Protein AF-0000000079921631 (afdb_homodimer)

Solvent-accessible surface area (backbone atoms only — not comparable to full-atom values): 33819 Å² total; per-residue (Å²): 80,79,55,41,60,39,71,54,54,51,78,62,40,30,32,33,31,42,14,64,19,14,30,54,32,79,62,41,43,55,20,48,54,42,34,54,48,55,45,38,75,66,39,34,40,76,46,74,56,82,27,38,39,29,90,46,58,48,10,50,59,53,70,57,23,30,50,54,51,49,52,47,50,67,33,86,72,30,51,30,36,35,22,56,47,31,52,62,59,30,62,71,28,62,89,64,52,63,48,67,62,54,43,73,42,76,54,33,36,38,39,18,30,55,28,38,23,49,51,42,41,27,41,28,44,67,30,26,30,31,22,32,44,24,66,20,39,62,52,54,64,44,65,70,57,90,41,48,53,52,63,66,56,58,44,46,38,58,77,61,40,70,49,71,30,34,70,69,44,49,25,26,63,94,65,78,84,59,36,65,82,45,32,78,67,36,72,79,75,69,70,42,70,52,56,67,40,76,67,44,91,72,82,68,67,46,76,35,54,20,29,27,42,57,38,25,44,86,45,37,42,34,35,35,29,20,91,51,32,49,52,58,40,66,15,29,92,85,51,69,44,34,26,29,37,35,36,18,51,62,63,61,36,15,58,57,49,23,41,34,46,37,19,32,49,62,36,48,57,56,68,51,40,42,30,36,38,31,21,33,59,75,32,43,55,44,97,73,37,39,51,68,52,21,49,41,71,46,50,49,83,72,76,46,55,31,38,28,47,35,39,55,49,81,30,39,54,56,41,49,43,48,28,53,24,49,30,38,41,37,42,47,98,86,50,54,37,40,35,36,32,42,99,81,77,54,42,60,39,71,54,54,52,77,62,41,28,31,33,31,41,15,64,19,14,30,55,32,80,64,43,42,56,20,49,52,42,35,54,48,54,45,39,75,68,40,32,39,77,46,73,56,82,28,37,40,27,89,46,57,49,10,49,58,53,69,57,23,30,49,51,50,49,51,46,50,67,32,85,71,31,50,31,39,35,22,56,47,32,52,63,57,30,63,70,26,61,89,66,52,62,48,67,62,53,44,71,41,77,56,32,36,40,40,20,31,56,27,38,23,47,54,41,43,25,41,28,45,67,28,27,31,31,22,33,45,23,66,19,41,63,50,54,64,44,64,72,55,88,40,47,53,52,62,64,58,58,45,44,39,58,76,60,40,70,50,70,28,34,71,70,46,46,26,28,63,95,62,77,84,59,35,64,81,45,33,77,68,34,73,78,74,70,70,41,72,52,55,67,40,77,67,45,90,72,83,68,67,45,75,36,53,18,28,28,42,56,37,27,45,86,45,36,42,35,35,35,31,21,92,52,33,49,52,59,40,66,14,29,93,85,50,69,44,34,26,30,38,36,36,17,51,62,65,63,36,14,60,57,50,22,41,36,45,35,21,32,50,62,36,45,59,59,68,52,41,44,31,37,37,31,20,35,60,77,32,42,55,44,98,72,36,38,51,70,51,22,49,42,70,44,50,49,83,73,75,47,55,30,39,30,46,36,40,42,57,82,30,38,53,57,42,50,44,48,28,52,24,50,29,38,41,36,44,48,98,86,48,53,36,39,36,36,33,44,98

Sequence (686 aa):
MHPVFPAPLQPGDLIGVTGPSSGVGERERGRLEFAIQWLRDRGFRVEVGECMDGTGHISAPASARAAELMRMLLDPAIRAVIPPWGGETAIDLLPLLDFDALAGAEPTWFVGYSDVSTLLTPLTLRSGWATIHGPNLMDTPYELPETLASWLDIVMAPRGTVIRQSPANLHRANDHDDWSVQPDVTTHNWTGTGTWRRLDAGLEPVDAVGRLIGGCIETLANVVGTPFGSPTLLRGGSGQEPTLVYLEAAEDNAFDICRNLHGMRLAGFFDGASAILIGRTAAPDMDSLSQDEAVVDALGSLGVPIVADIECGHVPPQMSLVNGAMARVVHSDAESYLEQRIGMHPVFPAPLQPGDLIGVTGPSSGVGERERGRLEFAIQWLRDRGFRVEVGECMDGTGHISAPASARAAELMRMLLDPAIRAVIPPWGGETAIDLLPLLDFDALAGAEPTWFVGYSDVSTLLTPLTLRSGWATIHGPNLMDTPYELPETLASWLDIVMAPRGTVIRQSPANLHRANDHDDWSVQPDVTTHNWTGTGTWRRLDAGLEPVDAVGRLIGGCIETLANVVGTPFGSPTLLRGGSGQEPTLVYLEAAEDNAFDICRNLHGMRLAGFFDGASAILIGRTAAPDMDSLSQDEAVVDALGSLGVPIVADIECGHVPPQMSLVNGAMARVVHSDAESYLEQRIG

Radius of gyration: 26.0 Å; Cα contacts (8 Å, |Δi|>4): 1834; chains: 2; bounding box: 58×76×62 Å

pLDDT: mean 97.3, std 3.13, range [74.0, 98.94]

Nearest PDB structures (foldseek):
  5k99-assembly2_B  TM=8.352E-01  e=2.140E-25  Bacillus anthracis str. Sterne
  4e5s-assembly1_B  TM=8.469E-01  e=3.846E-25  Bacillus anthracis str. Ames
  4h1h-assembly1_A  TM=8.241E-01  e=6.055E-24  Listeria monocytogenes EGD-e
  4inj-assembly1_B  TM=8.149E-01  e=7.220E-24  Listeria monocytogenes EGD-e
  3g23-assembly1_B  TM=7.466E-01  e=4.824E-13  Novosphingobium aromaticivorans DSM 12444

Structure (mmCIF, N/CA/C/O backbone):
data_AF-0000000079921631-model_v1
#
loop_
_entity.id
_entity.type
_entity.pdbx_description
1 polymer LD-carboxypeptidase
#
loop_
_atom_site.group_PDB
_atom_site.id
_atom_site.type_symbol
_atom_site.label_atom_id
_atom_site.label_alt_id
_atom_site.label_comp_id
_atom_site.label_asym_id
_atom_site.label_entity_id
_atom_site.label_seq_id
_atom_site.pdbx_PDB_ins_code
_atom_site.Cartn_x
_atom_site.Cartn_y
_atom_site.Cartn_z
_atom_site.occupancy
_atom_site.B_iso_or_equiv
_atom_site.auth_seq_id
_atom_site.auth_comp_id
_atom_site.auth_asym_id
_atom_site.auth_atom_id
_atom_site.pdbx_PDB_model_num
ATOM 1 N N . MET A 1 1 ? -1.484 23.984 -12.781 1 74.12 1 MET A N 1
ATOM 2 C CA . MET A 1 1 ? -2.281 24.594 -11.727 1 74.12 1 MET A CA 1
ATOM 3 C C . MET A 1 1 ? -1.396 25.391 -10.758 1 74.12 1 MET A C 1
ATOM 5 O O . MET A 1 1 ? -0.261 24.984 -10.492 1 74.12 1 MET A O 1
ATOM 9 N N . HIS A 1 2 ? -1.842 26.625 -10.453 1 84.25 2 HIS A N 1
ATOM 10 C CA . HIS A 1 2 ? -1.133 27.438 -9.461 1 84.25 2 HIS A CA 1
ATOM 11 C C . HIS A 1 2 ? -1.796 27.328 -8.094 1 84.25 2 HIS A C 1
ATOM 13 O O . HIS A 1 2 ? -2.961 27.703 -7.93 1 84.25 2 HIS A O 1
ATOM 19 N N . PRO A 1 3 ? -1.075 26.766 -7.137 1 93 3 PRO A N 1
ATOM 20 C CA . PRO A 1 3 ? -1.674 26.609 -5.809 1 93 3 PRO A CA 1
ATOM 21 C C . PRO A 1 3 ? -2.164 27.938 -5.23 1 93 3 PRO A C 1
ATOM 23 O O . PRO A 1 3 ? -1.526 28.969 -5.422 1 93 3 PRO A O 1
ATOM 26 N N . VAL A 1 4 ? -3.266 27.906 -4.602 1 96.62 4 VAL A N 1
ATOM 27 C CA . VAL A 1 4 ? -3.846 29.062 -3.92 1 96.62 4 VAL A CA 1
ATOM 28 C C . VAL A 1 4 ? -3.648 28.922 -2.412 1 96.62 4 VAL A C 1
ATOM 30 O O . VAL A 1 4 ? -3.924 27.875 -1.837 1 96.62 4 VAL A O 1
ATOM 33 N N . PHE A 1 5 ? -3.15 30.016 -1.834 1 97.94 5 PHE A N 1
ATOM 34 C CA . PHE A 1 5 ? -2.885 30.016 -0.4 1 97.94 5 PHE A CA 1
ATOM 35 C C . PHE A 1 5 ? -4.023 30.688 0.357 1 97.94 5 PHE A C 1
ATOM 37 O O . PHE A 1 5 ? -4.527 31.734 -0.065 1 97.94 5 PHE A O 1
ATOM 44 N N . PRO A 1 6 ? -4.453 30.062 1.445 1 98.25 6 PRO A N 1
ATOM 45 C CA . PRO A 1 6 ? -5.418 30.766 2.295 1 98.25 6 PRO A CA 1
ATOM 46 C C . PRO A 1 6 ? -4.867 32.062 2.848 1 98.25 6 PRO A C 1
ATOM 48 O O . PRO A 1 6 ? -3.65 32.281 2.896 1 98.25 6 PRO A O 1
ATOM 51 N N . ALA A 1 7 ? -5.77 32.938 3.225 1 97.56 7 ALA A N 1
ATOM 52 C CA . ALA A 1 7 ? -5.375 34.219 3.846 1 97.56 7 ALA A CA 1
ATOM 53 C C . ALA A 1 7 ? -4.672 33.969 5.18 1 97.56 7 ALA A C 1
ATOM 55 O O . ALA A 1 7 ? -5.008 33.031 5.902 1 97.56 7 ALA A O 1
ATOM 56 N N . PRO A 1 8 ? -3.654 34.812 5.492 1 98.25 8 PRO A N 1
ATOM 57 C CA . PRO A 1 8 ? -3.016 34.656 6.805 1 98.25 8 PRO A CA 1
ATOM 58 C C . PRO A 1 8 ? -4.016 34.75 7.957 1 98.25 8 PRO A C 1
ATOM 60 O O . PRO A 1 8 ? -4.953 35.531 7.922 1 98.25 8 PRO A O 1
ATOM 63 N N . LEU A 1 9 ? -3.801 33.875 8.93 1 98.06 9 LEU A N 1
ATOM 64 C CA . LEU A 1 9 ? -4.648 33.938 10.117 1 98.06 9 LEU A CA 1
ATOM 65 C C . LEU A 1 9 ? -4.344 35.188 10.945 1 98.06 9 LEU A C 1
ATOM 67 O O . LEU A 1 9 ? -3.211 35.688 10.938 1 98.06 9 LEU A O 1
ATOM 71 N N . GLN A 1 10 ? -5.352 35.656 11.609 1 97.31 10 GLN A N 1
ATOM 72 C CA . GLN A 1 10 ? -5.262 36.75 12.562 1 97.31 10 GLN A CA 1
ATOM 73 C C . GLN A 1 10 ? -5.949 36.406 13.883 1 97.31 10 GLN A C 1
ATOM 75 O O . GLN A 1 10 ? -6.848 35.562 13.906 1 97.31 10 GLN A O 1
ATOM 80 N N . PRO A 1 11 ? -5.359 37.062 14.961 1 96.31 11 PRO A N 1
ATOM 81 C CA . PRO A 1 11 ? -6.109 36.875 16.203 1 96.31 11 PRO A CA 1
ATOM 82 C C . PRO A 1 11 ? -7.602 37.125 16.047 1 96.31 11 PRO A C 1
ATOM 84 O O . PRO A 1 11 ? -7.992 38.062 15.344 1 96.31 11 PRO A O 1
ATOM 87 N N . GLY A 1 12 ? -8.391 36.312 16.594 1 98.25 12 GLY A N 1
ATOM 88 C CA . GLY A 1 12 ? -9.836 36.438 16.484 1 98.25 12 GLY A CA 1
ATOM 89 C C . GLY A 1 12 ? -10.43 35.469 15.469 1 98.25 12 GLY A C 1
ATOM 90 O O . GLY A 1 12 ? -11.633 35.219 15.484 1 98.25 12 GLY A O 1
ATOM 91 N N . ASP A 1 13 ? -9.656 34.969 14.531 1 98.69 13 ASP A N 1
ATOM 92 C CA . ASP A 1 13 ? -10.141 34.062 13.5 1 98.69 13 ASP A CA 1
ATOM 93 C C . ASP A 1 13 ? -10.656 32.781 14.109 1 98.69 13 ASP A C 1
ATOM 95 O O . ASP A 1 13 ? -10.266 32.406 15.227 1 98.69 13 ASP A O 1
ATOM 99 N N . LEU A 1 14 ? -11.523 32.094 13.398 1 98.81 14 LEU A N 1
ATOM 100 C CA . LEU A 1 14 ? -12.133 30.828 13.82 1 98.81 14 LEU A CA 1
ATOM 101 C C . LEU A 1 14 ? -11.398 29.641 13.227 1 98.81 14 LEU A C 1
ATOM 103 O O . LEU A 1 14 ? -11.18 29.578 12.016 1 98.81 14 LEU A O 1
ATOM 107 N N . ILE A 1 15 ? -10.984 28.734 14.133 1 98.94 15 ILE A N 1
ATOM 108 C CA . ILE A 1 15 ? -10.344 27.484 13.742 1 98.94 15 ILE A CA 1
ATOM 109 C C . ILE A 1 15 ? -11.289 26.312 13.992 1 98.94 15 ILE A C 1
ATOM 111 O O . ILE A 1 15 ? -11.836 26.172 15.086 1 98.94 15 ILE A O 1
ATOM 115 N N . GLY A 1 16 ? -11.539 25.531 12.961 1 98.94 16 GLY A N 1
ATOM 116 C CA . GLY A 1 16 ? -12.367 24.344 13.102 1 98.94 16 GLY A CA 1
ATOM 117 C C . GLY A 1 16 ? -11.57 23.109 13.492 1 98.94 16 GLY A C 1
ATOM 118 O O . GLY A 1 16 ? -10.461 22.891 12.984 1 98.94 16 GLY A O 1
ATOM 119 N N . VAL A 1 17 ? -12.102 22.344 14.469 1 98.94 17 VAL A N 1
ATOM 120 C CA . VAL A 1 17 ? -11.547 21.047 14.883 1 98.94 17 VAL A CA 1
ATOM 121 C C . VAL A 1 17 ? -12.539 19.938 14.562 1 98.94 17 VAL A C 1
ATOM 123 O O . VAL A 1 17 ? -13.68 19.953 15.008 1 98.94 17 VAL A O 1
ATOM 126 N N . THR A 1 18 ? -12.125 18.984 13.727 1 98.88 18 THR A N 1
ATOM 127 C CA . THR A 1 18 ? -12.938 17.812 13.406 1 98.88 18 THR A CA 1
ATOM 128 C C . THR A 1 18 ? -12.047 16.594 13.164 1 98.88 18 THR A C 1
ATOM 130 O O . THR A 1 18 ? -10.867 16.734 12.828 1 98.88 18 THR A O 1
ATOM 133 N N . GLY A 1 19 ? -12.547 15.375 13.469 1 98.81 19 GLY A N 1
ATOM 134 C CA . GLY A 1 19 ? -11.805 14.141 13.266 1 98.81 19 GLY A CA 1
ATOM 135 C C . GLY A 1 19 ? -12.133 13.445 11.961 1 98.81 19 GLY A C 1
ATOM 136 O O . GLY A 1 19 ? -12.977 12.547 11.922 1 98.81 19 GLY A O 1
ATOM 137 N N . PRO A 1 20 ? -11.477 13.875 10.859 1 98.81 20 PRO A N 1
ATOM 138 C CA . PRO A 1 20 ? -11.781 13.219 9.586 1 98.81 20 PRO A CA 1
ATOM 139 C C . PRO A 1 20 ? -11.305 11.773 9.539 1 98.81 20 PRO A C 1
ATOM 141 O O . PRO A 1 20 ? -11.672 11.023 8.625 1 98.81 20 PRO A O 1
ATOM 144 N N . SER A 1 21 ? -10.492 11.352 10.438 1 98.69 21 SER A N 1
ATOM 145 C CA . SER A 1 21 ? -10.078 9.961 10.633 1 98.69 21 SER A CA 1
ATOM 146 C C . SER A 1 21 ? -10.477 9.461 12.016 1 98.69 21 SER A C 1
ATOM 148 O O . SER A 1 21 ? -11.672 9.352 12.328 1 98.69 21 SER A O 1
ATOM 150 N N . SER A 1 22 ? -9.547 9.359 12.969 1 98.62 22 SER A N 1
ATOM 151 C CA . SER A 1 22 ? -9.891 8.875 14.297 1 98.62 22 SER A CA 1
ATOM 152 C C . SER A 1 22 ? -10.391 10.016 15.18 1 98.62 22 SER A C 1
ATOM 154 O O . SER A 1 22 ? -10.07 11.18 14.945 1 98.62 22 SER A O 1
ATOM 156 N N . GLY A 1 23 ? -11.219 9.664 16.156 1 98.56 23 GLY A N 1
ATOM 157 C CA . GLY A 1 23 ? -11.641 10.602 17.188 1 98.56 23 GLY A CA 1
ATOM 158 C C . GLY A 1 23 ? -10.789 10.531 18.438 1 98.56 23 GLY A C 1
ATOM 159 O O . GLY A 1 23 ? -9.648 10.078 18.406 1 98.56 23 GLY A O 1
ATOM 160 N N . VAL A 1 24 ? -11.297 11.156 19.438 1 98.62 24 VAL A N 1
ATOM 161 C CA . VAL A 1 24 ? -10.555 11.227 20.703 1 98.62 24 VAL A CA 1
ATOM 162 C C . VAL A 1 24 ? -11.32 10.484 21.797 1 98.62 24 VAL A C 1
ATOM 164 O O . VAL A 1 24 ? -12.484 10.789 22.062 1 98.62 24 VAL A O 1
ATOM 167 N N . GLY A 1 25 ? -10.672 9.508 22.328 1 97.19 25 GLY A N 1
ATOM 168 C CA . GLY A 1 25 ? -11.281 8.766 23.422 1 97.19 25 GLY A CA 1
ATOM 169 C C . GLY A 1 25 ? -11.227 9.5 24.75 1 97.19 25 GLY A C 1
ATOM 170 O O . GLY A 1 25 ? -10.625 10.57 24.844 1 97.19 25 GLY A O 1
ATOM 171 N N . GLU A 1 26 ? -11.82 8.891 25.766 1 96.56 26 GLU A N 1
ATOM 172 C CA . GLU A 1 26 ? -11.898 9.492 27.094 1 96.56 26 GLU A CA 1
ATOM 173 C C . GLU A 1 26 ? -10.516 9.703 27.688 1 96.56 26 GLU A C 1
ATOM 175 O O . GLU A 1 26 ? -10.266 10.719 28.344 1 96.56 26 GLU A O 1
ATOM 180 N N . ARG A 1 27 ? -9.656 8.805 27.453 1 95.94 27 ARG A N 1
ATOM 181 C CA . ARG A 1 27 ? -8.328 8.828 28.047 1 95.94 27 ARG A CA 1
ATOM 182 C C . ARG A 1 27 ? -7.562 10.078 27.641 1 95.94 27 ARG A C 1
ATOM 184 O O . ARG A 1 27 ? -6.777 10.617 28.422 1 95.94 27 ARG A O 1
ATOM 191 N N . GLU A 1 28 ? -7.797 10.578 26.391 1 97.94 28 GLU A N 1
ATOM 192 C CA . GLU A 1 28 ? -7.016 11.703 25.875 1 97.94 28 GLU A CA 1
ATOM 193 C C . GLU A 1 28 ? -7.844 12.984 25.859 1 97.94 28 GLU A C 1
ATOM 195 O O . GLU A 1 28 ? -7.422 13.992 25.281 1 97.94 28 GLU A O 1
ATOM 200 N N . ARG A 1 29 ? -8.984 12.938 26.453 1 98 29 ARG A N 1
ATOM 201 C CA . ARG A 1 29 ? -9.875 14.094 26.469 1 98 29 ARG A CA 1
ATOM 202 C C . ARG A 1 29 ? -9.195 15.305 27.109 1 98 29 ARG A C 1
ATOM 204 O O . ARG A 1 29 ? -9.383 16.438 26.672 1 98 29 ARG A O 1
ATOM 211 N N . GLY A 1 30 ? -8.461 15.062 28.172 1 98.62 30 GLY A N 1
ATOM 212 C CA . GLY A 1 30 ? -7.738 16.141 28.828 1 98.62 30 GLY A CA 1
ATOM 213 C C . GLY A 1 30 ? -6.766 16.844 27.891 1 98.62 30 GLY A C 1
ATOM 214 O O . GLY A 1 30 ? -6.652 18.078 27.922 1 98.62 30 GLY A O 1
ATOM 215 N N . ARG A 1 31 ? -6.047 16.078 27.156 1 98.81 31 ARG A N 1
ATOM 216 C CA . ARG A 1 31 ? -5.102 16.656 26.203 1 98.81 31 ARG A CA 1
ATOM 217 C C . ARG A 1 31 ? -5.824 17.469 25.141 1 98.81 31 ARG A C 1
ATOM 219 O O . ARG A 1 31 ? -5.352 18.547 24.75 1 98.81 31 ARG A O 1
ATOM 226 N N . LEU A 1 32 ? -6.953 16.969 24.641 1 98.88 32 LEU A N 1
ATOM 227 C CA . LEU A 1 32 ? -7.754 17.719 23.672 1 98.88 32 LEU A CA 1
ATOM 228 C C . LEU A 1 32 ? -8.172 19.062 24.219 1 98.88 32 LEU A C 1
ATOM 230 O O . LEU A 1 32 ? -8 20.094 23.562 1 98.88 32 LEU A O 1
ATOM 234 N N . GLU A 1 33 ? -8.703 19.062 25.391 1 98.69 33 GLU A N 1
ATOM 235 C CA . GLU A 1 33 ? -9.148 20.297 26.031 1 98.69 33 GLU A CA 1
ATOM 236 C C . GLU A 1 33 ? -7.992 21.266 26.219 1 98.69 33 GLU A C 1
ATOM 238 O O . GLU A 1 33 ? -8.141 22.469 25.984 1 98.69 33 GLU A O 1
ATOM 243 N N . PHE A 1 34 ? -6.902 20.734 26.641 1 98.88 34 PHE A N 1
ATOM 244 C CA . PHE A 1 34 ? -5.715 21.547 26.828 1 98.88 34 PHE A CA 1
ATOM 245 C C . PHE A 1 34 ? -5.301 22.203 25.516 1 98.88 34 PHE A C 1
ATOM 247 O O . PHE A 1 34 ? -5.023 23.406 25.484 1 98.88 34 PHE A O 1
ATOM 254 N N . ALA A 1 35 ? -5.25 21.422 24.438 1 98.88 35 ALA A N 1
ATOM 255 C CA . ALA A 1 35 ? -4.812 21.922 23.141 1 98.88 35 ALA A CA 1
ATOM 256 C C . ALA A 1 35 ? -5.781 22.984 22.609 1 98.88 35 ALA A C 1
ATOM 258 O O . ALA A 1 35 ? -5.363 23.969 21.984 1 98.88 35 ALA A O 1
ATOM 259 N N . ILE A 1 36 ? -7.09 22.797 22.781 1 98.88 36 ILE A N 1
ATOM 260 C CA . ILE A 1 36 ? -8.094 23.766 22.375 1 98.88 36 ILE A CA 1
ATOM 261 C C . ILE A 1 36 ? -7.891 25.062 23.141 1 98.88 36 ILE A C 1
ATOM 263 O O . ILE A 1 36 ? -7.883 26.156 22.547 1 98.88 36 ILE A O 1
ATOM 267 N N . GLN A 1 37 ? -7.723 24.938 24.422 1 98.81 37 GLN A N 1
ATOM 268 C CA . GLN A 1 37 ? -7.488 26.125 25.25 1 98.81 37 GLN A CA 1
ATOM 269 C C . GLN A 1 37 ? -6.195 26.828 24.844 1 98.81 37 GLN A C 1
ATOM 271 O O . GLN A 1 37 ? -6.113 28.062 24.859 1 98.81 37 GLN A O 1
ATOM 276 N N . TRP A 1 38 ? -5.199 26.031 24.547 1 98.69 38 TRP A N 1
ATOM 277 C CA . TRP A 1 38 ? -3.914 26.547 24.094 1 98.69 38 TRP A CA 1
ATOM 278 C C . TRP A 1 38 ? -4.094 27.469 22.891 1 98.69 38 TRP A C 1
ATOM 280 O O . TRP A 1 38 ? -3.5 28.562 22.844 1 98.69 38 TRP A O 1
ATOM 290 N N . LEU A 1 39 ? -4.957 27.141 21.922 1 98.69 39 LEU A N 1
ATOM 291 C CA . LEU A 1 39 ? -5.266 27.984 20.766 1 98.69 39 LEU A CA 1
ATOM 292 C C . LEU A 1 39 ? -6.043 29.219 21.188 1 98.69 39 LEU A C 1
ATOM 294 O O . LEU A 1 39 ? -5.777 30.328 20.688 1 98.69 39 LEU A O 1
ATOM 298 N N . ARG A 1 40 ? -6.969 29.016 22.109 1 98.75 40 ARG A N 1
ATOM 299 C CA . ARG A 1 40 ? -7.77 30.141 22.578 1 98.75 40 ARG A CA 1
ATOM 300 C C . ARG A 1 40 ? -6.895 31.172 23.281 1 98.75 40 ARG A C 1
ATOM 302 O O . ARG A 1 40 ? -7.086 32.375 23.125 1 98.75 40 ARG A O 1
ATOM 309 N N . ASP A 1 41 ? -5.984 30.688 24.031 1 98.44 41 ASP A N 1
ATOM 310 C CA . ASP A 1 41 ? -5.066 31.562 24.75 1 98.44 41 ASP A CA 1
ATOM 311 C C . ASP A 1 41 ? -4.203 32.375 23.797 1 98.44 41 ASP A C 1
ATOM 313 O O . ASP A 1 41 ? -3.627 33.406 24.172 1 98.44 41 ASP A O 1
ATOM 317 N N . ARG A 1 42 ? -4.113 31.969 22.625 1 97.19 42 ARG A N 1
ATOM 318 C CA . ARG A 1 42 ? -3.334 32.688 21.609 1 97.19 42 ARG A CA 1
ATOM 319 C C . ARG A 1 42 ? -4.223 33.594 20.766 1 97.19 42 ARG A C 1
ATOM 321 O O . ARG A 1 42 ? -3.768 34.156 19.766 1 97.19 42 ARG A O 1
ATOM 328 N N . GLY A 1 43 ? -5.477 33.625 21.125 1 98.12 43 GLY A N 1
ATOM 329 C CA . GLY A 1 43 ? -6.371 34.625 20.594 1 98.12 43 GLY A CA 1
ATOM 330 C C . GLY A 1 43 ? -7.305 34.094 19.516 1 98.12 43 GLY A C 1
ATOM 331 O O . GLY A 1 43 ? -7.996 34.875 18.844 1 98.12 43 GLY A O 1
ATOM 332 N N . PHE A 1 44 ? -7.32 32.781 19.344 1 98.81 44 PHE A N 1
ATOM 333 C CA . PHE A 1 44 ? -8.18 32.219 18.312 1 98.81 44 PHE A CA 1
ATOM 334 C C . PHE A 1 44 ? -9.492 31.734 18.906 1 98.81 44 PHE A C 1
ATOM 336 O O . PHE A 1 44 ? -9.547 31.406 20.094 1 98.81 44 PHE A O 1
ATOM 343 N N . ARG A 1 45 ? -10.555 31.828 18.109 1 98.75 45 ARG A N 1
ATOM 344 C CA . ARG A 1 45 ? -11.773 31.078 18.406 1 98.75 45 ARG A CA 1
ATOM 345 C C . ARG A 1 45 ? -11.703 29.656 17.844 1 98.75 45 ARG A C 1
ATOM 347 O O . ARG A 1 45 ? -11 29.406 16.875 1 98.75 45 ARG A O 1
ATOM 354 N N . VAL A 1 46 ? -12.359 28.75 18.594 1 98.88 46 VAL A N 1
ATOM 355 C CA . VAL A 1 46 ? -12.281 27.359 18.156 1 98.88 46 VAL A CA 1
ATOM 356 C C . VAL A 1 46 ? -13.688 26.75 18.109 1 98.88 46 VAL A C 1
ATOM 358 O O . VAL A 1 46 ? -14.461 26.891 19.047 1 98.88 46 VAL A O 1
ATOM 361 N N . GLU A 1 47 ? -14.055 26.172 17.016 1 98.88 47 GLU A N 1
ATOM 362 C CA . GLU A 1 47 ? -15.258 25.359 16.859 1 98.88 47 GLU A CA 1
ATOM 363 C C . GLU A 1 47 ? -14.914 23.875 16.797 1 98.88 47 GLU A C 1
ATOM 365 O O . GLU A 1 47 ? -14.156 23.438 15.93 1 98.88 47 GLU A O 1
ATOM 370 N N . VAL A 1 48 ? -15.43 23.109 17.719 1 98.88 48 VAL A N 1
ATOM 371 C CA . VAL A 1 48 ? -15.219 21.672 17.719 1 98.88 48 VAL A CA 1
ATOM 372 C C . VAL A 1 48 ? -16.422 20.969 17.094 1 98.88 48 VAL A C 1
ATOM 374 O O . VAL A 1 48 ? -17.562 21.188 17.5 1 98.88 48 VAL A O 1
ATOM 377 N N . GLY A 1 49 ? -16.156 20.219 16.047 1 98.81 49 GLY A N 1
ATOM 378 C CA . GLY A 1 49 ? -17.203 19.484 15.375 1 98.81 49 GLY A CA 1
ATOM 379 C C . GLY A 1 49 ? -17.719 18.281 16.172 1 98.81 49 GLY A C 1
ATOM 380 O O . GLY A 1 49 ? -17.297 18.078 17.328 1 98.81 49 GLY A O 1
ATOM 381 N N . GLU A 1 50 ? -18.625 17.531 15.539 1 98.56 50 GLU A N 1
ATOM 382 C CA . GLU A 1 50 ? -19.297 16.422 16.203 1 98.56 50 GLU A CA 1
ATOM 383 C C . GLU A 1 50 ? -18.562 15.102 15.945 1 98.56 50 GLU A C 1
ATOM 385 O O . GLU A 1 50 ? -18.719 14.141 16.703 1 98.56 50 GLU A O 1
ATOM 390 N N . CYS A 1 51 ? -17.828 14.992 14.883 1 98.75 51 CYS A N 1
ATOM 391 C CA . CYS A 1 51 ? -17.125 13.766 14.523 1 98.75 51 CYS A CA 1
ATOM 392 C C . CYS A 1 51 ? -15.859 13.602 15.352 1 98.75 51 CYS A C 1
ATOM 394 O O . CYS A 1 51 ? -14.75 13.781 14.844 1 98.75 51 CYS A O 1
ATOM 396 N N . MET A 1 52 ? -16.062 13.195 16.672 1 98.69 52 MET A N 1
ATOM 397 C CA . MET A 1 52 ? -14.953 13.18 17.609 1 98.69 52 MET A CA 1
ATOM 398 C C . MET A 1 52 ? -14.938 11.875 18.406 1 98.69 52 MET A C 1
ATOM 400 O O . MET A 1 52 ? -14.141 11.719 19.344 1 98.69 52 MET A O 1
ATOM 404 N N . ASP A 1 53 ? -15.797 10.875 18.016 1 98.44 53 ASP A N 1
ATOM 405 C CA . ASP A 1 53 ? -15.922 9.641 18.781 1 98.44 53 ASP A CA 1
ATOM 406 C C . ASP A 1 53 ? -14.617 8.844 18.75 1 98.44 53 ASP A C 1
ATOM 408 O O . ASP A 1 53 ? -14.07 8.57 17.688 1 98.44 53 ASP A O 1
ATOM 412 N N . GLY A 1 54 ? -14.078 8.461 19.938 1 97.88 54 GLY A N 1
ATOM 413 C CA . GLY A 1 54 ? -12.805 7.758 20.047 1 97.88 54 GLY A CA 1
ATOM 414 C C . GLY A 1 54 ? -12.953 6.309 20.469 1 97.88 54 GLY A C 1
ATOM 415 O O . GLY A 1 54 ? -11.992 5.68 20.891 1 97.88 54 GLY A O 1
ATOM 416 N N . THR A 1 55 ? -14.148 5.723 20.375 1 96.88 55 THR A N 1
ATOM 417 C CA . THR A 1 55 ? -14.398 4.359 20.828 1 96.88 55 THR A CA 1
ATOM 418 C C . THR A 1 55 ? -13.797 3.348 19.859 1 96.88 55 THR A C 1
ATOM 420 O O . THR A 1 55 ? -13.422 2.242 20.266 1 96.88 55 THR A O 1
ATOM 423 N N . GLY A 1 56 ? -13.719 3.645 18.641 1 96.94 56 GLY A N 1
ATOM 424 C CA . GLY A 1 56 ? -13.109 2.828 17.609 1 96.94 56 GLY A CA 1
ATOM 425 C C . GLY A 1 56 ? -12.078 3.576 16.781 1 96.94 56 GLY A C 1
ATOM 426 O O . GLY A 1 56 ? -11.492 4.555 17.25 1 96.94 56 GLY A O 1
ATOM 427 N N . HIS A 1 57 ? -11.828 3.045 15.594 1 97.5 57 HIS A N 1
ATOM 428 C CA . HIS A 1 57 ? -10.75 3.646 14.82 1 97.5 57 HIS A CA 1
ATOM 429 C C . HIS A 1 57 ? -11.258 4.82 13.984 1 97.5 57 HIS A C 1
ATOM 431 O O . HIS A 1 57 ? -10.469 5.578 13.422 1 97.5 57 HIS A O 1
ATOM 437 N N . ILE A 1 58 ? -12.578 4.93 13.867 1 98.44 58 ILE A N 1
ATOM 438 C CA . ILE A 1 58 ? -13.141 6.062 13.141 1 98.44 58 ILE A CA 1
ATOM 439 C C . ILE A 1 58 ? -13.93 6.949 14.102 1 98.44 58 ILE A C 1
ATOM 441 O O . ILE A 1 58 ? -14.586 6.449 15.016 1 98.44 58 ILE A O 1
ATOM 445 N N . SER A 1 59 ? -13.977 8.195 13.781 1 98.75 59 SER A N 1
ATOM 446 C CA . SER A 1 59 ? -14.594 9.156 14.688 1 98.75 59 SER A CA 1
ATOM 447 C C . SER A 1 59 ? -16.109 9.211 14.492 1 98.75 59 SER A C 1
ATOM 449 O O . SER A 1 59 ? -16.828 9.75 15.336 1 98.75 59 SER A O 1
ATOM 451 N N . ALA A 1 60 ? -16.594 8.836 13.383 1 98.75 60 ALA A N 1
ATOM 452 C CA . ALA A 1 60 ? -17.984 8.82 12.922 1 98.75 60 ALA A CA 1
ATOM 453 C C . ALA A 1 60 ? -18.094 8.094 11.586 1 98.75 60 ALA A C 1
ATOM 455 O O . ALA A 1 60 ? -17.094 7.77 10.953 1 98.75 60 ALA A O 1
ATOM 456 N N . PRO A 1 61 ? -19.312 7.762 11.148 1 98.31 61 PRO A N 1
ATOM 457 C CA . PRO A 1 61 ? -19.438 7.195 9.805 1 98.31 61 PRO A CA 1
ATOM 458 C C . PRO A 1 61 ? -18.828 8.086 8.727 1 98.31 61 PRO A C 1
ATOM 460 O O . PRO A 1 61 ? -18.828 9.312 8.859 1 98.31 61 PRO A O 1
ATOM 463 N N . ALA A 1 62 ? -18.391 7.469 7.691 1 98.62 62 ALA A N 1
ATOM 464 C CA . ALA A 1 62 ? -17.656 8.156 6.637 1 98.62 62 ALA A CA 1
ATOM 465 C C . ALA A 1 62 ? -18.453 9.352 6.105 1 98.62 62 ALA A C 1
ATOM 467 O O . ALA A 1 62 ? -17.906 10.43 5.891 1 98.62 62 ALA A O 1
ATOM 468 N N . SER A 1 63 ? -19.75 9.18 5.863 1 98.69 63 SER A N 1
ATOM 469 C CA . SER A 1 63 ? -20.578 10.242 5.309 1 98.69 63 SER A CA 1
ATOM 470 C C . SER A 1 63 ? -20.641 11.438 6.25 1 98.69 63 SER A C 1
ATOM 472 O O . SER A 1 63 ? -20.609 12.586 5.809 1 98.69 63 SER A O 1
ATOM 474 N N . ALA A 1 64 ? -20.719 11.195 7.52 1 98.88 64 ALA A N 1
ATOM 475 C CA . ALA A 1 64 ? -20.766 12.266 8.516 1 98.88 64 ALA A CA 1
ATOM 476 C C . ALA A 1 64 ? -19.422 12.992 8.602 1 98.88 64 ALA A C 1
ATOM 478 O O . ALA A 1 64 ? -19.375 14.219 8.688 1 98.88 64 ALA A O 1
ATOM 479 N N . ARG A 1 65 ? -18.375 12.25 8.602 1 98.94 65 ARG A N 1
ATOM 480 C CA . ARG A 1 65 ? -17.031 12.844 8.641 1 98.94 65 ARG A CA 1
ATOM 481 C C . ARG A 1 65 ? -16.797 13.719 7.414 1 98.94 65 ARG A C 1
ATOM 483 O O . ARG A 1 65 ? -16.297 14.844 7.535 1 98.94 65 ARG A O 1
ATOM 490 N N . ALA A 1 66 ? -17.156 13.172 6.246 1 98.88 66 ALA A N 1
ATOM 491 C CA . ALA A 1 66 ? -16.984 13.93 5.008 1 98.88 66 ALA A CA 1
ATOM 492 C C . ALA A 1 66 ? -17.812 15.211 5.031 1 98.88 66 ALA A C 1
ATOM 494 O O . ALA A 1 66 ? -17.328 16.281 4.66 1 98.88 66 ALA A O 1
ATOM 495 N N . ALA A 1 67 ? -19.047 15.086 5.465 1 98.88 67 ALA A N 1
ATOM 496 C CA . ALA A 1 67 ? -19.953 16.234 5.504 1 98.88 67 ALA A CA 1
ATOM 497 C C . ALA A 1 67 ? -19.438 17.312 6.441 1 98.88 67 ALA A C 1
ATOM 499 O O . ALA A 1 67 ? -19.453 18.5 6.102 1 98.88 67 ALA A O 1
ATOM 500 N N . GLU A 1 68 ? -19.016 16.938 7.59 1 98.94 68 GLU A N 1
ATOM 501 C CA . GLU A 1 68 ? -18.531 17.922 8.562 1 98.94 68 GLU A CA 1
ATOM 502 C C . GLU A 1 68 ? -17.234 18.578 8.07 1 98.94 68 GLU A C 1
ATOM 504 O O . GLU A 1 68 ? -17.062 19.797 8.211 1 98.94 68 GLU A O 1
ATOM 509 N N . LEU A 1 69 ? -16.328 17.797 7.523 1 98.94 69 LEU A N 1
ATOM 510 C CA . LEU A 1 69 ? -15.094 18.359 6.977 1 98.94 69 LEU A CA 1
ATOM 511 C C . LEU A 1 69 ? -15.406 19.359 5.867 1 98.94 69 LEU A C 1
ATOM 513 O O . LEU A 1 69 ? -14.867 20.469 5.855 1 98.94 69 LEU A O 1
ATOM 517 N N . MET A 1 70 ? -16.297 18.969 4.93 1 98.94 70 MET A N 1
ATOM 518 C CA . MET A 1 70 ? -16.703 19.844 3.834 1 98.94 70 MET A CA 1
ATOM 519 C C . MET A 1 70 ? -17.312 21.141 4.367 1 98.94 70 MET A C 1
ATOM 521 O O . MET A 1 70 ? -16.984 22.234 3.906 1 98.94 70 MET A O 1
ATOM 525 N N . ARG A 1 71 ? -18.188 20.969 5.336 1 98.88 71 ARG A N 1
ATOM 526 C CA . ARG A 1 71 ? -18.828 22.141 5.926 1 98.88 71 ARG A CA 1
ATOM 527 C C . ARG A 1 71 ? -17.797 23.109 6.48 1 98.88 71 ARG A C 1
ATOM 529 O O . ARG A 1 71 ? -17.891 24.328 6.246 1 98.88 71 ARG A O 1
ATOM 536 N N . MET A 1 72 ? -16.844 22.609 7.184 1 98.88 72 MET A N 1
ATOM 537 C CA . MET A 1 72 ? -15.844 23.469 7.801 1 98.88 72 MET A CA 1
ATOM 538 C C . MET A 1 72 ? -14.93 24.078 6.746 1 98.88 72 MET A C 1
ATOM 540 O O . MET A 1 72 ? -14.586 25.266 6.824 1 98.88 72 MET A O 1
ATOM 544 N N . LEU A 1 73 ? -14.523 23.328 5.762 1 98.88 73 LEU A N 1
ATOM 545 C CA . LEU A 1 73 ? -13.602 23.812 4.738 1 98.88 73 LEU A CA 1
ATOM 546 C C . LEU A 1 73 ? -14.273 24.859 3.857 1 98.88 73 LEU A C 1
ATOM 548 O O . LEU A 1 73 ? -13.602 25.75 3.336 1 98.88 73 LEU A O 1
ATOM 552 N N . LEU A 1 74 ? -15.586 24.797 3.715 1 98.75 74 LEU A N 1
ATOM 553 C CA . LEU A 1 74 ? -16.297 25.688 2.789 1 98.75 74 LEU A CA 1
ATOM 554 C C . LEU A 1 74 ? -16.875 26.891 3.521 1 98.75 74 LEU A C 1
ATOM 556 O O . LEU A 1 74 ? -17.375 27.828 2.891 1 98.75 74 LEU A O 1
ATOM 560 N N . ASP A 1 75 ? -16.891 26.859 4.855 1 98.56 75 ASP A N 1
ATOM 561 C CA . ASP A 1 75 ? -17.406 27.984 5.652 1 98.56 75 ASP A CA 1
ATOM 562 C C . ASP A 1 75 ? -16.406 29.141 5.668 1 98.56 75 ASP A C 1
ATOM 564 O O . ASP A 1 75 ? -15.328 29.031 6.25 1 98.56 75 ASP A O 1
ATOM 568 N N . PRO A 1 76 ? -16.75 30.281 5.09 1 97.19 76 PRO A N 1
ATOM 569 C CA . PRO A 1 76 ? -15.812 31.391 5.023 1 97.19 76 PRO A CA 1
ATOM 570 C C . PRO A 1 76 ? -15.461 31.953 6.402 1 97.19 76 PRO A C 1
ATOM 572 O O . PRO A 1 76 ? -14.484 32.688 6.543 1 97.19 76 PRO A O 1
ATOM 575 N N . ALA A 1 77 ? -16.266 31.578 7.387 1 98.06 77 ALA A N 1
ATOM 576 C CA . ALA A 1 77 ? -15.961 32.031 8.742 1 98.06 77 ALA A CA 1
ATOM 577 C C . ALA A 1 77 ? -14.812 31.25 9.352 1 98.06 77 ALA A C 1
ATOM 579 O O . ALA A 1 77 ? -14.148 31.719 10.281 1 98.06 77 ALA A O 1
ATOM 580 N N . ILE A 1 78 ? -14.578 30.062 8.891 1 98.81 78 ILE A N 1
ATOM 581 C CA . ILE A 1 78 ? -13.508 29.203 9.391 1 98.81 78 ILE A CA 1
ATOM 582 C C . ILE A 1 78 ? -12.25 29.406 8.547 1 98.81 78 ILE A C 1
ATOM 584 O O . ILE A 1 78 ? -12.273 29.203 7.328 1 98.81 78 ILE A O 1
ATOM 588 N N . ARG A 1 79 ? -11.219 29.75 9.219 1 98.69 79 ARG A N 1
ATOM 589 C CA . ARG A 1 79 ? -10.023 30.156 8.484 1 98.69 79 ARG A CA 1
ATOM 590 C C . ARG A 1 79 ? -8.961 29.062 8.508 1 98.69 79 ARG A C 1
ATOM 592 O O . ARG A 1 79 ? -8.008 29.109 7.734 1 98.69 79 ARG A O 1
ATOM 599 N N . ALA A 1 80 ? -9.062 28.125 9.383 1 98.88 80 ALA A N 1
ATOM 600 C CA . ALA A 1 80 ? -8.227 26.922 9.438 1 98.88 80 ALA A CA 1
ATOM 601 C C . ALA A 1 80 ? -9.008 25.734 9.977 1 98.88 80 ALA A C 1
ATOM 603 O O . ALA A 1 80 ? -9.938 25.891 10.766 1 98.88 80 ALA A O 1
ATOM 604 N N . VAL A 1 81 ? -8.711 24.578 9.531 1 98.94 81 VAL A N 1
ATOM 605 C CA . VAL A 1 81 ? -9.203 23.328 10.07 1 98.94 81 VAL A CA 1
ATOM 606 C C . VAL A 1 81 ? -8.031 22.453 10.523 1 98.94 81 VAL A C 1
ATOM 608 O O . VAL A 1 81 ? -7.059 22.281 9.789 1 98.94 81 VAL A O 1
ATOM 611 N N . ILE A 1 82 ? -8.047 21.922 11.758 1 98.94 82 ILE A N 1
ATOM 612 C CA . ILE A 1 82 ? -6.988 21.078 12.289 1 98.94 82 ILE A CA 1
ATOM 613 C C . ILE A 1 82 ? -7.594 19.906 13.062 1 98.94 82 ILE A C 1
ATOM 615 O O . ILE A 1 82 ? -8.312 20.109 14.047 1 98.94 82 ILE A O 1
ATOM 619 N N . PRO A 1 83 ? -7.379 18.672 12.586 1 98.94 83 PRO A N 1
ATOM 620 C CA . PRO A 1 83 ? -7.848 17.484 13.32 1 98.94 83 PRO A CA 1
ATOM 621 C C . PRO A 1 83 ? -7.082 17.25 14.617 1 98.94 83 PRO A C 1
ATOM 623 O O . PRO A 1 83 ? -5.945 17.719 14.766 1 98.94 83 PRO A O 1
ATOM 626 N N . PRO A 1 84 ? -7.758 16.516 15.602 1 98.81 84 PRO A N 1
ATOM 627 C CA . PRO A 1 84 ? -7.012 16.172 16.812 1 98.81 84 PRO A CA 1
ATOM 628 C C . PRO A 1 84 ? -5.746 15.375 16.531 1 98.81 84 PRO A C 1
ATOM 630 O O . PRO A 1 84 ? -4.695 15.641 17.125 1 98.81 84 PRO A O 1
ATOM 633 N N . TRP A 1 85 ? -5.816 14.438 15.734 1 98.19 85 TRP A N 1
ATOM 634 C CA . TRP A 1 85 ? -4.711 13.617 15.258 1 98.19 85 TRP A CA 1
ATOM 635 C C . TRP A 1 85 ? -5.129 12.797 14.039 1 98.19 85 TRP A C 1
ATOM 637 O O . TRP A 1 85 ? -6.152 13.086 13.414 1 98.19 85 TRP A O 1
ATOM 647 N N . GLY A 1 86 ? -4.27 11.914 13.547 1 98.06 86 GLY A N 1
ATOM 648 C CA . GLY A 1 86 ? -4.535 11.086 12.383 1 98.06 86 GLY A CA 1
ATOM 649 C C . GLY A 1 86 ? -5.453 9.914 12.68 1 98.06 86 GLY A C 1
ATOM 650 O O . GLY A 1 86 ? -6.426 10.055 13.422 1 98.06 86 GLY A O 1
ATOM 651 N N . GLY A 1 87 ? -5.16 8.844 12.141 1 98.31 87 GLY A N 1
ATOM 652 C CA . GLY A 1 87 ? -5.949 7.629 12.258 1 98.31 87 GLY A CA 1
ATOM 653 C C . GLY A 1 87 ? -5.566 6.57 11.242 1 98.31 87 GLY A C 1
ATOM 654 O O . GLY A 1 87 ? -4.379 6.32 11.008 1 98.31 87 GLY A O 1
ATOM 655 N N . GLU A 1 88 ? -6.656 5.961 10.75 1 98.19 88 GLU A N 1
ATOM 656 C CA . GLU A 1 88 ? -6.328 4.77 9.969 1 98.19 88 GLU A CA 1
ATOM 657 C C . GLU A 1 88 ? -6.973 4.82 8.586 1 98.19 88 GLU A C 1
ATOM 659 O O . GLU A 1 88 ? -6.367 4.391 7.602 1 98.19 88 GLU A O 1
ATOM 664 N N . THR A 1 89 ? -8.195 5.312 8.469 1 98.56 89 THR A N 1
ATOM 665 C CA . THR A 1 89 ? -8.922 5.086 7.219 1 98.56 89 THR A CA 1
ATOM 666 C C . THR A 1 89 ? -9.57 6.379 6.73 1 98.56 89 THR A C 1
ATOM 668 O O . THR A 1 89 ? -10.719 6.371 6.281 1 98.56 89 THR A O 1
ATOM 671 N N . ALA A 1 90 ? -8.836 7.465 6.855 1 98.88 90 ALA A N 1
ATOM 672 C CA . ALA A 1 90 ? -9.336 8.711 6.289 1 98.88 90 ALA A CA 1
ATOM 673 C C . ALA A 1 90 ? -9.609 8.562 4.793 1 98.88 90 ALA A C 1
ATOM 675 O O . ALA A 1 90 ? -10.344 9.367 4.207 1 98.88 90 ALA A O 1
ATOM 676 N N . ILE A 1 91 ? -9.07 7.555 4.176 1 98.88 91 ILE A N 1
ATOM 677 C CA . ILE A 1 91 ? -9.125 7.332 2.732 1 98.88 91 ILE A CA 1
ATOM 678 C C . ILE A 1 91 ? -10.578 7.105 2.303 1 98.88 91 ILE A C 1
ATOM 680 O O . ILE A 1 91 ? -10.945 7.398 1.164 1 98.88 91 ILE A O 1
ATOM 684 N N . ASP A 1 92 ? -11.43 6.621 3.172 1 98.62 92 ASP A N 1
ATOM 685 C CA . ASP A 1 92 ? -12.812 6.34 2.818 1 98.62 92 ASP A CA 1
ATOM 686 C C . ASP A 1 92 ? -13.602 7.629 2.617 1 98.62 92 ASP A C 1
ATOM 688 O O . ASP A 1 92 ? -14.734 7.602 2.131 1 98.62 92 ASP A O 1
ATOM 692 N N . LEU A 1 93 ? -12.984 8.836 2.898 1 98.81 93 LEU A N 1
ATOM 693 C CA . LEU A 1 93 ? -13.656 10.109 2.686 1 98.81 93 LEU A CA 1
ATOM 694 C C . LEU A 1 93 ? -13.453 10.594 1.254 1 98.81 93 LEU A C 1
ATOM 696 O O . LEU A 1 93 ? -14.227 11.422 0.761 1 98.81 93 LEU A O 1
ATOM 700 N N . LEU A 1 94 ? -12.398 10.188 0.588 1 98.81 94 LEU A N 1
ATOM 701 C CA . LEU A 1 94 ? -11.961 10.789 -0.667 1 98.81 94 LEU A CA 1
ATOM 702 C C . LEU A 1 94 ? -13.102 10.805 -1.687 1 98.81 94 LEU A C 1
ATOM 704 O O . LEU A 1 94 ? -13.383 11.836 -2.289 1 98.81 94 LEU A O 1
ATOM 708 N N . PRO A 1 95 ? -13.891 9.672 -1.833 1 98.31 95 PRO A N 1
ATOM 709 C CA . PRO A 1 95 ? -14.961 9.688 -2.84 1 98.31 95 PRO A CA 1
ATOM 710 C C . PRO A 1 95 ? -16.141 10.57 -2.43 1 98.31 95 PRO A C 1
ATOM 712 O O . PRO A 1 95 ? -17.016 10.852 -3.25 1 98.31 95 PRO A O 1
ATOM 715 N N . LEU A 1 96 ? -16.172 10.969 -1.194 1 98.69 96 LEU A N 1
ATOM 716 C CA . LEU A 1 96 ? -17.312 11.695 -0.661 1 98.69 96 LEU A CA 1
ATOM 717 C C . LEU A 1 96 ? -17.062 13.195 -0.655 1 98.69 96 LEU A C 1
ATOM 719 O O . LEU A 1 96 ? -17.969 13.984 -0.389 1 98.69 96 LEU A O 1
ATOM 723 N N . LEU A 1 97 ? -15.836 13.625 -0.905 1 98.75 97 LEU A N 1
ATOM 724 C CA . LEU A 1 97 ? -15.477 15.039 -0.893 1 98.75 97 LEU A CA 1
ATOM 725 C C . LEU A 1 97 ? -15.695 15.664 -2.266 1 98.75 97 LEU A C 1
ATOM 727 O O . LEU A 1 97 ? -15.398 15.047 -3.291 1 98.75 97 LEU A O 1
ATOM 731 N N . ASP A 1 98 ? -16.266 16.844 -2.352 1 98.62 98 ASP A N 1
ATOM 732 C CA . ASP A 1 98 ? -16.469 17.609 -3.58 1 98.62 98 ASP A CA 1
ATOM 733 C C . ASP A 1 98 ? -15.289 18.531 -3.865 1 98.62 98 ASP A C 1
ATOM 735 O O . ASP A 1 98 ? -15.344 19.719 -3.562 1 98.62 98 ASP A O 1
ATOM 739 N N . PHE A 1 99 ? -14.289 18.016 -4.543 1 97.88 99 PHE A N 1
ATOM 740 C CA . PHE A 1 99 ? -13.039 18.734 -4.777 1 97.88 99 PHE A CA 1
ATOM 741 C C . PHE A 1 99 ? -13.266 19.906 -5.719 1 97.88 99 PHE A C 1
ATOM 743 O O . PHE A 1 99 ? -12.523 20.891 -5.676 1 97.88 99 PHE A O 1
ATOM 750 N N . ASP A 1 100 ? -14.258 19.844 -6.594 1 97.69 100 ASP A N 1
ATOM 751 C CA . ASP A 1 100 ? -14.586 20.969 -7.465 1 97.69 100 ASP A CA 1
ATOM 752 C C . ASP A 1 100 ? -15.141 22.141 -6.668 1 97.69 100 ASP A C 1
ATOM 754 O O . ASP A 1 100 ? -14.781 23.297 -6.918 1 97.69 100 ASP A O 1
ATOM 758 N N . ALA A 1 101 ? -16.031 21.781 -5.719 1 98.44 101 ALA A N 1
ATOM 759 C CA . ALA A 1 101 ? -16.547 22.828 -4.844 1 98.44 101 ALA A CA 1
ATOM 760 C C . ALA A 1 101 ? -15.422 23.484 -4.059 1 98.44 101 ALA A C 1
ATOM 762 O O . ALA A 1 101 ? -15.406 24.719 -3.91 1 98.44 101 ALA A O 1
ATOM 763 N N . LEU A 1 102 ? -14.516 22.703 -3.605 1 98.31 102 LEU A N 1
ATOM 764 C CA . LEU A 1 102 ? -13.375 23.234 -2.863 1 98.31 102 LEU A CA 1
ATOM 765 C C . LEU A 1 102 ? -12.5 24.094 -3.758 1 98.31 102 LEU A C 1
ATOM 767 O O . LEU A 1 102 ? -12.078 25.188 -3.355 1 98.31 102 LEU A O 1
ATOM 771 N N . ALA A 1 103 ? -12.266 23.688 -4.953 1 96.75 103 ALA A N 1
ATOM 772 C CA . ALA A 1 103 ? -11.438 24.438 -5.898 1 96.75 103 ALA A CA 1
ATOM 773 C C . ALA A 1 103 ? -12.023 25.812 -6.172 1 96.75 103 ALA A C 1
ATOM 775 O O . ALA A 1 103 ? -11.289 26.781 -6.422 1 96.75 103 ALA A O 1
ATOM 776 N N . GLY A 1 104 ? -13.352 25.891 -6.086 1 97.19 104 GLY A N 1
ATOM 777 C CA . GLY A 1 104 ? -14.031 27.141 -6.398 1 97.19 104 GLY A CA 1
ATOM 778 C C . GLY A 1 104 ? -14.234 28.031 -5.188 1 97.19 104 GLY A C 1
ATOM 779 O O . GLY A 1 104 ? -14.664 29.172 -5.316 1 97.19 104 GLY A O 1
ATOM 780 N N . ALA A 1 105 ? -13.867 27.531 -4.066 1 97.62 105 ALA A N 1
ATOM 781 C CA . ALA A 1 105 ? -14.094 28.266 -2.826 1 97.62 105 ALA A CA 1
ATOM 782 C C . ALA A 1 105 ? -12.844 29.016 -2.4 1 97.62 105 ALA A C 1
ATOM 784 O O . ALA A 1 105 ? -11.758 28.781 -2.934 1 97.62 105 ALA A O 1
ATOM 785 N N . GLU A 1 106 ? -13.094 30.047 -1.489 1 96.75 106 GLU A N 1
ATOM 786 C CA . GLU A 1 106 ? -11.938 30.625 -0.807 1 96.75 106 GLU A CA 1
ATOM 787 C C . GLU A 1 106 ? -11.219 29.578 0.04 1 96.75 106 GLU A C 1
ATOM 789 O O . GLU A 1 106 ? -11.844 28.891 0.847 1 96.75 106 GLU A O 1
ATOM 794 N N . PRO A 1 107 ? -9.984 29.469 -0.185 1 97.81 107 PRO A N 1
ATOM 795 C CA . PRO A 1 107 ? -9.266 28.391 0.517 1 97.81 107 PRO A CA 1
ATOM 796 C C . PRO A 1 107 ? -9.219 28.609 2.027 1 97.81 107 PRO A C 1
ATOM 798 O O . PRO A 1 107 ? -9.203 29.75 2.49 1 97.81 107 PRO A O 1
ATOM 801 N N . THR A 1 108 ? -9.211 27.578 2.752 1 98.31 108 THR A N 1
ATOM 802 C CA . THR A 1 108 ? -9.047 27.469 4.195 1 98.31 108 THR A CA 1
ATOM 803 C C . THR A 1 108 ? -7.82 26.625 4.539 1 98.31 108 THR A C 1
ATOM 805 O O . THR A 1 108 ? -7.574 25.609 3.904 1 98.31 108 THR A O 1
ATOM 808 N N . TRP A 1 109 ? -7.012 27.125 5.5 1 98.75 109 TRP A N 1
ATOM 809 C CA . TRP A 1 109 ? -5.863 26.312 5.887 1 98.75 109 TRP A CA 1
ATOM 810 C C . TRP A 1 109 ? -6.316 24.969 6.434 1 98.75 109 TRP A C 1
ATOM 812 O O . TRP A 1 109 ? -7.246 24.891 7.242 1 98.75 109 TRP A O 1
ATOM 822 N N . PHE A 1 110 ? -5.773 23.938 5.941 1 98.94 110 PHE A N 1
ATOM 823 C CA . PHE A 1 110 ? -5.945 22.578 6.445 1 98.94 110 PHE A CA 1
ATOM 824 C C . PHE A 1 110 ? -4.613 22 6.898 1 98.94 110 PHE A C 1
ATOM 826 O O . PHE A 1 110 ? -3.666 21.922 6.117 1 98.94 110 PHE A O 1
ATOM 833 N N . VAL A 1 111 ? -4.5 21.594 8.227 1 98.75 111 VAL A N 1
ATOM 834 C CA . VAL A 1 111 ? -3.238 21.234 8.859 1 98.75 111 VAL A CA 1
ATOM 835 C C . VAL A 1 111 ? -3.35 19.828 9.461 1 98.75 111 VAL A C 1
ATOM 837 O O . VAL A 1 111 ? -4.375 19.484 10.047 1 98.75 111 VAL A O 1
ATOM 840 N N . GLY A 1 112 ? -2.344 19.078 9.328 1 98.62 112 GLY A N 1
ATOM 841 C CA . GLY A 1 112 ? -2.26 17.781 9.984 1 98.62 112 GLY A CA 1
ATOM 842 C C . GLY A 1 112 ? -1.161 16.891 9.422 1 98.62 112 GLY A C 1
ATOM 843 O O . GLY A 1 112 ? -0.387 17.328 8.562 1 98.62 112 GLY A O 1
ATOM 844 N N . TYR A 1 113 ? -1.014 15.711 9.906 1 98.31 113 TYR A N 1
ATOM 845 C CA . TYR A 1 113 ? -0.098 14.695 9.391 1 98.31 113 TYR A CA 1
ATOM 846 C C . TYR A 1 113 ? -0.622 13.297 9.672 1 98.31 113 TYR A C 1
ATOM 848 O O . TYR A 1 113 ? -1.768 13.125 10.094 1 98.31 113 TYR A O 1
ATOM 856 N N . SER A 1 114 ? 0.241 12.289 9.391 1 98.38 114 SER A N 1
ATOM 857 C CA . SER A 1 114 ? -0.158 10.898 9.539 1 98.38 114 SER A CA 1
ATOM 858 C C . SER A 1 114 ? -1.286 10.539 8.57 1 98.38 114 SER A C 1
ATOM 860 O O . SER A 1 114 ? -1.161 10.742 7.363 1 98.38 114 SER A O 1
ATOM 862 N N . ASP A 1 115 ? -2.363 10.008 9.102 1 98.69 115 ASP A N 1
ATOM 863 C CA . ASP A 1 115 ? -3.434 9.602 8.203 1 98.69 115 ASP A CA 1
ATOM 864 C C . ASP A 1 115 ? -4.129 10.812 7.59 1 98.69 115 ASP A C 1
ATOM 866 O O . ASP A 1 115 ? -4.816 10.695 6.574 1 98.69 115 ASP A O 1
ATOM 870 N N . VAL A 1 116 ? -3.941 11.984 8.125 1 98.69 116 VAL A N 1
ATOM 871 C CA . VAL A 1 116 ? -4.527 13.211 7.59 1 98.69 116 VAL A CA 1
ATOM 872 C C . VAL A 1 116 ? -3.859 13.57 6.266 1 98.69 116 VAL A C 1
ATOM 874 O O . VAL A 1 116 ? -4.453 14.25 5.43 1 98.69 116 VAL A O 1
ATOM 877 N N . SER A 1 117 ? -2.613 13.07 6.012 1 97.69 117 SER A N 1
ATOM 878 C CA . SER A 1 117 ? -1.947 13.305 4.738 1 97.69 117 SER A CA 1
ATOM 879 C C . SER A 1 117 ? -2.777 12.781 3.572 1 97.69 117 SER A C 1
ATOM 881 O O . SER A 1 117 ? -2.729 13.328 2.469 1 97.69 117 SER A O 1
ATOM 883 N N . THR A 1 118 ? -3.582 11.758 3.848 1 98.5 118 THR A N 1
ATOM 884 C CA . THR A 1 118 ? -4.488 11.164 2.869 1 98.5 118 THR A CA 1
ATOM 885 C C . THR A 1 118 ? -5.465 12.211 2.338 1 98.5 118 THR A C 1
ATOM 887 O O . THR A 1 118 ? -5.977 12.078 1.224 1 98.5 118 THR A O 1
ATOM 890 N N . LEU A 1 119 ? -5.711 13.227 3.109 1 98.88 119 LEU A N 1
ATOM 891 C CA . LEU A 1 119 ? -6.66 14.273 2.742 1 98.88 119 LEU A CA 1
ATOM 892 C C . LEU A 1 119 ? -5.93 15.539 2.291 1 98.88 119 LEU A C 1
ATOM 894 O O . LEU A 1 119 ? -6.363 16.203 1.348 1 98.88 119 LEU A O 1
ATOM 898 N N . LEU A 1 120 ? -4.785 15.867 2.912 1 98.69 120 LEU A N 1
ATOM 899 C CA . LEU A 1 120 ? -4.027 17.078 2.613 1 98.69 120 LEU A CA 1
ATOM 900 C C . LEU A 1 120 ? -3.527 17.062 1.171 1 98.69 120 LEU A C 1
ATOM 902 O O . LEU A 1 120 ? -3.717 18.031 0.435 1 98.69 120 LEU A O 1
ATOM 906 N N . THR A 1 121 ? -2.889 15.961 0.813 1 98.38 121 THR A N 1
ATOM 907 C CA . THR A 1 121 ? -2.217 15.859 -0.478 1 98.38 121 THR A CA 1
ATOM 908 C C . THR A 1 121 ? -3.229 15.922 -1.62 1 98.38 121 THR A C 1
ATOM 910 O O . THR A 1 121 ? -3.1 16.75 -2.525 1 98.38 121 THR A O 1
ATOM 913 N N . PRO A 1 122 ? -4.371 15.188 -1.543 1 98.38 122 PRO A N 1
ATOM 914 C CA . PRO A 1 122 ? -5.383 15.297 -2.598 1 98.38 122 PRO A CA 1
ATOM 915 C C . PRO A 1 122 ? -6.004 16.688 -2.68 1 98.38 122 PRO A C 1
ATOM 917 O O . PRO A 1 122 ? -6.324 17.156 -3.773 1 98.38 122 PRO A O 1
ATOM 920 N N . LEU A 1 123 ? -6.195 17.297 -1.51 1 98.5 123 LEU A N 1
ATOM 921 C CA . LEU A 1 123 ? -6.758 18.641 -1.533 1 98.5 123 LEU A CA 1
ATOM 922 C C . LEU A 1 123 ? -5.863 19.594 -2.33 1 98.5 123 LEU A C 1
ATOM 924 O O . LEU A 1 123 ? -6.359 20.391 -3.129 1 98.5 123 LEU A O 1
ATOM 928 N N . THR A 1 124 ? -4.582 19.516 -2.15 1 98.25 124 THR A N 1
ATOM 929 C CA . THR A 1 124 ? -3.629 20.344 -2.895 1 98.25 124 THR A CA 1
ATOM 930 C C . THR A 1 124 ? -3.611 19.938 -4.367 1 98.25 124 THR A C 1
ATOM 932 O O . THR A 1 124 ? -3.654 20.797 -5.25 1 98.25 124 THR A O 1
ATOM 935 N N . LEU A 1 125 ? -3.646 18.672 -4.641 1 97.12 125 LEU A N 1
ATOM 936 C CA . LEU A 1 125 ? -3.43 18.188 -6 1 97.12 125 LEU A CA 1
ATOM 937 C C . LEU A 1 125 ? -4.695 18.328 -6.84 1 97.12 125 LEU A C 1
ATOM 939 O O . LEU A 1 125 ? -4.617 18.5 -8.055 1 97.12 125 LEU A O 1
ATOM 943 N N . ARG A 1 126 ? -5.863 18.297 -6.207 1 96.25 126 ARG A N 1
ATOM 944 C CA . ARG A 1 126 ? -7.117 18.297 -6.957 1 96.25 126 ARG A CA 1
ATOM 945 C C . ARG A 1 126 ? -7.773 19.688 -6.926 1 96.25 126 ARG A C 1
ATOM 947 O O . ARG A 1 126 ? -8.375 20.109 -7.91 1 96.25 126 ARG A O 1
ATOM 954 N N . SER A 1 127 ? -7.641 20.344 -5.777 1 96.31 127 SER A N 1
ATOM 955 C CA . SER A 1 127 ? -8.359 21.609 -5.629 1 96.31 127 SER A CA 1
ATOM 956 C C . SER A 1 127 ? -7.41 22.797 -5.723 1 96.31 127 SER A C 1
ATOM 958 O O . SER A 1 127 ? -7.852 23.938 -5.824 1 96.31 127 SER A O 1
ATOM 960 N N . GLY A 1 128 ? -6.129 22.516 -5.598 1 96.31 128 GLY A N 1
ATOM 961 C CA . GLY A 1 128 ? -5.137 23.562 -5.758 1 96.31 128 GLY A CA 1
ATOM 962 C C . GLY A 1 128 ? -4.887 24.344 -4.484 1 96.31 128 GLY A C 1
ATOM 963 O O . GLY A 1 128 ? -4.23 25.391 -4.508 1 96.31 128 GLY A O 1
ATOM 964 N N . TRP A 1 129 ? -5.441 23.859 -3.344 1 97.94 129 TRP A N 1
ATOM 965 C CA . TRP A 1 129 ? -5.227 24.562 -2.078 1 97.94 129 TRP A CA 1
ATOM 966 C C . TRP A 1 129 ? -3.859 24.219 -1.494 1 97.94 129 TRP A C 1
ATOM 968 O O . TRP A 1 129 ? -3.445 23.047 -1.507 1 97.94 129 TRP A O 1
ATOM 978 N N . ALA A 1 130 ? -3.111 25.234 -1.056 1 98.31 130 ALA A N 1
ATOM 979 C CA . ALA A 1 130 ? -1.988 24.938 -0.169 1 98.31 130 ALA A CA 1
ATOM 980 C C . ALA A 1 130 ? -2.473 24.344 1.152 1 98.31 130 ALA A C 1
ATOM 982 O O . ALA A 1 130 ? -3.451 24.828 1.731 1 98.31 130 ALA A O 1
ATOM 983 N N . THR A 1 131 ? -1.895 23.281 1.591 1 98.75 131 THR A N 1
ATOM 984 C CA . THR A 1 131 ? -2.166 22.641 2.869 1 98.75 131 THR A CA 1
ATOM 985 C C . THR A 1 131 ? -0.878 22.453 3.666 1 98.75 131 THR A C 1
ATOM 987 O O . THR A 1 131 ? 0.219 22.641 3.135 1 98.75 131 THR A O 1
ATOM 990 N N . ILE A 1 132 ? -1.001 22.125 4.922 1 98.81 132 ILE A N 1
ATOM 991 C CA . ILE A 1 132 ? 0.198 22.047 5.75 1 98.81 132 ILE A CA 1
ATOM 992 C C . ILE A 1 132 ? 0.327 20.641 6.332 1 98.81 132 ILE A C 1
ATOM 994 O O . ILE A 1 132 ? -0.546 20.188 7.074 1 98.81 132 ILE A O 1
ATOM 998 N N . HIS A 1 133 ? 1.373 19.969 5.93 1 98.75 133 HIS A N 1
ATOM 999 C CA . HIS A 1 133 ? 1.804 18.766 6.648 1 98.75 133 HIS A CA 1
ATOM 1000 C C . HIS A 1 133 ? 2.609 19.141 7.891 1 98.75 133 HIS A C 1
ATOM 1002 O O . HIS A 1 133 ? 3.781 19.5 7.789 1 98.75 133 HIS A O 1
ATOM 1008 N N . GLY A 1 134 ? 2.047 19.047 9.047 1 97.94 134 GLY A N 1
ATOM 1009 C CA . GLY A 1 134 ? 2.615 19.406 10.328 1 97.94 134 GLY A CA 1
ATOM 1010 C C . GLY A 1 134 ? 1.846 18.844 11.508 1 97.94 134 GLY A C 1
ATOM 1011 O O . GLY A 1 134 ? 0.964 18 11.336 1 97.94 134 GLY A O 1
ATOM 1012 N N . PRO A 1 135 ? 2.219 19.266 12.719 1 97.88 135 PRO A N 1
ATOM 1013 C CA . PRO A 1 135 ? 1.598 18.688 13.914 1 97.88 135 PRO A CA 1
ATOM 1014 C C . PRO A 1 135 ? 0.076 18.812 13.914 1 97.88 135 PRO A C 1
ATOM 1016 O O . PRO A 1 135 ? -0.456 19.875 13.57 1 97.88 135 PRO A O 1
ATOM 1019 N N . ASN A 1 136 ? -0.586 17.703 14.258 1 98.5 136 ASN A N 1
ATOM 1020 C CA . ASN A 1 136 ? -2.012 17.781 14.562 1 98.5 136 ASN A CA 1
ATOM 1021 C C . ASN A 1 136 ? -2.275 18.641 15.797 1 98.5 136 ASN A C 1
ATOM 1023 O O . ASN A 1 136 ? -1.337 19.125 16.438 1 98.5 136 ASN A O 1
ATOM 1027 N N . LEU A 1 137 ? -3.549 18.781 16.109 1 98.88 137 LEU A N 1
ATOM 1028 C CA . LEU A 1 137 ? -3.938 19.641 17.219 1 98.88 137 LEU A CA 1
ATOM 1029 C C . LEU A 1 137 ? -3.283 19.188 18.516 1 98.88 137 LEU A C 1
ATOM 1031 O O . LEU A 1 137 ? -2.736 20 19.266 1 98.88 137 LEU A O 1
ATOM 1035 N N . MET A 1 138 ? -3.258 17.891 18.766 1 98.5 138 MET A N 1
ATOM 1036 C CA . MET A 1 138 ? -2.785 17.359 20.031 1 98.5 138 MET A CA 1
ATOM 1037 C C . MET A 1 138 ? -1.277 17.531 20.172 1 98.5 138 MET A C 1
ATOM 1039 O O . MET A 1 138 ? -0.747 17.531 21.281 1 98.5 138 MET A O 1
ATOM 1043 N N . ASP A 1 139 ? -0.589 17.719 19.078 1 97.88 139 ASP A N 1
ATOM 1044 C CA . ASP A 1 139 ? 0.857 17.922 19.094 1 97.88 139 ASP A CA 1
ATOM 1045 C C . ASP A 1 139 ? 1.211 19.406 19.062 1 97.88 139 ASP A C 1
ATOM 1047 O O . ASP A 1 139 ? 2.354 19.781 19.344 1 97.88 139 ASP A O 1
ATOM 1051 N N . THR A 1 140 ? 0.324 20.203 18.781 1 98.25 140 THR A N 1
ATOM 1052 C CA . THR A 1 140 ? 0.535 21.625 18.516 1 98.25 140 THR A CA 1
ATOM 1053 C C . THR A 1 140 ? 1.159 22.312 19.719 1 98.25 140 THR A C 1
ATOM 1055 O O . THR A 1 140 ? 2.055 23.156 19.562 1 98.25 140 THR A O 1
ATOM 1058 N N . PRO A 1 141 ? 0.83 21.969 20.984 1 98.44 141 PRO A N 1
ATOM 1059 C CA . PRO A 1 141 ? 1.318 22.734 22.141 1 98.44 141 PRO A CA 1
ATOM 1060 C C . PRO A 1 141 ? 2.789 22.453 22.438 1 98.44 141 PRO A C 1
ATOM 1062 O O . PRO A 1 141 ? 3.393 23.156 23.266 1 98.44 141 PRO A O 1
ATOM 1065 N N . TYR A 1 142 ? 3.363 21.453 21.859 1 98.19 142 TYR A N 1
ATOM 1066 C CA . TYR A 1 142 ? 4.758 21.141 22.141 1 98.19 142 TYR A CA 1
ATOM 1067 C C . TYR A 1 142 ? 5.672 22.281 21.672 1 98.19 142 TYR A C 1
ATOM 1069 O O . TYR A 1 142 ? 5.488 22.828 20.578 1 98.19 142 TYR A O 1
ATOM 1077 N N . GLU A 1 143 ? 6.617 22.625 22.5 1 97.75 143 GLU A N 1
ATOM 1078 C CA . GLU A 1 143 ? 7.652 23.594 22.141 1 97.75 143 GLU A CA 1
ATOM 1079 C C . GLU A 1 143 ? 8.547 23.062 21.016 1 97.75 143 GLU A C 1
ATOM 1081 O O . GLU A 1 143 ? 8.875 21.875 21 1 97.75 143 GLU A O 1
ATOM 1086 N N . LEU A 1 144 ? 8.891 23.922 20.156 1 97.5 144 LEU A N 1
ATOM 1087 C CA . LEU A 1 144 ? 9.742 23.547 19.031 1 97.5 144 LEU A CA 1
ATOM 1088 C C . LEU A 1 144 ? 11.141 24.125 19.203 1 97.5 144 LEU A C 1
ATOM 1090 O O . LEU A 1 144 ? 11.312 25.203 19.797 1 97.5 144 LEU A O 1
ATOM 1094 N N . PRO A 1 145 ? 12.156 23.406 18.719 1 97.56 145 PRO A N 1
ATOM 1095 C CA . PRO A 1 145 ? 13.477 24.031 18.594 1 97.56 145 PRO A CA 1
ATOM 1096 C C . PRO A 1 145 ? 13.438 25.344 17.812 1 97.56 145 PRO A C 1
ATOM 1098 O O . PRO A 1 145 ? 12.586 25.5 16.938 1 97.56 145 PRO A O 1
ATOM 1101 N N . GLU A 1 146 ? 14.406 26.219 18.062 1 96.94 146 GLU A N 1
ATOM 1102 C CA . GLU A 1 146 ? 14.422 27.562 17.516 1 96.94 146 GLU A CA 1
ATOM 1103 C C . GLU A 1 146 ? 14.555 27.547 16 1 96.94 146 GLU A C 1
ATOM 1105 O O . GLU A 1 146 ? 14.164 28.5 15.328 1 96.94 146 GLU A O 1
ATOM 1110 N N . THR A 1 147 ? 15.055 26.516 15.414 1 97.69 147 THR A N 1
ATOM 1111 C CA . THR A 1 147 ? 15.352 26.453 13.984 1 97.69 147 THR A CA 1
ATOM 1112 C C . THR A 1 147 ? 14.102 26.062 13.195 1 97.69 147 THR A C 1
ATOM 1114 O O . THR A 1 147 ? 14.133 26.016 11.961 1 97.69 147 THR A O 1
ATOM 1117 N N . LEU A 1 148 ? 12.984 25.734 13.891 1 98.25 148 LEU A N 1
ATOM 1118 C CA . LEU A 1 148 ? 11.758 25.281 13.242 1 98.25 148 LEU A CA 1
ATOM 1119 C C . LEU A 1 148 ? 10.625 26.297 13.453 1 98.25 148 LEU A C 1
ATOM 1121 O O . LEU A 1 148 ? 10.586 26.984 14.469 1 98.25 148 LEU A O 1
ATOM 1125 N N . ALA A 1 149 ? 9.805 26.391 12.484 1 98 149 ALA A N 1
ATOM 1126 C CA . ALA A 1 149 ? 8.602 27.219 12.555 1 98 149 ALA A CA 1
ATOM 1127 C C . ALA A 1 149 ? 7.367 26.359 12.859 1 98 149 ALA A C 1
ATOM 1129 O O . ALA A 1 149 ? 7.211 25.266 12.297 1 98 149 ALA A O 1
ATOM 1130 N N . SER A 1 150 ? 6.535 26.812 13.773 1 97.62 150 SER A N 1
ATOM 1131 C CA . SER A 1 150 ? 5.266 26.141 14.008 1 97.62 150 SER A CA 1
ATOM 1132 C C . SER A 1 150 ? 4.301 26.359 12.852 1 97.62 150 SER A C 1
ATOM 1134 O O . SER A 1 150 ? 4.473 27.281 12.055 1 97.62 150 SER A O 1
ATOM 1136 N N . TRP A 1 151 ? 3.27 25.453 12.758 1 98.25 151 TRP A N 1
ATOM 1137 C CA . TRP A 1 151 ? 2.271 25.688 11.719 1 98.25 151 TRP A CA 1
ATOM 1138 C C . TRP A 1 151 ? 1.553 27.016 11.93 1 98.25 151 TRP A C 1
ATOM 1140 O O . TRP A 1 151 ? 1.124 27.656 10.969 1 98.25 151 TRP A O 1
ATOM 1150 N N . LEU A 1 152 ? 1.423 27.5 13.172 1 98 152 LEU A N 1
ATOM 1151 C CA . LEU A 1 152 ? 0.826 28.812 13.445 1 98 152 LEU A CA 1
ATOM 1152 C C . LEU A 1 152 ? 1.685 29.922 12.875 1 98 152 LEU A C 1
ATOM 1154 O O . LEU A 1 152 ? 1.159 30.906 12.328 1 98 152 LEU A O 1
ATOM 1158 N N . ASP A 1 153 ? 3.059 29.797 13.055 1 97.75 153 ASP A N 1
ATOM 1159 C CA . ASP A 1 153 ? 3.957 30.766 12.438 1 97.75 153 ASP A CA 1
ATOM 1160 C C . ASP A 1 153 ? 3.701 30.891 10.938 1 97.75 153 ASP A C 1
ATOM 1162 O O . ASP A 1 153 ? 3.676 31.984 10.391 1 97.75 153 ASP A O 1
ATOM 1166 N N . ILE A 1 154 ? 3.467 29.781 10.359 1 98.31 154 ILE A N 1
ATOM 1167 C CA . ILE A 1 154 ? 3.326 29.703 8.906 1 98.31 154 ILE A CA 1
ATOM 1168 C C . ILE A 1 154 ? 1.995 30.328 8.484 1 98.31 154 ILE A C 1
ATOM 1170 O O . ILE A 1 154 ? 1.954 31.172 7.594 1 98.31 154 ILE A O 1
ATOM 1174 N N . VAL A 1 155 ? 0.895 30 9.172 1 98.38 155 VAL A N 1
ATOM 1175 C CA . VAL A 1 155 ? -0.427 30.406 8.703 1 98.38 155 VAL A CA 1
ATOM 1176 C C . VAL A 1 155 ? -0.672 31.875 9.062 1 98.38 155 VAL A C 1
ATOM 1178 O O . VAL A 1 155 ? -1.602 32.5 8.539 1 98.38 155 VAL A O 1
ATOM 1181 N N . MET A 1 156 ? 0.117 32.406 9.945 1 98.25 156 MET A N 1
ATOM 1182 C CA . MET A 1 156 ? -0.043 33.812 10.336 1 98.25 156 MET A CA 1
ATOM 1183 C C . MET A 1 156 ? 0.893 34.719 9.531 1 98.25 156 MET A C 1
ATOM 1185 O O . MET A 1 156 ? 0.767 35.938 9.562 1 98.25 156 MET A O 1
ATOM 1189 N N . ALA A 1 157 ? 1.817 34.125 8.812 1 98 157 ALA A N 1
ATOM 1190 C CA . ALA A 1 157 ? 2.801 34.875 8.047 1 98 157 ALA A CA 1
ATOM 1191 C C . ALA A 1 157 ? 2.143 35.594 6.879 1 98 157 ALA A C 1
ATOM 1193 O O . ALA A 1 157 ? 1.262 35.062 6.215 1 98 157 ALA A O 1
ATOM 1194 N N . PRO A 1 158 ? 2.613 36.906 6.602 1 97.25 158 PRO A N 1
ATOM 1195 C CA . PRO A 1 158 ? 2.107 37.594 5.418 1 97.25 158 PRO A CA 1
ATOM 1196 C C . PRO A 1 158 ? 2.428 36.875 4.117 1 97.25 158 PRO A C 1
ATOM 1198 O O . PRO A 1 158 ? 3.459 36.188 4.02 1 97.25 158 PRO A O 1
ATOM 1201 N N . ARG A 1 159 ? 1.559 37.094 3.176 1 95.12 159 ARG A N 1
ATOM 1202 C CA . ARG A 1 159 ? 1.793 36.5 1.856 1 95.12 159 ARG A CA 1
ATOM 1203 C C . ARG A 1 159 ? 3.156 36.906 1.312 1 95.12 159 ARG A C 1
ATOM 1205 O O . ARG A 1 159 ? 3.568 38.062 1.46 1 95.12 159 ARG A O 1
ATOM 1212 N N . GLY A 1 160 ? 3.85 35.969 0.749 1 96.12 160 GLY A N 1
ATOM 1213 C CA . GLY A 1 160 ? 5.152 36.219 0.159 1 96.12 160 GLY A CA 1
ATOM 1214 C C . GLY A 1 160 ? 6.305 35.969 1.111 1 96.12 160 GLY A C 1
ATOM 1215 O O . GLY A 1 160 ? 7.465 35.938 0.697 1 96.12 160 GLY A O 1
ATOM 1216 N N . THR A 1 161 ? 6.008 35.75 2.385 1 98.12 161 THR A N 1
ATOM 1217 C CA . THR A 1 161 ? 7.047 35.469 3.377 1 98.12 161 THR A CA 1
ATOM 1218 C C . THR A 1 161 ? 7.816 34.219 3.025 1 98.12 161 THR A C 1
ATOM 1220 O O . THR A 1 161 ? 7.223 33.219 2.596 1 98.12 161 THR A O 1
ATOM 1223 N N . VAL A 1 162 ? 9.094 34.281 3.178 1 98.56 162 VAL A N 1
ATOM 1224 C CA . VAL A 1 162 ? 9.938 33.094 3.062 1 98.56 162 VAL A CA 1
ATOM 1225 C C . VAL A 1 162 ? 10.305 32.594 4.453 1 98.56 162 VAL A C 1
ATOM 1227 O O . VAL A 1 162 ? 10.914 33.312 5.246 1 98.56 162 VAL A O 1
ATOM 1230 N N . ILE A 1 163 ? 9.922 31.406 4.758 1 98.5 163 ILE A N 1
ATOM 1231 C CA . ILE A 1 163 ? 10.227 30.781 6.043 1 98.5 163 ILE A CA 1
ATOM 1232 C C . ILE A 1 163 ? 11.375 29.781 5.879 1 98.5 163 ILE A C 1
ATOM 1234 O O . ILE A 1 163 ? 11.281 28.859 5.078 1 98.5 163 ILE A O 1
ATOM 1238 N N . ARG A 1 164 ? 12.469 30.016 6.605 1 98.56 164 ARG A N 1
ATOM 1239 C CA . ARG A 1 164 ? 13.617 29.109 6.586 1 98.56 164 ARG A CA 1
ATOM 1240 C C . ARG A 1 164 ? 13.633 28.203 7.812 1 98.56 164 ARG A C 1
ATOM 1242 O O . ARG A 1 164 ? 13.469 28.688 8.938 1 98.56 164 ARG A O 1
ATOM 1249 N N . GLN A 1 165 ? 13.672 26.938 7.629 1 98.62 165 GLN A N 1
ATOM 1250 C CA . GLN A 1 165 ? 13.805 25.953 8.688 1 98.62 165 GLN A CA 1
ATOM 1251 C C . GLN A 1 165 ? 15.078 25.125 8.516 1 98.62 165 GLN A C 1
ATOM 1253 O O . GLN A 1 165 ? 15.492 24.844 7.387 1 98.62 165 GLN A O 1
ATOM 1258 N N . SER A 1 166 ? 15.703 24.812 9.617 1 98.56 166 SER A N 1
ATOM 1259 C CA . SER A 1 166 ? 16.938 24.047 9.602 1 98.56 166 SER A CA 1
ATOM 1260 C C . SER A 1 166 ? 16.875 22.891 10.586 1 98.56 166 SER A C 1
ATOM 1262 O O . SER A 1 166 ? 16.016 22.859 11.469 1 98.56 166 SER A O 1
ATOM 1264 N N . PRO A 1 167 ? 17.75 21.891 10.422 1 98.19 167 PRO A N 1
ATOM 1265 C CA . PRO A 1 167 ? 17.719 20.75 11.328 1 98.19 167 PRO A CA 1
ATOM 1266 C C . PRO A 1 167 ? 17.797 21.156 12.797 1 98.19 167 PRO A C 1
ATOM 1268 O O . PRO A 1 167 ? 18.562 22.062 13.148 1 98.19 167 PRO A O 1
ATOM 1271 N N . ALA A 1 168 ? 17 20.484 13.602 1 97.06 168 ALA A N 1
ATOM 1272 C CA . ALA A 1 168 ? 17.016 20.734 15.047 1 97.06 168 ALA A CA 1
ATOM 1273 C C . ALA A 1 168 ? 18.203 20.047 15.711 1 97.06 168 ALA A C 1
ATOM 1275 O O . ALA A 1 168 ? 18.609 20.422 16.812 1 97.06 168 ALA A O 1
ATOM 1276 N N . ASN A 1 169 ? 18.734 19.016 15.164 1 97.06 169 ASN A N 1
ATOM 1277 C CA . ASN A 1 169 ? 19.859 18.203 15.617 1 97.06 169 ASN A CA 1
ATOM 1278 C C . ASN A 1 169 ? 19.5 17.375 16.844 1 97.06 169 ASN A C 1
ATOM 1280 O O . ASN A 1 169 ? 20.391 16.844 17.531 1 97.06 169 ASN A O 1
ATOM 1284 N N . LEU A 1 170 ? 18.25 17.422 17.281 1 97.19 170 LEU A N 1
ATOM 1285 C CA . LEU A 1 170 ? 17.688 16.578 18.328 1 97.19 170 LEU A CA 1
ATOM 1286 C C . LEU A 1 170 ? 16.359 15.969 17.891 1 97.19 170 LEU A C 1
ATOM 1288 O O . LEU A 1 170 ? 15.641 16.562 17.078 1 97.19 170 LEU A O 1
ATOM 1292 N N . HIS A 1 171 ? 16.125 14.766 18.406 1 97.38 171 HIS A N 1
ATOM 1293 C CA . HIS A 1 171 ? 14.844 14.125 18.109 1 97.38 171 HIS A CA 1
ATOM 1294 C C . HIS A 1 171 ? 14.422 13.203 19.25 1 97.38 171 HIS A C 1
ATOM 1296 O O . HIS A 1 171 ? 15.195 12.938 20.172 1 97.38 171 HIS A O 1
ATOM 1302 N N . ARG A 1 172 ? 13.219 12.867 19.234 1 95.88 172 ARG A N 1
ATOM 1303 C CA . ARG A 1 172 ? 12.617 11.922 20.172 1 95.88 172 ARG A CA 1
ATOM 1304 C C . ARG A 1 172 ? 12.148 10.664 19.469 1 95.88 172 ARG A C 1
ATOM 1306 O O . ARG A 1 172 ? 11.094 10.656 18.828 1 95.88 172 ARG A O 1
ATOM 1313 N N . ALA A 1 173 ? 12.945 9.625 19.625 1 86.31 173 ALA A N 1
ATOM 1314 C CA . ALA A 1 173 ? 12.578 8.383 18.953 1 86.31 173 ALA A CA 1
ATOM 1315 C C . ALA A 1 173 ? 12.023 7.363 19.938 1 86.31 173 ALA A C 1
ATOM 1317 O O . ALA A 1 173 ? 12.57 7.191 21.031 1 86.31 173 ALA A O 1
ATOM 1318 N N . ASN A 1 174 ? 10.93 6.758 19.688 1 83.06 174 ASN A N 1
ATOM 1319 C CA . ASN A 1 174 ? 10.328 5.633 20.391 1 83.06 174 ASN A CA 1
ATOM 1320 C C . ASN A 1 174 ? 9.883 6.023 21.797 1 83.06 174 ASN A C 1
ATOM 1322 O O . ASN A 1 174 ? 9.906 5.199 22.719 1 83.06 174 ASN A O 1
ATOM 1326 N N . ASP A 1 175 ? 9.703 7.227 22.031 1 89.19 175 ASP A N 1
ATOM 1327 C CA . ASP A 1 175 ? 9.172 7.75 23.297 1 89.19 175 ASP A CA 1
ATOM 1328 C C . ASP A 1 175 ? 7.918 8.594 23.047 1 89.19 175 ASP A C 1
ATOM 1330 O O . ASP A 1 175 ? 7.762 9.18 21.969 1 89.19 175 ASP A O 1
ATOM 1334 N N . HIS A 1 176 ? 7.023 8.445 23.922 1 91.88 176 HIS A N 1
ATOM 1335 C CA . HIS A 1 176 ? 5.793 9.219 23.828 1 91.88 176 HIS A CA 1
ATOM 1336 C C . HIS A 1 176 ? 5.293 9.641 25.203 1 91.88 176 HIS A C 1
ATOM 1338 O O . HIS A 1 176 ? 5.473 8.906 26.188 1 91.88 176 HIS A O 1
ATOM 1344 N N . ASP A 1 177 ? 4.82 10.75 25.266 1 96.5 177 ASP A N 1
ATOM 1345 C CA . ASP A 1 177 ? 4.18 11.188 26.5 1 96.5 177 ASP A CA 1
ATOM 1346 C C . ASP A 1 177 ? 2.803 10.547 26.656 1 96.5 177 ASP A C 1
ATOM 1348 O O . ASP A 1 177 ? 2.059 10.406 25.688 1 96.5 177 ASP A O 1
ATOM 1352 N N . ASP A 1 178 ? 2.496 10.117 27.938 1 97.38 178 ASP A N 1
ATOM 1353 C CA . ASP A 1 178 ? 1.148 9.656 28.266 1 97.38 178 ASP A CA 1
ATOM 1354 C C . ASP A 1 178 ? 0.224 10.836 28.562 1 97.38 178 ASP A C 1
ATOM 1356 O O . ASP A 1 178 ? 0.163 11.312 29.703 1 97.38 178 ASP A O 1
ATOM 1360 N N . TRP A 1 179 ? -0.579 11.242 27.609 1 98 179 TRP A N 1
ATOM 1361 C CA . TRP A 1 179 ? -1.427 12.43 27.703 1 98 179 TRP A CA 1
ATOM 1362 C C . TRP A 1 179 ? -2.568 12.203 28.688 1 98 179 TRP A C 1
ATOM 1364 O O . TRP A 1 179 ? -3.229 13.156 29.109 1 98 179 TRP A O 1
ATOM 1374 N N . SER A 1 180 ? -2.844 10.898 28.984 1 97.38 180 SER A N 1
ATOM 1375 C CA . SER A 1 180 ? -3.852 10.633 30.016 1 97.38 180 SER A CA 1
ATOM 1376 C C . SER A 1 180 ? -3.354 11.023 31.391 1 97.38 180 SER A C 1
ATOM 1378 O O . SER A 1 180 ? -4.145 11.398 32.25 1 97.38 180 SER A O 1
ATOM 1380 N N . VAL A 1 181 ? -2.07 10.938 31.594 1 97.44 181 VAL A N 1
ATOM 1381 C CA . VAL A 1 181 ? -1.445 11.234 32.875 1 97.44 181 VAL A CA 1
ATOM 1382 C C . VAL A 1 181 ? -1.006 12.695 32.938 1 97.44 181 VAL A C 1
ATOM 1384 O O . VAL A 1 181 ? -1.162 13.375 33.938 1 97.44 181 VAL A O 1
ATOM 1387 N N . GLN A 1 182 ? -0.464 13.172 31.812 1 97.88 182 GLN A N 1
ATOM 1388 C CA . GLN A 1 182 ? 0.033 14.539 31.719 1 97.88 182 GLN A CA 1
ATOM 1389 C C . GLN A 1 182 ? -0.538 15.258 30.5 1 97.88 182 GLN A C 1
ATOM 1391 O O . GLN A 1 182 ? 0.193 15.562 29.562 1 97.88 182 GLN A O 1
ATOM 1396 N N . PRO A 1 183 ? -1.751 15.664 30.578 1 98.25 183 PRO A N 1
ATOM 1397 C CA . PRO A 1 183 ? -2.42 16.266 29.422 1 98.25 183 PRO A CA 1
ATOM 1398 C C . PRO A 1 183 ? -1.851 17.625 29.047 1 98.25 183 PRO A C 1
ATOM 1400 O O . PRO A 1 183 ? -2.088 18.125 27.938 1 98.25 183 PRO A O 1
ATOM 1403 N N . ASP A 1 184 ? -1.055 18.312 29.906 1 98.56 184 ASP A N 1
ATOM 1404 C CA . ASP A 1 184 ? -0.616 19.688 29.672 1 98.56 184 ASP A CA 1
ATOM 1405 C C . ASP A 1 184 ? 0.875 19.734 29.344 1 98.56 184 ASP A C 1
ATOM 1407 O O . ASP A 1 184 ? 1.483 20.812 29.375 1 98.56 184 ASP A O 1
ATOM 1411 N N . VAL A 1 185 ? 1.439 18.547 29.047 1 98.44 185 VAL A N 1
ATOM 1412 C CA . VAL A 1 185 ? 2.863 18.516 28.734 1 98.44 185 VAL A CA 1
ATOM 1413 C C . VAL A 1 185 ? 3.127 19.297 27.453 1 98.44 185 VAL A C 1
ATOM 1415 O O . VAL A 1 185 ? 2.359 19.203 26.484 1 98.44 185 VAL A O 1
ATOM 1418 N N . THR A 1 186 ? 4.215 20.141 27.438 1 98.5 186 THR A N 1
ATOM 1419 C CA . THR A 1 186 ? 4.508 20.984 26.281 1 98.5 186 THR A CA 1
ATOM 1420 C C . THR A 1 186 ? 5.984 20.891 25.906 1 98.5 186 THR A C 1
ATOM 1422 O O . THR A 1 186 ? 6.453 21.609 25.031 1 98.5 186 THR A O 1
ATOM 1425 N N . THR A 1 187 ? 6.73 20.047 26.609 1 97.62 187 THR A N 1
ATOM 1426 C CA . THR A 1 187 ? 8.148 19.859 26.328 1 97.62 187 THR A CA 1
ATOM 1427 C C . THR A 1 187 ? 8.43 18.422 25.922 1 97.62 187 THR A C 1
ATOM 1429 O O . THR A 1 187 ? 7.848 17.484 26.469 1 97.62 187 THR A O 1
ATOM 1432 N N . HIS A 1 188 ? 9.312 18.266 24.969 1 96.56 188 HIS A N 1
ATOM 1433 C CA . HIS A 1 188 ? 9.734 16.922 24.562 1 96.56 188 HIS A CA 1
ATOM 1434 C C . HIS A 1 188 ? 10.906 16.438 25.406 1 96.56 188 HIS A C 1
ATOM 1436 O O . HIS A 1 188 ? 11.75 17.234 25.828 1 96.56 188 HIS A O 1
ATOM 1442 N N . ASN A 1 189 ? 10.891 15.133 25.672 1 95.81 189 ASN A N 1
ATOM 1443 C CA . ASN A 1 189 ? 12.094 14.469 26.156 1 95.81 189 ASN A CA 1
ATOM 1444 C C . ASN A 1 189 ? 12.984 14 25.016 1 95.81 189 ASN A C 1
ATOM 1446 O O . ASN A 1 189 ? 12.766 12.922 24.453 1 95.81 189 ASN A O 1
ATOM 1450 N N . TRP A 1 190 ? 13.992 14.766 24.672 1 96.75 190 TRP A N 1
ATOM 1451 C CA . TRP A 1 190 ? 14.852 14.438 23.547 1 96.75 190 TRP A CA 1
ATOM 1452 C C . TRP A 1 190 ? 15.695 13.203 23.844 1 96.75 190 TRP A C 1
ATOM 1454 O O . TRP A 1 190 ? 16.484 13.188 24.781 1 96.75 190 TRP A O 1
ATOM 1464 N N . THR A 1 191 ? 15.531 12.125 23.094 1 96.62 191 THR A N 1
ATOM 1465 C CA . THR A 1 191 ? 16.188 10.859 23.359 1 96.62 191 THR A CA 1
ATOM 1466 C C . THR A 1 191 ? 17.234 10.562 22.281 1 96.62 191 THR A C 1
ATOM 1468 O O . THR A 1 191 ? 17.875 9.516 22.312 1 96.62 191 THR A O 1
ATOM 1471 N N . GLY A 1 192 ? 17.344 11.406 21.328 1 96.06 192 GLY A N 1
ATOM 1472 C CA . GLY A 1 192 ? 18.312 11.203 20.266 1 96.06 192 GLY A CA 1
ATOM 1473 C C . GLY A 1 192 ? 18.875 12.492 19.703 1 96.06 192 GLY A C 1
ATOM 1474 O O . GLY A 1 192 ? 18.359 13.578 20 1 96.06 192 GLY A O 1
ATOM 1475 N N . THR A 1 193 ? 20 12.32 18.953 1 96.31 193 THR A N 1
ATOM 1476 C CA . THR A 1 193 ? 20.625 13.422 18.219 1 96.31 193 THR A CA 1
ATOM 1477 C C . THR A 1 193 ? 20.844 13.055 16.766 1 96.31 193 THR A C 1
ATOM 1479 O O . THR A 1 193 ? 20.766 11.875 16.391 1 96.31 193 THR A O 1
ATOM 1482 N N . GLY A 1 194 ? 21 14.078 15.945 1 94.94 194 GLY A N 1
ATOM 1483 C CA . GLY A 1 194 ? 21.266 13.844 14.531 1 94.94 194 GLY A CA 1
ATOM 1484 C C . GLY A 1 194 ? 20.812 14.992 13.641 1 94.94 194 GLY A C 1
ATOM 1485 O O . GLY A 1 194 ? 20.016 15.828 14.062 1 94.94 194 GLY A O 1
ATOM 1486 N N . THR A 1 195 ? 21.391 14.984 12.469 1 96.69 195 THR A N 1
ATOM 1487 C CA . THR A 1 195 ? 21.078 16 11.469 1 96.69 195 THR A CA 1
ATOM 1488 C C . THR A 1 195 ? 20.703 15.352 10.141 1 96.69 195 THR A C 1
ATOM 1490 O O . THR A 1 195 ? 20.5 14.133 10.07 1 96.69 195 THR A O 1
ATOM 1493 N N . TRP A 1 196 ? 20.422 16.188 9.133 1 98.38 196 TRP A N 1
ATOM 1494 C CA . TRP A 1 196 ? 20.094 15.688 7.812 1 98.38 196 TRP A CA 1
ATOM 1495 C C . TRP A 1 196 ? 21.266 14.922 7.207 1 98.38 196 TRP A C 1
ATOM 1497 O O . TRP A 1 196 ? 22.422 15.211 7.504 1 98.38 196 TRP A O 1
ATOM 1507 N N . ARG A 1 197 ? 21.062 13.891 6.406 1 97.88 197 ARG A N 1
ATOM 1508 C CA . ARG A 1 197 ? 22.078 13.07 5.754 1 97.88 197 ARG A CA 1
ATOM 1509 C C . ARG A 1 197 ? 21.75 12.859 4.281 1 97.88 197 ARG A C 1
ATOM 1511 O O . ARG A 1 197 ? 20.578 12.742 3.912 1 97.88 197 ARG A O 1
ATOM 1518 N N . ARG A 1 198 ? 22.766 12.844 3.521 1 97.12 198 ARG A N 1
ATOM 1519 C CA . ARG A 1 198 ? 22.594 12.414 2.135 1 97.12 198 ARG A CA 1
ATOM 1520 C C . ARG A 1 198 ? 22.422 10.906 2.043 1 97.12 198 ARG A C 1
ATOM 1522 O O . ARG A 1 198 ? 23.172 10.148 2.662 1 97.12 198 ARG A O 1
ATOM 1529 N N . LEU A 1 199 ? 21.438 10.492 1.391 1 96.75 199 LEU A N 1
ATOM 1530 C CA . LEU A 1 199 ? 21.156 9.062 1.321 1 96.75 199 LEU A CA 1
ATOM 1531 C C . LEU A 1 199 ? 21.562 8.492 -0.036 1 96.75 199 LEU A C 1
ATOM 1533 O O . LEU A 1 199 ? 21.906 7.316 -0.147 1 96.75 199 LEU A O 1
ATOM 1537 N N . ASP A 1 200 ? 21.391 9.297 -1.107 1 95.44 200 ASP A N 1
ATOM 1538 C CA . ASP A 1 200 ? 21.812 8.852 -2.432 1 95.44 200 ASP A CA 1
ATOM 1539 C C . ASP A 1 200 ? 23.344 8.852 -2.543 1 95.44 200 ASP A C 1
ATOM 1541 O O . ASP A 1 200 ? 24.031 9.18 -1.581 1 95.44 200 ASP A O 1
ATOM 1545 N N . ALA A 1 201 ? 23.891 8.547 -3.719 1 88.81 201 ALA A N 1
ATOM 1546 C CA . ALA A 1 201 ? 25.328 8.352 -3.889 1 88.81 201 ALA A CA 1
ATOM 1547 C C . ALA A 1 201 ? 26 9.648 -4.316 1 88.81 201 ALA A C 1
ATOM 1549 O O . ALA A 1 201 ? 27.219 9.664 -4.555 1 88.81 201 ALA A O 1
ATOM 1550 N N . GLY A 1 202 ? 25.219 10.664 -4.363 1 89.31 202 GLY A N 1
ATOM 1551 C CA . GLY A 1 202 ? 25.812 11.93 -4.777 1 89.31 202 GLY A CA 1
ATOM 1552 C C . GLY A 1 202 ? 26.703 12.547 -3.713 1 89.31 202 GLY A C 1
ATOM 1553 O O . GLY A 1 202 ? 26.406 12.445 -2.52 1 89.31 202 GLY A O 1
ATOM 1554 N N . LEU A 1 203 ? 27.734 13.227 -4.23 1 88.12 203 LEU A N 1
ATOM 1555 C CA . LEU A 1 203 ? 28.688 13.805 -3.297 1 88.12 203 LEU A CA 1
ATOM 1556 C C . LEU A 1 203 ? 28.594 15.328 -3.299 1 88.12 203 LEU A C 1
ATOM 1558 O O . LEU A 1 203 ? 29.109 15.984 -2.387 1 88.12 203 LEU A O 1
ATOM 1562 N N . GLU A 1 204 ? 27.953 15.859 -4.266 1 93.5 204 GLU A N 1
ATOM 1563 C CA . GLU A 1 204 ? 27.859 17.312 -4.367 1 93.5 204 GLU A CA 1
ATOM 1564 C C . GLU A 1 204 ? 26.797 17.859 -3.42 1 93.5 204 GLU A C 1
ATOM 1566 O O . GLU A 1 204 ? 25.828 17.172 -3.104 1 93.5 204 GLU A O 1
ATOM 1571 N N . PRO A 1 205 ? 27.062 19.094 -3.008 1 97.06 205 PRO A N 1
ATOM 1572 C CA . PRO A 1 205 ? 26 19.734 -2.215 1 97.06 205 PRO A CA 1
ATOM 1573 C C . PRO A 1 205 ? 24.656 19.719 -2.922 1 97.06 205 PRO A C 1
ATOM 1575 O O . PRO A 1 205 ? 24.594 19.75 -4.152 1 97.06 205 PRO A O 1
ATOM 1578 N N . VAL A 1 206 ? 23.656 19.609 -2.107 1 98.56 206 VAL A N 1
ATOM 1579 C CA . VAL A 1 206 ? 22.297 19.656 -2.625 1 98.56 206 VAL A CA 1
ATOM 1580 C C . VAL A 1 206 ? 21.781 21.094 -2.637 1 98.56 206 VAL A C 1
ATOM 1582 O O . VAL A 1 206 ? 21.922 21.812 -1.649 1 98.56 206 VAL A O 1
ATOM 1585 N N . ASP A 1 207 ? 21.375 21.578 -3.629 1 98.69 207 ASP A N 1
ATOM 1586 C CA . ASP A 1 207 ? 20.641 22.828 -3.838 1 98.69 207 ASP A CA 1
ATOM 1587 C C . ASP A 1 207 ? 19.531 22.641 -4.863 1 98.69 207 ASP A C 1
ATOM 1589 O O . ASP A 1 207 ? 19.766 22.672 -6.07 1 98.69 207 ASP A O 1
ATOM 1593 N N . ALA A 1 208 ? 18.312 22.406 -4.391 1 98.69 208 ALA A N 1
ATOM 1594 C CA . ALA A 1 208 ? 17.203 22.047 -5.262 1 98.69 208 ALA A CA 1
ATOM 1595 C C . ALA A 1 208 ? 15.969 22.906 -4.961 1 98.69 208 ALA A C 1
ATOM 1597 O O . ALA A 1 208 ? 15.734 23.281 -3.809 1 98.69 208 ALA A O 1
ATOM 1598 N N . VAL A 1 209 ? 15.258 23.188 -5.996 1 98.38 209 VAL A N 1
ATOM 1599 C CA . VAL A 1 209 ? 14.047 24 -5.883 1 98.38 209 VAL A CA 1
ATOM 1600 C C . VAL A 1 209 ? 12.859 23.219 -6.461 1 98.38 209 VAL A C 1
ATOM 1602 O O . VAL A 1 209 ? 13.023 22.422 -7.391 1 98.38 209 VAL A O 1
ATOM 1605 N N . GLY A 1 210 ? 11.711 23.406 -5.918 1 97.69 210 GLY A N 1
ATOM 1606 C CA . GLY A 1 210 ? 10.484 22.812 -6.43 1 97.69 210 GLY A CA 1
ATOM 1607 C C . GLY A 1 210 ? 9.289 23.047 -5.523 1 97.69 210 GLY A C 1
ATOM 1608 O O . GLY A 1 210 ? 9.43 23.594 -4.43 1 97.69 210 GLY A O 1
ATOM 1609 N N . ARG A 1 211 ? 8.117 22.703 -5.957 1 97.56 211 ARG A N 1
ATOM 1610 C CA . ARG A 1 211 ? 6.914 22.766 -5.137 1 97.56 211 ARG A CA 1
ATOM 1611 C C . ARG A 1 211 ? 6.84 21.578 -4.18 1 97.56 211 ARG A C 1
ATOM 1613 O O . ARG A 1 211 ? 6.984 20.422 -4.598 1 97.56 211 ARG A O 1
ATOM 1620 N N . LEU A 1 212 ? 6.586 21.828 -2.938 1 98.31 212 LEU A N 1
ATOM 1621 C CA . LEU A 1 212 ? 6.527 20.797 -1.911 1 98.31 212 LEU A CA 1
ATOM 1622 C C . LEU A 1 212 ? 5.277 19.953 -2.072 1 98.31 212 LEU A C 1
ATOM 1624 O O . LEU A 1 212 ? 4.188 20.469 -2.312 1 98.31 212 LEU A O 1
ATOM 1628 N N . ILE A 1 213 ? 5.426 18.625 -1.962 1 98.62 213 ILE A N 1
ATOM 1629 C CA . ILE A 1 213 ? 4.297 17.703 -1.927 1 98.62 213 ILE A CA 1
ATOM 1630 C C . ILE A 1 213 ? 4.719 16.391 -1.269 1 98.62 213 ILE A C 1
ATOM 1632 O O . ILE A 1 213 ? 5.848 15.938 -1.463 1 98.62 213 ILE A O 1
ATOM 1636 N N . GLY A 1 214 ? 3.9 15.828 -0.419 1 98.25 214 GLY A N 1
ATOM 1637 C CA . GLY A 1 214 ? 4.25 14.562 0.196 1 98.25 214 GLY A CA 1
ATOM 1638 C C . GLY A 1 214 ? 3.324 14.172 1.332 1 98.25 214 GLY A C 1
ATOM 1639 O O . GLY A 1 214 ? 2.129 14.469 1.295 1 98.25 214 GLY A O 1
ATOM 1640 N N . GLY A 1 215 ? 3.854 13.406 2.242 1 98.38 215 GLY A N 1
ATOM 1641 C CA . GLY A 1 215 ? 3.076 12.906 3.363 1 98.38 215 GLY A CA 1
ATOM 1642 C C . GLY A 1 215 ? 3.586 11.578 3.898 1 98.38 215 GLY A C 1
ATOM 1643 O O . GLY A 1 215 ? 4.773 11.273 3.777 1 98.38 215 GLY A O 1
ATOM 1644 N N . CYS A 1 216 ? 2.734 10.898 4.641 1 98.56 216 CYS A N 1
ATOM 1645 C CA . CYS A 1 216 ? 3.047 9.609 5.238 1 98.56 216 CYS A CA 1
ATOM 1646 C C . CYS A 1 216 ? 2.986 8.5 4.199 1 98.56 216 CYS A C 1
ATOM 1648 O O . CYS A 1 216 ? 1.974 8.336 3.516 1 98.56 216 CYS A O 1
ATOM 1650 N N . ILE A 1 217 ? 4.008 7.684 4.074 1 98.81 217 ILE A N 1
ATOM 1651 C CA . ILE A 1 217 ? 4.133 6.688 3.016 1 98.81 217 ILE A CA 1
ATOM 1652 C C . ILE A 1 217 ? 2.99 5.68 3.119 1 98.81 217 ILE A C 1
ATOM 1654 O O . ILE A 1 217 ? 2.312 5.395 2.127 1 98.81 217 ILE A O 1
ATOM 1658 N N . GLU A 1 218 ? 2.688 5.195 4.305 1 98.12 218 GLU A N 1
ATOM 1659 C CA . GLU A 1 218 ? 1.735 4.113 4.539 1 98.12 218 GLU A CA 1
ATOM 1660 C C . GLU A 1 218 ? 0.331 4.508 4.094 1 98.12 218 GLU A C 1
ATOM 1662 O O . GLU A 1 218 ? -0.462 3.65 3.693 1 98.12 218 GLU A O 1
ATOM 1667 N N . THR A 1 219 ? 0.046 5.777 4.117 1 98.19 219 THR A N 1
ATOM 1668 C CA . THR A 1 219 ? -1.292 6.219 3.744 1 98.19 219 THR A CA 1
ATOM 1669 C C . THR A 1 219 ? -1.304 6.758 2.316 1 98.19 219 THR A C 1
ATOM 1671 O O . THR A 1 219 ? -2.178 6.406 1.521 1 98.19 219 THR A O 1
ATOM 1674 N N . LEU A 1 220 ? -0.292 7.488 1.954 1 98.38 220 LEU A N 1
ATOM 1675 C CA . LEU A 1 220 ? -0.234 8.133 0.648 1 98.38 220 LEU A CA 1
ATOM 1676 C C . LEU A 1 220 ? -0.049 7.105 -0.462 1 98.38 220 LEU A C 1
ATOM 1678 O O . LEU A 1 220 ? -0.526 7.301 -1.582 1 98.38 220 LEU A O 1
ATOM 1682 N N . ALA A 1 221 ? 0.614 5.984 -0.141 1 98.69 221 ALA A N 1
ATOM 1683 C CA . ALA A 1 221 ? 0.859 4.953 -1.145 1 98.69 221 ALA A CA 1
ATOM 1684 C C . ALA A 1 221 ? -0.452 4.441 -1.734 1 98.69 221 ALA A C 1
ATOM 1686 O O . ALA A 1 221 ? -0.485 3.969 -2.873 1 98.69 221 ALA A O 1
ATOM 1687 N N . ASN A 1 222 ? -1.546 4.551 -0.982 1 98.75 222 ASN A N 1
ATOM 1688 C CA . ASN A 1 222 ? -2.848 4.062 -1.424 1 98.75 222 ASN A CA 1
ATOM 1689 C C . ASN A 1 222 ? -3.598 5.117 -2.232 1 98.75 222 ASN A C 1
ATOM 1691 O O . ASN A 1 222 ? -4.617 4.816 -2.857 1 98.75 222 ASN A O 1
ATOM 1695 N N . VAL A 1 223 ? -3.129 6.34 -2.213 1 98.69 223 VAL A N 1
ATOM 1696 C CA . VAL A 1 223 ? -3.746 7.457 -2.914 1 98.69 223 VAL A CA 1
ATOM 1697 C C . VAL A 1 223 ? -3.061 7.668 -4.262 1 98.69 223 VAL A C 1
ATOM 1699 O O . VAL A 1 223 ? -3.717 7.988 -5.258 1 98.69 223 VAL A O 1
ATOM 1702 N N . VAL A 1 224 ? -1.729 7.434 -4.266 1 98.19 224 VAL A N 1
ATOM 1703 C CA . VAL A 1 224 ? -0.93 7.562 -5.48 1 98.19 224 VAL A CA 1
ATOM 1704 C C . VAL A 1 224 ? -1.406 6.555 -6.523 1 98.19 224 VAL A C 1
ATOM 1706 O O . VAL A 1 224 ? -1.696 5.402 -6.191 1 98.19 224 VAL A O 1
ATOM 1709 N N . GLY A 1 225 ? -1.522 6.953 -7.766 1 96.94 225 GLY A N 1
ATOM 1710 C CA . GLY A 1 225 ? -2.023 6.086 -8.82 1 96.94 225 GLY A CA 1
ATOM 1711 C C . GLY A 1 225 ? -3.529 6.164 -8.992 1 96.94 225 GLY A C 1
ATOM 1712 O O . GLY A 1 225 ? -4.086 5.57 -9.922 1 96.94 225 GLY A O 1
ATOM 1713 N N . THR A 1 226 ? -4.207 6.848 -8.078 1 98.12 226 THR A N 1
ATOM 1714 C CA . THR A 1 226 ? -5.633 7.133 -8.188 1 98.12 226 THR A CA 1
ATOM 1715 C C . THR A 1 226 ? -5.863 8.531 -8.75 1 98.12 226 THR A C 1
ATOM 1717 O O . THR A 1 226 ? -4.918 9.305 -8.906 1 98.12 226 THR A O 1
ATOM 1720 N N . PRO A 1 227 ? -7.117 8.898 -9.047 1 96.38 227 PRO A N 1
ATOM 1721 C CA . PRO A 1 227 ? -7.398 10.258 -9.5 1 96.38 227 PRO A CA 1
ATOM 1722 C C . PRO A 1 227 ? -7.082 11.312 -8.445 1 96.38 227 PRO A C 1
ATOM 1724 O O . PRO A 1 227 ? -7.039 12.508 -8.75 1 96.38 227 PRO A O 1
ATOM 1727 N N . PHE A 1 228 ? -6.77 10.922 -7.223 1 97.62 228 PHE A N 1
ATOM 1728 C CA . PHE A 1 228 ? -6.578 11.859 -6.125 1 97.62 228 PHE A CA 1
ATOM 1729 C C . PHE A 1 228 ? -5.094 12.109 -5.879 1 97.62 228 PHE A C 1
ATOM 1731 O O . PHE A 1 228 ? -4.727 12.977 -5.082 1 97.62 228 PHE A O 1
ATOM 1738 N N . GLY A 1 229 ? -4.203 11.32 -6.52 1 96.5 229 GLY A N 1
ATOM 1739 C CA . GLY A 1 229 ? -2.807 11.328 -6.117 1 96.5 229 GLY A CA 1
ATOM 1740 C C . GLY A 1 229 ? -1.858 11.68 -7.246 1 96.5 229 GLY A C 1
ATOM 1741 O O . GLY A 1 229 ? -0.682 11.312 -7.215 1 96.5 229 GLY A O 1
ATOM 1742 N N . SER A 1 230 ? -2.334 12.328 -8.32 1 92.69 230 SER A N 1
ATOM 1743 C CA . SER A 1 230 ? -1.482 12.688 -9.445 1 92.69 230 SER A CA 1
ATOM 1744 C C . SER A 1 230 ? -0.865 14.07 -9.25 1 92.69 230 SER A C 1
ATOM 1746 O O . SER A 1 230 ? -1.583 15.07 -9.156 1 92.69 230 SER A O 1
ATOM 1748 N N . PRO A 1 231 ? 0.44 14.07 -9.266 1 91.38 231 PRO A N 1
ATOM 1749 C CA . PRO A 1 231 ? 1.062 15.383 -9.078 1 91.38 231 PRO A CA 1
ATOM 1750 C C . PRO A 1 231 ? 1.146 16.188 -10.367 1 91.38 231 PRO A C 1
ATOM 1752 O O . PRO A 1 231 ? 1.745 17.266 -10.391 1 91.38 231 PRO A O 1
ATOM 1755 N N . THR A 1 232 ? 0.585 15.695 -11.453 1 87.88 232 THR A N 1
ATOM 1756 C CA . THR A 1 232 ? 0.712 16.281 -12.781 1 87.88 232 THR A CA 1
ATOM 1757 C C . THR A 1 232 ? 0.273 17.75 -12.773 1 87.88 232 THR A C 1
ATOM 1759 O O . THR A 1 232 ? 0.961 18.609 -13.32 1 87.88 232 THR A O 1
ATOM 1762 N N . LEU A 1 233 ? -0.773 18.016 -12.07 1 84.62 233 LEU A N 1
ATOM 1763 C CA . LEU A 1 233 ? -1.304 19.375 -12.07 1 84.62 233 LEU A CA 1
ATOM 1764 C C . LEU A 1 233 ? -0.373 20.328 -11.32 1 84.62 233 LEU A C 1
ATOM 1766 O O . LEU A 1 233 ? -0.268 21.5 -11.672 1 84.62 233 LEU A O 1
ATOM 1770 N N . LEU A 1 234 ? 0.312 19.75 -10.328 1 92.25 234 LEU A N 1
ATOM 1771 C CA . LEU A 1 234 ? 1.211 20.594 -9.539 1 92.25 234 LEU A CA 1
ATOM 1772 C C . LEU A 1 234 ? 2.439 20.984 -10.352 1 92.25 234 LEU A C 1
ATOM 1774 O O . LEU A 1 234 ? 3.082 22 -10.062 1 92.25 234 LEU A O 1
ATOM 1778 N N . ARG A 1 235 ? 2.756 20.297 -11.414 1 91.38 235 ARG A N 1
ATOM 1779 C CA . ARG A 1 235 ? 3.941 20.516 -12.234 1 91.38 235 ARG A CA 1
ATOM 1780 C C . ARG A 1 235 ? 3.67 21.547 -13.328 1 91.38 235 ARG A C 1
ATOM 1782 O O . ARG A 1 235 ? 4.543 21.828 -14.148 1 91.38 235 ARG A O 1
ATOM 1789 N N . GLY A 1 236 ? 2.445 22.031 -13.406 1 86.25 236 GLY A N 1
ATOM 1790 C CA . GLY A 1 236 ? 2.09 23.109 -14.328 1 86.25 236 GLY A CA 1
ATOM 1791 C C . GLY A 1 236 ? 1.693 22.594 -15.703 1 86.25 236 GLY A C 1
ATOM 1792 O O . GLY A 1 236 ? 1.703 21.391 -15.953 1 86.25 236 GLY A O 1
ATOM 1793 N N . GLY A 1 237 ? 1.282 23.516 -16.578 1 79.25 237 GLY A N 1
ATOM 1794 C CA . GLY A 1 237 ? 0.775 23.219 -17.906 1 79.25 237 GLY A CA 1
ATOM 1795 C C . GLY A 1 237 ? 1.782 22.484 -18.781 1 79.25 237 GLY A C 1
ATOM 1796 O O . GLY A 1 237 ? 1.421 21.562 -19.516 1 79.25 237 GLY A O 1
ATOM 1797 N N . SER A 1 238 ? 3.07 22.906 -18.609 1 79.94 238 SER A N 1
ATOM 1798 C CA . SER A 1 238 ? 4.113 22.281 -19.422 1 79.94 238 SER A CA 1
ATOM 1799 C C . SER A 1 238 ? 4.598 20.984 -18.781 1 79.94 238 SER A C 1
ATOM 1801 O O . SER A 1 238 ? 5.285 20.188 -19.438 1 79.94 238 SER A O 1
ATOM 1803 N N . GLY A 1 239 ? 4.16 20.844 -17.547 1 82.56 239 GLY A N 1
ATOM 1804 C CA . GLY A 1 239 ? 4.641 19.672 -16.812 1 82.56 239 GLY A CA 1
ATOM 1805 C C . GLY A 1 239 ? 6.098 19.781 -16.406 1 82.56 239 GLY A C 1
ATOM 1806 O O . GLY A 1 239 ? 6.727 18.781 -16.047 1 82.56 239 GLY A O 1
ATOM 1807 N N . GLN A 1 240 ? 6.605 20.953 -16.359 1 86.69 240 GLN A N 1
ATOM 1808 C CA . GLN A 1 240 ? 8.055 21.078 -16.188 1 86.69 240 GLN A CA 1
ATOM 1809 C C . GLN A 1 240 ? 8.398 21.719 -14.844 1 86.69 240 GLN A C 1
ATOM 1811 O O . GLN A 1 240 ? 9.57 21.766 -14.461 1 86.69 240 GLN A O 1
ATOM 1816 N N . GLU A 1 241 ? 7.395 22.156 -14.18 1 92.62 241 GLU A N 1
ATOM 1817 C CA . GLU A 1 241 ? 7.68 22.688 -12.852 1 92.62 241 GLU A CA 1
ATOM 1818 C C . GLU A 1 241 ? 8.141 21.594 -11.898 1 92.62 241 GLU A C 1
ATOM 1820 O O . GLU A 1 241 ? 7.453 20.578 -11.727 1 92.62 241 GLU A O 1
ATOM 1825 N N . PRO A 1 242 ? 9.281 21.781 -11.289 1 96.38 242 PRO A N 1
ATOM 1826 C CA . PRO A 1 242 ? 9.805 20.703 -10.438 1 96.38 242 PRO A CA 1
ATOM 1827 C C . PRO A 1 242 ? 9.07 20.594 -9.102 1 96.38 242 PRO A C 1
ATOM 1829 O O . PRO A 1 242 ? 8.477 21.578 -8.641 1 96.38 242 PRO A O 1
ATOM 1832 N N . THR A 1 243 ? 9.109 19.422 -8.57 1 97.88 243 THR A N 1
ATOM 1833 C CA . THR A 1 243 ? 8.578 19.188 -7.23 1 97.88 243 THR A CA 1
ATOM 1834 C C . THR A 1 243 ? 9.695 18.828 -6.258 1 97.88 243 THR A C 1
ATOM 1836 O O . THR A 1 243 ? 10.773 18.391 -6.676 1 97.88 243 THR A O 1
ATOM 1839 N N . LEU A 1 244 ? 9.555 19.172 -5.016 1 98.56 244 LEU A N 1
ATOM 1840 C CA . LEU A 1 244 ? 10.273 18.609 -3.875 1 98.56 244 LEU A CA 1
ATOM 1841 C C . LEU A 1 244 ? 9.391 17.641 -3.09 1 98.56 244 LEU A C 1
ATOM 1843 O O . LEU A 1 244 ? 8.484 18.078 -2.373 1 98.56 244 LEU A O 1
ATOM 1847 N N . VAL A 1 245 ? 9.68 16.375 -3.248 1 98.81 245 VAL A N 1
ATOM 1848 C CA . VAL A 1 245 ? 8.812 15.359 -2.648 1 98.81 245 VAL A CA 1
ATOM 1849 C C . VAL A 1 245 ? 9.336 14.984 -1.267 1 98.81 245 VAL A C 1
ATOM 1851 O O . VAL A 1 245 ? 10.516 14.633 -1.117 1 98.81 245 VAL A O 1
ATOM 1854 N N . TYR A 1 246 ? 8.5 15.133 -0.26 1 98.88 246 TYR A N 1
ATOM 1855 C CA . TYR A 1 246 ? 8.883 14.688 1.077 1 98.88 246 TYR A CA 1
ATOM 1856 C C . TYR A 1 246 ? 7.992 13.539 1.539 1 98.88 246 TYR A C 1
ATOM 1858 O O . TYR A 1 246 ? 6.785 13.531 1.278 1 98.88 246 TYR A O 1
ATOM 1866 N N . LEU A 1 247 ? 8.586 12.547 2.141 1 98.81 247 LEU A N 1
ATOM 1867 C CA . LEU A 1 247 ? 7.879 11.383 2.646 1 98.81 247 LEU A CA 1
ATOM 1868 C C . LEU A 1 247 ? 8.422 10.969 4.012 1 98.81 247 LEU A C 1
ATOM 1870 O O . LEU A 1 247 ? 9.555 11.297 4.359 1 98.81 247 LEU A O 1
ATOM 1874 N N . GLU A 1 248 ? 7.629 10.227 4.758 1 98.12 248 GLU A N 1
ATOM 1875 C CA . GLU A 1 248 ? 8.117 9.633 6 1 98.12 24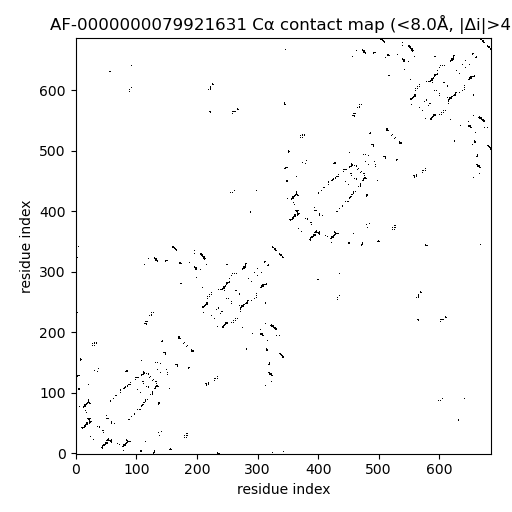8 GLU A CA 1
ATOM 1876 C C . GLU A 1 248 ? 7.41 8.305 6.285 1 98.12 248 GLU A C 1
ATOM 1878 O O . GLU A 1 248 ? 6.207 8.18 6.066 1 98.12 248 GLU A O 1
ATOM 1883 N N . ALA A 1 249 ? 8.164 7.305 6.754 1 98.25 249 ALA A N 1
ATOM 1884 C CA . ALA A 1 249 ? 7.637 6.035 7.25 1 98.25 249 ALA A CA 1
ATOM 1885 C C . ALA A 1 249 ? 7.316 6.121 8.742 1 98.25 249 ALA A C 1
ATOM 1887 O O . ALA A 1 249 ? 8.148 6.566 9.531 1 98.25 249 ALA A O 1
ATOM 1888 N N . ALA A 1 250 ? 6.156 5.648 9.062 1 97.06 250 ALA A N 1
ATOM 1889 C CA . ALA A 1 250 ? 5.719 5.77 10.453 1 97.06 250 ALA A CA 1
ATOM 1890 C C . ALA A 1 250 ? 5.938 4.465 11.211 1 97.06 250 ALA A C 1
ATOM 1892 O O . ALA A 1 250 ? 6.582 4.453 12.266 1 97.06 250 ALA A O 1
ATOM 1893 N N . GLU A 1 251 ? 5.402 3.33 10.656 1 96.31 251 GLU A N 1
ATOM 1894 C CA . GLU A 1 251 ? 5.336 2.123 11.477 1 96.31 251 GLU A CA 1
ATOM 1895 C C . GLU A 1 251 ? 5.715 0.886 10.672 1 96.31 251 GLU A C 1
ATOM 1897 O O . GLU A 1 251 ? 6.242 -0.082 11.219 1 96.31 251 GLU A O 1
ATOM 1902 N N . ASP A 1 252 ? 5.395 0.857 9.414 1 97.94 252 ASP A N 1
ATOM 1903 C CA . ASP A 1 252 ? 5.555 -0.352 8.609 1 97.94 252 ASP A CA 1
ATOM 1904 C C . ASP A 1 252 ? 7.031 -0.718 8.453 1 97.94 252 ASP A C 1
ATOM 1906 O O . ASP A 1 252 ? 7.895 0.16 8.453 1 97.94 252 ASP A O 1
ATOM 1910 N N . ASN A 1 253 ? 7.293 -1.981 8.297 1 98.38 253 ASN A N 1
ATOM 1911 C CA . ASN A 1 253 ? 8.68 -2.434 8.203 1 98.38 253 ASN A CA 1
ATOM 1912 C C . ASN A 1 253 ? 9.289 -2.086 6.848 1 98.38 253 ASN A C 1
ATOM 1914 O O . ASN A 1 253 ? 8.578 -1.668 5.93 1 98.38 253 ASN A O 1
ATOM 1918 N N . ALA A 1 254 ? 10.555 -2.375 6.73 1 98.81 254 ALA A N 1
ATOM 1919 C CA . ALA A 1 254 ? 11.336 -1.913 5.582 1 98.81 254 ALA A CA 1
ATOM 1920 C C . ALA A 1 254 ? 10.859 -2.586 4.297 1 98.81 254 ALA A C 1
ATOM 1922 O O . ALA A 1 254 ? 10.906 -1.982 3.221 1 98.81 254 ALA A O 1
ATOM 1923 N N . PHE A 1 255 ? 10.383 -3.836 4.305 1 98.69 255 PHE A N 1
ATOM 1924 C CA . PHE A 1 255 ? 9.883 -4.496 3.107 1 98.69 255 PHE A CA 1
ATOM 1925 C C . PHE A 1 255 ? 8.617 -3.807 2.6 1 98.69 255 PHE A C 1
ATOM 1927 O O . PHE A 1 255 ? 8.5 -3.525 1.406 1 98.69 255 PHE A O 1
ATOM 1934 N N . ASP A 1 256 ? 7.715 -3.539 3.547 1 98.62 256 ASP A N 1
ATOM 1935 C CA . ASP A 1 256 ? 6.473 -2.859 3.195 1 98.62 256 ASP A CA 1
ATOM 1936 C C . ASP A 1 256 ? 6.75 -1.484 2.594 1 98.62 256 ASP A C 1
ATOM 1938 O O . ASP A 1 256 ? 6.195 -1.135 1.55 1 98.62 256 ASP A O 1
ATOM 1942 N N . ILE A 1 257 ? 7.602 -0.763 3.254 1 98.88 257 ILE A N 1
ATOM 1943 C CA . ILE A 1 257 ? 7.922 0.589 2.809 1 98.88 257 ILE A CA 1
ATOM 1944 C C . ILE A 1 257 ? 8.578 0.538 1.433 1 98.88 257 ILE A C 1
ATOM 1946 O O . ILE A 1 257 ? 8.266 1.352 0.559 1 98.88 257 ILE A O 1
ATOM 1950 N N . CYS A 1 258 ? 9.453 -0.411 1.232 1 98.88 258 CYS A N 1
ATOM 1951 C CA . CYS A 1 258 ? 10.125 -0.577 -0.052 1 98.88 258 CYS A CA 1
ATOM 1952 C C . CYS A 1 258 ? 9.117 -0.809 -1.169 1 98.88 258 CYS A C 1
ATOM 1954 O O . CYS A 1 258 ? 9.172 -0.148 -2.207 1 98.88 258 CYS A O 1
ATOM 1956 N N . ARG A 1 259 ? 8.172 -1.692 -0.972 1 98.81 259 ARG A N 1
ATOM 1957 C CA . ARG A 1 259 ? 7.148 -1.983 -1.975 1 98.81 259 ARG A CA 1
ATOM 1958 C C . ARG A 1 259 ? 6.281 -0.759 -2.244 1 98.81 259 ARG A C 1
ATOM 1960 O O . ARG A 1 259 ? 5.969 -0.455 -3.396 1 98.81 259 ARG A O 1
ATOM 1967 N N . ASN A 1 260 ? 5.945 -0.058 -1.181 1 98.88 260 ASN A N 1
ATOM 1968 C CA . ASN A 1 260 ? 5.141 1.148 -1.34 1 98.88 260 ASN A CA 1
ATOM 1969 C C . ASN A 1 260 ? 5.859 2.193 -2.188 1 98.88 260 ASN A C 1
ATOM 1971 O O . ASN A 1 260 ? 5.266 2.783 -3.092 1 98.88 260 ASN A O 1
ATOM 1975 N N . LEU A 1 261 ? 7.152 2.367 -1.891 1 98.94 261 LEU A N 1
ATOM 1976 C CA . LEU A 1 261 ? 7.922 3.375 -2.611 1 98.94 261 LEU A CA 1
ATOM 1977 C C . LEU A 1 261 ? 8.094 2.984 -4.074 1 98.94 261 LEU A C 1
ATOM 1979 O O . LEU A 1 261 ? 8.016 3.836 -4.965 1 98.94 261 LEU A O 1
ATOM 1983 N N . HIS A 1 262 ? 8.32 1.724 -4.359 1 98.88 262 HIS A N 1
ATOM 1984 C CA . HIS A 1 262 ? 8.367 1.26 -5.742 1 98.88 262 HIS A CA 1
ATOM 1985 C C . HIS A 1 262 ? 7.051 1.541 -6.461 1 98.88 262 HIS A C 1
ATOM 1987 O O . HIS A 1 262 ? 7.047 2.016 -7.602 1 98.88 262 HIS A O 1
ATOM 1993 N N . GLY A 1 263 ? 5.93 1.188 -5.762 1 98.81 263 GLY A N 1
ATOM 1994 C CA . GLY A 1 263 ? 4.625 1.445 -6.352 1 98.81 263 GLY A CA 1
ATOM 1995 C C . GLY A 1 263 ? 4.398 2.908 -6.688 1 98.81 263 GLY A C 1
ATOM 1996 O O . GLY A 1 263 ? 3.926 3.234 -7.777 1 98.81 263 GLY A O 1
ATOM 1997 N N . MET A 1 264 ? 4.742 3.748 -5.754 1 98.81 264 MET A N 1
ATOM 1998 C CA . MET A 1 264 ? 4.59 5.184 -5.961 1 98.81 264 MET A CA 1
ATOM 1999 C C . MET A 1 264 ? 5.434 5.656 -7.141 1 98.81 264 MET A C 1
ATOM 2001 O O . MET A 1 264 ? 4.992 6.488 -7.934 1 98.81 264 MET A O 1
ATOM 2005 N N . ARG A 1 265 ? 6.652 5.145 -7.242 1 98.62 265 ARG A N 1
ATOM 2006 C CA . ARG A 1 265 ? 7.535 5.488 -8.352 1 98.62 265 ARG A CA 1
ATOM 2007 C C . ARG A 1 265 ? 6.941 5.039 -9.68 1 98.62 265 ARG A C 1
ATOM 2009 O O . ARG A 1 265 ? 6.895 5.812 -10.641 1 98.62 265 ARG A O 1
ATOM 2016 N N . LEU A 1 266 ? 6.43 3.805 -9.719 1 98.38 266 LEU A N 1
ATOM 2017 C CA . LEU A 1 266 ? 5.863 3.248 -10.938 1 98.38 266 LEU A CA 1
ATOM 2018 C C . LEU A 1 266 ? 4.609 4.008 -11.352 1 98.38 266 LEU A C 1
ATOM 2020 O O . LEU A 1 266 ? 4.281 4.078 -12.539 1 98.38 266 LEU A O 1
ATOM 2024 N N . ALA A 1 267 ? 3.928 4.637 -10.375 1 98.06 267 ALA A N 1
ATOM 2025 C CA . ALA A 1 267 ? 2.711 5.402 -10.641 1 98.06 267 ALA A CA 1
ATOM 2026 C C . ALA A 1 267 ? 3.041 6.828 -11.078 1 98.06 267 ALA A C 1
ATOM 2028 O O . ALA A 1 267 ? 2.145 7.605 -11.398 1 98.06 267 ALA A O 1
ATOM 2029 N N . GLY A 1 268 ? 4.328 7.238 -11.016 1 96.81 268 GLY A N 1
ATOM 2030 C CA . GLY A 1 268 ? 4.758 8.516 -11.555 1 96.81 268 GLY A CA 1
ATOM 2031 C C . GLY A 1 268 ? 4.762 9.633 -10.523 1 96.81 268 GLY A C 1
ATOM 2032 O O . GLY A 1 268 ? 4.84 10.812 -10.875 1 96.81 268 GLY A O 1
ATOM 2033 N N . PHE A 1 269 ? 4.652 9.273 -9.281 1 98.12 269 PHE A N 1
ATOM 2034 C CA . PHE A 1 269 ? 4.516 10.281 -8.234 1 98.12 269 PHE A CA 1
ATOM 2035 C C . PHE A 1 269 ? 5.777 11.133 -8.133 1 98.12 269 PHE A C 1
ATOM 2037 O O . PHE A 1 269 ? 5.727 12.273 -7.668 1 98.12 269 PHE A O 1
ATOM 2044 N N . PHE A 1 270 ? 6.941 10.633 -8.562 1 98.19 270 PHE A N 1
ATOM 2045 C CA . PHE A 1 270 ? 8.219 11.312 -8.398 1 98.19 270 PHE A CA 1
ATOM 2046 C C . PHE A 1 270 ? 8.664 11.953 -9.703 1 98.19 270 PHE A C 1
ATOM 2048 O O . PHE A 1 270 ? 9.758 12.523 -9.781 1 98.19 270 PHE A O 1
ATOM 2055 N N . ASP A 1 271 ? 7.816 11.82 -10.734 1 95.88 271 ASP A N 1
ATOM 2056 C CA . ASP A 1 271 ? 8.156 12.453 -12.008 1 95.88 271 ASP A CA 1
ATOM 2057 C C . ASP A 1 271 ? 8.344 13.961 -11.836 1 95.88 271 ASP A C 1
ATOM 2059 O O . ASP A 1 271 ? 7.48 14.641 -11.281 1 95.88 271 ASP A O 1
ATOM 2063 N N . GLY A 1 272 ? 9.477 14.469 -12.242 1 95.88 272 GLY A N 1
ATOM 2064 C CA . GLY A 1 272 ? 9.734 15.891 -12.188 1 95.88 272 GLY A CA 1
ATOM 2065 C C . GLY A 1 272 ? 10.289 16.344 -10.844 1 95.88 272 GLY A C 1
ATOM 2066 O O . GLY A 1 272 ? 10.492 17.547 -10.625 1 95.88 272 GLY A O 1
ATOM 2067 N N . ALA A 1 273 ? 10.562 15.406 -9.922 1 97.88 273 ALA A N 1
ATOM 2068 C CA . ALA A 1 273 ? 11.141 15.781 -8.633 1 97.88 273 ALA A CA 1
ATOM 2069 C C . ALA A 1 273 ? 12.57 16.281 -8.789 1 97.88 273 ALA A C 1
ATOM 2071 O O . ALA A 1 273 ? 13.359 15.688 -9.531 1 97.88 273 ALA A O 1
ATOM 2072 N N . SER A 1 274 ? 12.898 17.359 -8.133 1 98.44 274 SER A N 1
ATOM 2073 C CA . SER A 1 274 ? 14.266 17.875 -8.141 1 98.44 274 SER A CA 1
ATOM 2074 C C . SER A 1 274 ? 15.07 17.344 -6.965 1 98.44 274 SER A C 1
ATOM 2076 O O . SER A 1 274 ? 16.297 17.359 -6.992 1 98.44 274 SER A O 1
ATOM 2078 N N . ALA A 1 275 ? 14.414 16.875 -5.941 1 98.75 275 ALA A N 1
ATOM 2079 C CA . ALA A 1 275 ? 14.984 16.203 -4.777 1 98.75 275 ALA A CA 1
ATOM 2080 C C . ALA A 1 275 ? 13.906 15.461 -3.994 1 98.75 275 ALA A C 1
ATOM 2082 O O . ALA A 1 275 ? 12.719 15.727 -4.16 1 98.75 275 ALA A O 1
ATOM 2083 N N . ILE A 1 276 ? 14.312 14.539 -3.256 1 98.88 276 ILE A N 1
ATOM 2084 C CA . ILE A 1 276 ? 13.445 13.773 -2.369 1 98.88 276 ILE A CA 1
ATOM 2085 C C . ILE A 1 276 ? 13.914 13.93 -0.925 1 98.88 276 ILE A C 1
ATOM 2087 O O . ILE A 1 276 ? 15.109 13.797 -0.635 1 98.88 276 ILE A O 1
ATOM 2091 N N . LEU A 1 277 ? 13.008 14.281 -0.051 1 98.94 277 LEU A N 1
ATOM 2092 C CA . LEU A 1 277 ? 13.25 14.438 1.378 1 98.94 277 LEU A CA 1
ATOM 2093 C C . LEU A 1 277 ? 12.586 13.32 2.17 1 98.94 277 LEU A C 1
ATOM 2095 O O . LEU A 1 277 ? 11.375 13.125 2.082 1 98.94 277 LEU A O 1
ATOM 2099 N N . ILE A 1 278 ? 13.359 12.57 2.916 1 98.94 278 ILE A N 1
ATOM 2100 C CA . ILE A 1 278 ? 12.852 11.438 3.678 1 98.94 278 ILE A CA 1
ATOM 2101 C C . ILE A 1 278 ? 12.93 11.742 5.172 1 98.94 278 ILE A C 1
ATOM 2103 O O . ILE A 1 278 ? 14.008 12.016 5.703 1 98.94 278 ILE A O 1
ATOM 2107 N N . GLY A 1 279 ? 11.789 11.648 5.812 1 98.56 279 GLY A N 1
ATOM 2108 C CA . GLY A 1 279 ? 11.727 11.9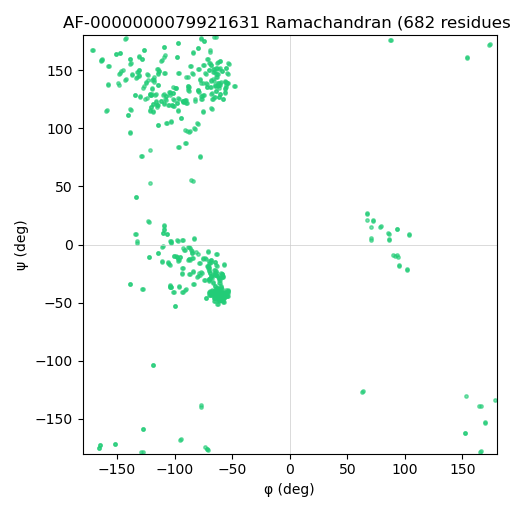38 7.234 1 98.56 279 GLY A CA 1
ATOM 2109 C C . GLY A 1 279 ? 12.461 10.922 8.086 1 98.56 279 GLY A C 1
ATOM 2110 O O . GLY A 1 279 ? 12.57 9.75 7.715 1 98.56 279 GLY A O 1
ATOM 2111 N N . ARG A 1 280 ? 12.891 11.414 9.289 1 97.81 280 ARG A N 1
ATOM 2112 C CA . ARG A 1 280 ? 13.383 10.5 10.312 1 97.81 280 ARG A CA 1
ATOM 2113 C C . ARG A 1 280 ? 12.305 9.492 10.711 1 97.81 280 ARG A C 1
ATOM 2115 O O . ARG A 1 280 ? 11.125 9.844 10.805 1 97.81 280 ARG A O 1
ATOM 2122 N N . THR A 1 281 ? 12.75 8.203 10.906 1 97.69 281 THR A N 1
ATOM 2123 C CA . THR A 1 281 ? 11.742 7.191 11.203 1 97.69 281 THR A CA 1
ATOM 2124 C C . THR A 1 281 ? 12.211 6.262 12.32 1 97.69 281 THR A C 1
ATOM 2126 O O . THR A 1 281 ? 13.414 6.016 12.461 1 97.69 281 THR A O 1
ATOM 2129 N N . ALA A 1 282 ? 11.266 5.84 13.109 1 96.38 282 ALA A N 1
ATOM 2130 C CA . ALA A 1 282 ? 11.508 4.789 14.094 1 96.38 282 ALA A CA 1
ATOM 2131 C C . ALA A 1 282 ? 10.938 3.453 13.625 1 96.38 282 ALA A C 1
ATOM 2133 O O . ALA A 1 282 ? 10.891 2.488 14.391 1 96.38 282 ALA A O 1
ATOM 2134 N N . ALA A 1 283 ? 10.367 3.416 12.367 1 97.44 283 ALA A N 1
ATOM 2135 C CA . ALA A 1 283 ? 9.828 2.176 11.812 1 97.44 283 ALA A CA 1
ATOM 2136 C C . ALA A 1 283 ? 10.914 1.104 11.727 1 97.44 283 ALA A C 1
ATOM 2138 O O . ALA A 1 283 ? 12.086 1.415 11.508 1 97.44 283 ALA A O 1
ATOM 2139 N N . PRO A 1 284 ? 10.555 -0.111 11.844 1 97.81 284 PRO A N 1
ATOM 2140 C CA . PRO A 1 284 ? 11.562 -1.156 11.992 1 97.81 284 PRO A CA 1
ATOM 2141 C C . PRO A 1 284 ? 12.234 -1.519 10.672 1 97.81 284 PRO A C 1
ATOM 2143 O O . PRO A 1 284 ? 11.578 -1.544 9.625 1 97.81 284 PRO A O 1
ATOM 2146 N N . ASP A 1 285 ? 13.508 -1.771 10.742 1 98.38 285 ASP A N 1
ATOM 2147 C CA . ASP A 1 285 ? 14.234 -2.457 9.68 1 98.38 285 ASP A CA 1
ATOM 2148 C C . ASP A 1 285 ? 13.82 -3.926 9.594 1 98.38 285 ASP A C 1
ATOM 2150 O O . ASP A 1 285 ? 13.047 -4.41 10.414 1 98.38 285 ASP A O 1
ATOM 2154 N N . MET A 1 286 ? 14.195 -4.547 8.555 1 98.31 286 MET A N 1
ATOM 2155 C CA . MET A 1 286 ? 14.227 -6.004 8.445 1 98.31 286 MET A CA 1
ATOM 2156 C C . MET A 1 286 ? 15.664 -6.52 8.414 1 98.31 286 MET A C 1
ATOM 2158 O O . MET A 1 286 ? 16.594 -5.742 8.242 1 98.31 286 MET A O 1
ATOM 2162 N N . ASP A 1 287 ? 15.891 -7.762 8.688 1 97.38 287 ASP A N 1
ATOM 2163 C CA . ASP A 1 287 ? 17.219 -8.328 8.805 1 97.38 287 ASP A CA 1
ATOM 2164 C C . ASP A 1 287 ? 18.062 -8.031 7.566 1 97.38 287 ASP A C 1
ATOM 2166 O O . ASP A 1 287 ? 19.25 -7.734 7.672 1 97.38 287 ASP A O 1
ATOM 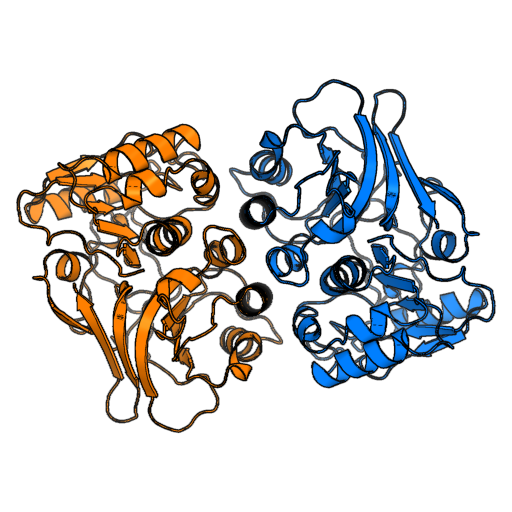2170 N N . SER A 1 288 ? 17.453 -8.094 6.402 1 98.25 288 SER A N 1
ATOM 2171 C CA . SER A 1 288 ? 18.219 -8 5.168 1 98.25 288 SER A CA 1
ATOM 2172 C C . SER A 1 288 ? 17.953 -6.688 4.445 1 98.25 288 SER A C 1
ATOM 2174 O O . SER A 1 288 ? 18.328 -6.52 3.283 1 98.25 288 SER A O 1
ATOM 2176 N N . LEU A 1 289 ? 17.25 -5.734 5.109 1 98.69 289 LEU A N 1
ATOM 2177 C CA . LEU A 1 289 ? 16.891 -4.465 4.484 1 98.69 289 LEU A CA 1
ATOM 2178 C C . LEU A 1 289 ? 16.578 -3.406 5.535 1 98.69 289 LEU A C 1
ATOM 2180 O O . LEU A 1 289 ? 15.609 -3.535 6.285 1 98.69 289 LEU A O 1
ATOM 2184 N N . SER A 1 290 ? 17.391 -2.383 5.578 1 98.75 290 SER A N 1
ATOM 2185 C CA . SER A 1 290 ? 17.094 -1.263 6.469 1 98.75 290 SER A CA 1
ATOM 2186 C C . SER A 1 290 ? 16.125 -0.28 5.82 1 98.75 290 SER A C 1
ATOM 2188 O O . SER A 1 290 ? 15.914 -0.319 4.609 1 98.75 290 SER A O 1
ATOM 2190 N N . GLN A 1 291 ? 15.57 0.582 6.609 1 98.75 291 GLN A N 1
ATOM 2191 C CA . GLN A 1 291 ? 14.695 1.626 6.094 1 98.75 291 GLN A CA 1
ATOM 2192 C C . GLN A 1 291 ? 15.414 2.496 5.066 1 98.75 291 GLN A C 1
ATOM 2194 O O . GLN A 1 291 ? 14.844 2.832 4.023 1 98.75 291 GLN A O 1
ATOM 2199 N N . ASP A 1 292 ? 16.656 2.846 5.344 1 98.69 292 ASP A N 1
ATOM 2200 C CA . ASP A 1 292 ? 17.453 3.631 4.398 1 98.69 292 ASP A CA 1
ATOM 2201 C C . ASP A 1 292 ? 17.625 2.887 3.078 1 98.69 292 ASP A C 1
ATOM 2203 O O . ASP A 1 292 ? 17.469 3.469 2.006 1 98.69 292 ASP A O 1
ATOM 2207 N N . GLU A 1 293 ? 17.953 1.618 3.197 1 98.62 293 GLU A N 1
ATOM 2208 C CA . GLU A 1 293 ? 18.172 0.811 2.002 1 98.62 293 GLU A CA 1
ATOM 2209 C C . GLU A 1 293 ? 16.891 0.658 1.193 1 98.62 293 GLU A C 1
ATOM 2211 O O . GLU A 1 293 ? 16.922 0.589 -0.037 1 98.62 293 GLU A O 1
ATOM 2216 N N . ALA A 1 294 ? 15.703 0.559 1.876 1 98.88 294 ALA A N 1
ATOM 2217 C CA . ALA A 1 294 ? 14.414 0.491 1.193 1 98.88 294 ALA A CA 1
ATOM 2218 C C . ALA A 1 294 ? 14.203 1.711 0.301 1 98.88 294 ALA A C 1
ATOM 2220 O O . ALA A 1 294 ? 13.758 1.583 -0.839 1 98.88 294 ALA A O 1
ATOM 2221 N N . VAL A 1 295 ? 14.578 2.879 0.81 1 98.88 295 VAL A N 1
ATOM 2222 C CA . VAL A 1 295 ? 14.43 4.125 0.062 1 98.88 295 VAL A CA 1
ATOM 2223 C C . VAL A 1 295 ? 15.352 4.102 -1.159 1 98.88 295 VAL A C 1
ATOM 2225 O O . VAL A 1 295 ? 14.914 4.383 -2.277 1 98.88 295 VAL A O 1
ATOM 2228 N N . VAL A 1 296 ? 16.578 3.756 -0.948 1 98.62 296 VAL A N 1
ATOM 2229 C CA . VAL A 1 296 ? 17.562 3.773 -2.025 1 98.62 296 VAL A CA 1
ATOM 2230 C C . VAL A 1 296 ? 17.188 2.727 -3.076 1 98.62 296 VAL A C 1
ATOM 2232 O O . VAL A 1 296 ? 17.328 2.967 -4.277 1 98.62 296 VAL A O 1
ATOM 2235 N N . ASP A 1 297 ? 16.75 1.608 -2.607 1 98.38 297 ASP A N 1
ATOM 2236 C CA . ASP A 1 297 ? 16.344 0.545 -3.523 1 98.38 297 ASP A CA 1
ATOM 2237 C C . ASP A 1 297 ? 15.258 1.028 -4.484 1 98.38 297 ASP A C 1
ATOM 2239 O O . ASP A 1 297 ? 15.352 0.805 -5.695 1 98.38 297 ASP A O 1
ATOM 2243 N N . ALA A 1 298 ? 14.289 1.718 -3.98 1 98.69 298 ALA A N 1
ATOM 2244 C CA . ALA A 1 298 ? 13.125 2.111 -4.766 1 98.69 298 ALA A CA 1
ATOM 2245 C C . ALA A 1 298 ? 13.398 3.389 -5.555 1 98.69 298 ALA A C 1
ATOM 2247 O O . ALA A 1 298 ? 12.914 3.547 -6.676 1 98.69 298 ALA A O 1
ATOM 2248 N N . LEU A 1 299 ? 14.227 4.344 -4.992 1 98.62 299 LEU A N 1
ATOM 2249 C CA . LEU A 1 299 ? 14.219 5.695 -5.539 1 98.62 299 LEU A CA 1
ATOM 2250 C C . LEU A 1 299 ? 15.617 6.098 -5.996 1 98.62 299 LEU A C 1
ATOM 2252 O O . LEU A 1 299 ? 15.789 7.133 -6.648 1 98.62 299 LEU A O 1
ATOM 2256 N N . GLY A 1 300 ? 16.625 5.305 -5.645 1 97.5 300 GLY A N 1
ATOM 2257 C CA . GLY A 1 300 ? 18 5.656 -5.949 1 97.5 300 GLY A CA 1
ATOM 2258 C C . GLY A 1 300 ? 18.25 5.844 -7.434 1 97.5 300 GLY A C 1
ATOM 2259 O O . GLY A 1 300 ? 19.109 6.633 -7.828 1 97.5 300 GLY A O 1
ATOM 2260 N N . SER A 1 301 ? 17.516 5.199 -8.258 1 95.69 301 SER A N 1
ATOM 2261 C CA . SER A 1 301 ? 17.734 5.203 -9.703 1 95.69 301 SER A CA 1
ATOM 2262 C C . SER A 1 301 ? 17.172 6.469 -10.344 1 95.69 301 SER A C 1
ATOM 2264 O O . SER A 1 301 ? 17.422 6.734 -11.523 1 95.69 301 SER A O 1
ATOM 2266 N N . LEU A 1 302 ? 16.453 7.293 -9.625 1 96.94 302 LEU A N 1
ATOM 2267 C CA . LEU A 1 302 ? 15.844 8.5 -10.164 1 96.94 302 LEU A CA 1
ATOM 2268 C C . LEU A 1 302 ? 16.906 9.539 -10.523 1 96.94 302 LEU A C 1
ATOM 2270 O O . LEU A 1 302 ? 16.641 10.461 -11.289 1 96.94 302 LEU A O 1
ATOM 2274 N N . GLY A 1 303 ? 18.078 9.469 -9.891 1 96 303 GLY A N 1
ATOM 2275 C CA . GLY A 1 303 ? 19.172 10.367 -10.211 1 96 303 GLY A CA 1
ATOM 2276 C C . GLY A 1 303 ? 19.016 11.742 -9.594 1 96 303 GLY A C 1
ATOM 2277 O O . GLY A 1 303 ? 19.609 12.711 -10.062 1 96 303 GLY A O 1
ATOM 2278 N N . VAL A 1 304 ? 18.156 11.914 -8.641 1 97.94 304 VAL A N 1
ATOM 2279 C CA . VAL A 1 304 ? 18 13.18 -7.922 1 97.94 304 VAL A CA 1
ATOM 2280 C C . VAL A 1 304 ? 18.484 13.016 -6.484 1 97.94 304 VAL A C 1
ATOM 2282 O O . VAL A 1 304 ? 18.516 11.906 -5.957 1 97.94 304 VAL A O 1
ATOM 2285 N N . PRO A 1 305 ? 18.828 14.125 -5.82 1 98.62 305 PRO A N 1
ATOM 2286 C CA . PRO A 1 305 ? 19.281 14.039 -4.426 1 98.62 305 PRO A CA 1
ATOM 2287 C C . PRO A 1 305 ? 18.203 13.492 -3.494 1 98.62 305 PRO A C 1
ATOM 2289 O O . PRO A 1 305 ? 17.016 13.82 -3.656 1 98.62 305 PRO A O 1
ATOM 2292 N N . ILE A 1 306 ? 18.641 12.648 -2.598 1 98.88 306 ILE A N 1
ATOM 2293 C CA . ILE A 1 306 ? 17.797 12.156 -1.516 1 98.88 306 ILE A CA 1
ATOM 2294 C C . ILE A 1 306 ? 18.391 12.555 -0.17 1 98.88 306 ILE A C 1
ATOM 2296 O O . ILE A 1 306 ? 19.5 12.141 0.176 1 98.88 306 ILE A O 1
ATOM 2300 N N . VAL A 1 307 ? 17.703 13.383 0.556 1 98.75 307 VAL A N 1
ATOM 2301 C CA . VAL A 1 307 ? 18.125 13.836 1.877 1 98.75 307 VAL A CA 1
ATOM 2302 C C . VAL A 1 307 ? 17.25 13.188 2.951 1 98.75 307 VAL A C 1
ATOM 2304 O O . VAL A 1 307 ? 16.031 13.25 2.883 1 98.75 307 VAL A O 1
ATOM 2307 N N . ALA A 1 308 ? 17.859 12.57 3.932 1 98.38 308 ALA A N 1
ATOM 2308 C CA . ALA A 1 308 ? 17.156 11.812 4.961 1 98.38 308 ALA A CA 1
ATOM 2309 C C . ALA A 1 308 ? 17.219 12.531 6.309 1 98.38 308 ALA A C 1
ATOM 2311 O O . ALA A 1 308 ? 17.938 13.516 6.461 1 98.38 308 ALA A O 1
ATOM 2312 N N . ASP A 1 309 ? 16.422 12 7.23 1 98.06 309 ASP A N 1
ATOM 2313 C CA . ASP A 1 309 ? 16.344 12.414 8.625 1 98.06 309 ASP A CA 1
ATOM 2314 C C . ASP A 1 309 ? 15.758 13.82 8.742 1 98.06 309 ASP A C 1
ATOM 2316 O O . ASP A 1 309 ? 16.125 14.578 9.648 1 98.06 309 ASP A O 1
ATOM 2320 N N . ILE A 1 310 ? 14.938 14.133 7.703 1 98.31 310 ILE A N 1
ATOM 2321 C CA . ILE A 1 310 ? 14.164 15.367 7.785 1 98.31 310 ILE A CA 1
ATOM 2322 C C . ILE A 1 310 ? 13.164 15.266 8.938 1 98.31 310 ILE A C 1
ATOM 2324 O O . ILE A 1 310 ? 12.602 14.195 9.195 1 98.31 310 ILE A O 1
ATOM 2328 N N . GLU A 1 311 ? 12.828 16.328 9.57 1 96.75 311 GLU A N 1
ATOM 2329 C CA . GLU A 1 311 ? 11.891 16.359 10.688 1 96.75 311 GLU A CA 1
ATOM 2330 C C . GLU A 1 311 ? 10.453 16.469 10.203 1 96.75 311 GLU A C 1
ATOM 2332 O O . GLU A 1 311 ? 9.703 17.328 10.664 1 96.75 311 GLU A O 1
ATOM 2337 N N . CYS A 1 312 ? 9.922 15.555 9.305 1 94.06 312 CYS A N 1
ATOM 2338 C CA . CYS A 1 312 ? 8.594 15.766 8.734 1 94.06 312 CYS A CA 1
ATOM 2339 C C . CYS A 1 312 ? 7.672 14.594 9.055 1 94.06 312 CYS A C 1
ATOM 2341 O O . CYS A 1 312 ? 6.754 14.289 8.289 1 94.06 312 CYS A O 1
ATOM 2343 N N . GLY A 1 313 ? 7.531 14.195 10.328 1 94.12 313 GLY A N 1
ATOM 2344 C CA . GLY A 1 313 ? 6.637 13.07 10.562 1 94.12 313 GLY A CA 1
ATOM 2345 C C . GLY A 1 313 ? 6.57 12.656 12.023 1 94.12 313 GLY A C 1
ATOM 2346 O O . GLY A 1 313 ? 6.363 13.492 12.906 1 94.12 313 GLY A O 1
ATOM 2347 N N . HIS A 1 314 ? 6.66 11.344 12.305 1 97.12 314 HIS A N 1
ATOM 2348 C CA . HIS A 1 314 ? 6.25 10.75 13.57 1 97.12 314 HIS A CA 1
ATOM 2349 C C . HIS A 1 314 ? 7.387 10.781 14.586 1 97.12 314 HIS A C 1
ATOM 2351 O O . HIS A 1 314 ? 7.203 10.383 15.742 1 97.12 314 HIS A O 1
ATOM 2357 N N . VAL A 1 315 ? 8.531 11.258 14.203 1 97.44 315 VAL A N 1
ATOM 2358 C CA . VAL A 1 315 ? 9.648 11.438 15.133 1 97.44 315 VAL A CA 1
ATOM 2359 C C . VAL A 1 315 ? 9.844 12.93 15.414 1 97.44 315 VAL A C 1
ATOM 2361 O O . VAL A 1 315 ? 10.438 13.648 14.609 1 97.44 315 VAL A O 1
ATOM 2364 N N . PRO A 1 316 ? 9.445 13.438 16.578 1 97.19 316 PRO A N 1
ATOM 2365 C CA . PRO A 1 316 ? 9.609 14.859 16.906 1 97.19 316 PRO A CA 1
ATOM 2366 C C . PRO A 1 316 ? 11.078 15.281 16.969 1 97.19 316 PRO A C 1
ATOM 2368 O O . PRO A 1 316 ? 11.945 14.453 17.266 1 97.19 316 PRO A O 1
ATOM 2371 N N . PRO A 1 317 ? 11.305 16.578 16.672 1 97.38 317 PRO A N 1
ATOM 2372 C CA . PRO A 1 317 ? 10.328 17.625 16.391 1 97.38 317 PRO A CA 1
ATOM 2373 C C . PRO A 1 317 ? 9.789 17.562 14.961 1 97.38 317 PRO A C 1
ATOM 2375 O O . PRO A 1 317 ? 10.25 16.75 14.156 1 97.38 317 PRO A O 1
ATOM 2378 N N . GLN A 1 318 ? 8.742 18.328 14.68 1 96.19 318 GLN A N 1
ATOM 2379 C CA . GLN A 1 318 ? 8.148 18.266 13.352 1 96.19 318 GLN A CA 1
ATOM 2380 C C . GLN A 1 318 ? 8.289 19.594 12.625 1 96.19 318 GLN A C 1
ATOM 2382 O O . GLN A 1 318 ? 7.875 20.641 13.133 1 96.19 318 GLN A O 1
ATOM 2387 N N . MET A 1 319 ? 8.906 19.453 11.5 1 97.19 319 MET A N 1
ATOM 2388 C CA . MET A 1 319 ? 8.922 20.547 10.523 1 97.19 319 MET A CA 1
ATOM 2389 C C . MET A 1 319 ? 7.582 20.656 9.805 1 97.19 319 MET A C 1
ATOM 2391 O O . MET A 1 319 ? 7.055 19.656 9.32 1 97.19 319 MET A O 1
ATOM 2395 N N . SER A 1 320 ? 6.977 21.859 9.852 1 98.44 320 SER A N 1
ATOM 2396 C CA . SER A 1 320 ? 5.758 22.062 9.07 1 98.44 320 SER A CA 1
ATOM 2397 C C . SER A 1 320 ? 6.074 22.391 7.617 1 98.44 320 SER A C 1
ATOM 2399 O O . SER A 1 320 ? 6.84 23.312 7.336 1 98.44 320 SER A O 1
ATOM 2401 N N . LEU A 1 321 ? 5.531 21.594 6.711 1 98.75 321 LEU A N 1
ATOM 2402 C CA . LEU A 1 321 ? 5.77 21.734 5.277 1 98.75 321 LEU A CA 1
ATOM 2403 C C . LEU A 1 321 ? 4.48 22.078 4.539 1 98.75 321 LEU A C 1
ATOM 2405 O O . LEU A 1 321 ? 3.455 21.422 4.727 1 98.75 321 LEU A O 1
ATOM 2409 N N . VAL A 1 322 ? 4.512 23.125 3.711 1 98.75 322 VAL A N 1
ATOM 2410 C CA . VAL A 1 322 ? 3.318 23.594 3.018 1 98.75 322 VAL A CA 1
ATOM 2411 C C . VAL A 1 322 ? 3.234 22.969 1.633 1 98.75 322 VAL A C 1
ATOM 2413 O O . VAL A 1 322 ? 3.994 23.328 0.73 1 98.75 322 VAL A O 1
ATOM 2416 N N . ASN A 1 323 ? 2.262 22.031 1.453 1 98.56 323 ASN A N 1
ATOM 2417 C CA . ASN A 1 323 ? 2.016 21.484 0.124 1 98.56 323 ASN A CA 1
ATOM 2418 C C . ASN A 1 323 ? 1.708 22.578 -0.889 1 98.56 323 ASN A C 1
ATOM 2420 O O . ASN A 1 323 ? 0.896 23.469 -0.621 1 98.56 323 ASN A O 1
ATOM 2424 N N . GLY A 1 324 ? 2.371 22.547 -2.006 1 97.56 324 GLY A N 1
ATOM 2425 C CA . GLY A 1 324 ? 2.137 23.5 -3.068 1 97.56 324 GLY A CA 1
ATOM 2426 C C . GLY A 1 324 ? 3.09 24.688 -3.025 1 97.56 324 GLY A C 1
ATOM 2427 O O . GLY A 1 324 ? 3.24 25.406 -4.016 1 97.56 324 GLY A O 1
ATOM 2428 N N . ALA A 1 325 ? 3.734 24.906 -1.898 1 98.06 325 ALA A N 1
ATOM 2429 C CA . ALA A 1 325 ? 4.645 26.031 -1.768 1 98.06 325 ALA A CA 1
ATOM 2430 C C . ALA A 1 325 ? 5.934 25.797 -2.553 1 98.06 325 ALA A C 1
ATOM 2432 O O . ALA A 1 325 ? 6.469 24.688 -2.559 1 98.06 325 ALA A O 1
ATOM 2433 N N . MET A 1 326 ? 6.387 26.859 -3.211 1 97.31 326 MET A N 1
ATOM 2434 C CA . MET A 1 326 ? 7.738 26.812 -3.764 1 97.31 326 MET A CA 1
ATOM 2435 C C . MET A 1 326 ? 8.781 26.797 -2.65 1 97.31 326 MET A C 1
ATOM 2437 O O . MET A 1 326 ? 8.711 27.578 -1.707 1 97.31 326 MET A O 1
ATOM 2441 N N . ALA A 1 327 ? 9.695 25.844 -2.752 1 98.56 327 ALA A N 1
ATOM 2442 C CA . ALA A 1 327 ? 10.68 25.672 -1.693 1 98.56 327 ALA A CA 1
ATOM 2443 C C . ALA A 1 327 ? 12.07 25.406 -2.275 1 98.56 327 ALA A C 1
ATOM 2445 O O . ALA A 1 327 ? 12.203 25.078 -3.455 1 98.56 327 ALA A O 1
ATOM 2446 N N . ARG A 1 328 ? 13.031 25.719 -1.499 1 98.81 328 ARG A N 1
ATOM 2447 C CA . ARG A 1 328 ? 14.438 25.438 -1.773 1 98.81 328 ARG A CA 1
ATOM 2448 C C . ARG A 1 328 ? 15.062 24.641 -0.631 1 98.81 328 ARG A C 1
ATOM 2450 O O . ARG A 1 328 ? 14.961 25.031 0.533 1 98.81 328 ARG A O 1
ATOM 2457 N N . VAL A 1 329 ? 15.664 23.516 -0.941 1 98.88 329 VAL A N 1
ATOM 2458 C CA . VAL A 1 329 ? 16.391 22.719 0.053 1 98.88 329 VAL A CA 1
ATOM 2459 C C . VAL A 1 329 ? 17.891 22.797 -0.229 1 98.88 329 VAL A C 1
ATOM 2461 O O . VAL A 1 329 ? 18.312 22.656 -1.377 1 98.88 329 VAL A O 1
ATOM 2464 N N . VAL A 1 330 ? 18.625 23.109 0.747 1 98.81 330 VAL A N 1
ATOM 2465 C CA . VAL A 1 330 ? 20.078 23.156 0.691 1 98.81 330 VAL A CA 1
ATOM 2466 C C . VAL A 1 330 ? 20.656 22.203 1.739 1 98.81 330 VAL A C 1
ATOM 2468 O O . VAL A 1 330 ? 20.234 22.219 2.896 1 98.81 330 VAL A O 1
ATOM 2471 N N . HIS A 1 331 ? 21.547 21.344 1.382 1 98.69 331 HIS A N 1
ATOM 2472 C CA . HIS A 1 331 ? 22.266 20.453 2.283 1 98.69 331 HIS A CA 1
ATOM 2473 C C . HIS A 1 331 ? 23.719 20.328 1.867 1 98.69 331 HIS A C 1
ATOM 2475 O O . HIS A 1 331 ? 24.016 19.812 0.789 1 98.69 331 HIS A O 1
ATOM 2481 N N . SER A 1 332 ? 24.609 20.844 2.639 1 97.06 332 SER A N 1
ATOM 2482 C CA . SER A 1 332 ? 26.047 20.797 2.457 1 97.06 332 SER A CA 1
ATOM 2483 C C . SER A 1 332 ? 26.766 20.641 3.793 1 97.06 332 SER A C 1
ATOM 2485 O O . SER A 1 332 ? 26.125 20.547 4.84 1 97.06 332 SER A O 1
ATOM 2487 N N . ASP A 1 333 ? 28.109 20.531 3.643 1 94 333 ASP A N 1
ATOM 2488 C CA . ASP A 1 333 ? 28.906 20.469 4.871 1 94 333 ASP A CA 1
ATOM 2489 C C . ASP A 1 333 ? 28.766 21.75 5.68 1 94 333 ASP A C 1
ATOM 2491 O O . ASP A 1 333 ? 28.906 21.734 6.902 1 94 333 ASP A O 1
ATOM 2495 N N . ALA A 1 334 ? 28.438 22.828 5.008 1 95.25 334 ALA A N 1
ATOM 2496 C CA . ALA A 1 334 ? 28.422 24.141 5.648 1 95.25 334 ALA A CA 1
ATOM 2497 C C . ALA A 1 334 ? 27.062 24.453 6.254 1 95.25 334 ALA A C 1
ATOM 2499 O O . ALA A 1 334 ? 26.969 25.062 7.316 1 95.25 334 ALA A O 1
ATOM 2500 N N . GLU A 1 335 ? 26.016 24.062 5.562 1 97.12 335 GLU A N 1
ATOM 2501 C CA . GLU A 1 335 ? 24.688 24.438 6.043 1 97.12 335 GLU A CA 1
ATOM 2502 C C . GLU A 1 335 ? 23.625 23.5 5.496 1 97.12 335 GLU A C 1
ATOM 2504 O O . GLU A 1 335 ? 23.828 22.844 4.473 1 97.12 335 GLU A O 1
ATOM 2509 N N . SER A 1 336 ? 22.562 23.375 6.223 1 98.56 336 SER A N 1
ATOM 2510 C CA . SER A 1 336 ? 21.344 22.672 5.84 1 98.56 336 SER A CA 1
ATOM 2511 C C . SER A 1 336 ? 20.109 23.5 6.176 1 98.56 336 SER A C 1
ATOM 2513 O O . SER A 1 336 ? 19.984 24 7.293 1 98.56 336 SER A O 1
ATOM 2515 N N . TYR A 1 337 ? 19.219 23.672 5.176 1 98.81 337 TYR A N 1
ATOM 2516 C CA . TYR A 1 337 ? 17.969 24.359 5.469 1 98.81 337 TYR A CA 1
ATOM 2517 C C . TYR A 1 337 ? 16.938 24.109 4.375 1 98.81 337 TYR A C 1
ATOM 2519 O O . TYR A 1 337 ? 17.281 23.656 3.279 1 98.81 337 TYR A O 1
ATOM 2527 N N . LEU A 1 338 ? 15.719 24.281 4.633 1 98.88 338 LEU A N 1
ATOM 2528 C CA . LEU A 1 338 ? 14.594 24.328 3.703 1 98.88 338 LEU A CA 1
ATOM 2529 C C . LEU A 1 338 ? 13.867 25.656 3.799 1 98.88 338 LEU A C 1
ATOM 2531 O O . LEU A 1 338 ? 13.422 26.047 4.879 1 98.88 338 LEU A O 1
ATOM 2535 N N . GLU A 1 339 ? 13.852 26.391 2.711 1 98.88 339 GLU A N 1
ATOM 2536 C CA . GLU A 1 339 ? 13.07 27.625 2.609 1 98.88 339 GLU A CA 1
ATOM 2537 C C . GLU A 1 339 ? 11.773 27.391 1.832 1 98.88 339 GLU A C 1
ATOM 2539 O O . GLU A 1 339 ? 11.773 26.719 0.806 1 98.88 339 GLU A O 1
ATOM 2544 N N . GLN A 1 340 ? 10.711 27.828 2.393 1 98.56 340 GLN A N 1
ATOM 2545 C CA . GLN A 1 340 ? 9.453 27.75 1.66 1 98.56 340 GLN A CA 1
ATOM 2546 C C . GLN A 1 340 ? 8.758 29.109 1.606 1 98.56 340 GLN A C 1
ATOM 2548 O O . GLN A 1 340 ? 8.734 29.844 2.602 1 98.56 340 GLN A O 1
ATOM 2553 N N . ARG A 1 341 ? 8.273 29.469 0.453 1 97.94 341 ARG A N 1
ATOM 2554 C CA . ARG A 1 341 ? 7.574 30.734 0.249 1 97.94 341 ARG A CA 1
ATOM 2555 C C . ARG A 1 341 ? 6.074 30.578 0.478 1 97.94 341 ARG A C 1
ATOM 2557 O O . ARG A 1 341 ? 5.43 29.75 -0.162 1 97.94 341 ARG A O 1
ATOM 2564 N N . ILE A 1 342 ? 5.594 31.438 1.426 1 97.06 342 ILE A N 1
ATOM 2565 C CA . ILE A 1 342 ? 4.172 31.375 1.749 1 97.06 342 ILE A CA 1
ATOM 2566 C C . ILE A 1 342 ? 3.404 32.344 0.858 1 97.06 342 ILE A C 1
ATOM 2568 O O . ILE A 1 342 ? 3.393 33.562 1.112 1 97.06 342 ILE A O 1
ATOM 2572 N N . GLY A 1 343 ? 2.75 31.906 -0.273 1 91.75 343 GLY A N 1
ATOM 2573 C CA . GLY A 1 343 ? 1.979 32.719 -1.186 1 91.75 343 GLY A CA 1
ATOM 2574 C C . GLY A 1 343 ? 2.627 32.875 -2.549 1 91.75 343 GLY A C 1
ATOM 2575 O O . GLY A 1 343 ? 3.811 32.562 -2.717 1 91.75 343 GLY A O 1
ATOM 2576 N N . MET B 1 1 ? -8.531 -6.984 -25.094 1 74 1 MET B N 1
ATOM 2577 C CA . MET B 1 1 ? -7.488 -7.988 -25.266 1 74 1 MET B CA 1
ATOM 2578 C C . MET B 1 1 ? -8.008 -9.383 -24.922 1 74 1 MET B C 1
ATOM 2580 O O . MET B 1 1 ? -8.82 -9.531 -24.016 1 74 1 MET B O 1
ATOM 2584 N N . HIS B 1 2 ? -7.734 -10.344 -25.844 1 84.12 2 HIS B N 1
ATOM 2585 C CA . HIS B 1 2 ? -8.086 -11.734 -25.562 1 84.12 2 HIS B CA 1
ATOM 2586 C C . HIS B 1 2 ? -6.895 -12.508 -25.016 1 84.12 2 HIS B C 1
ATOM 2588 O O . HIS B 1 2 ? -5.871 -12.633 -25.688 1 84.12 2 HIS B O 1
ATOM 2594 N N . PRO B 1 3 ? -7.008 -12.945 -23.766 1 92.88 3 PRO B N 1
ATOM 2595 C CA . PRO B 1 3 ? -5.879 -13.672 -23.188 1 92.88 3 PRO B CA 1
ATOM 2596 C C . PRO B 1 3 ? -5.457 -14.875 -24.016 1 92.88 3 PRO B C 1
ATOM 2598 O O . PRO B 1 3 ? -6.305 -15.562 -24.594 1 92.88 3 PRO B O 1
ATOM 2601 N N . VAL B 1 4 ? -4.215 -15.086 -24.125 1 96.56 4 VAL B N 1
ATOM 2602 C CA . VAL B 1 4 ? -3.637 -16.234 -24.828 1 96.56 4 VAL B CA 1
ATOM 2603 C C . VAL B 1 4 ? -3.141 -17.266 -23.812 1 96.56 4 VAL B C 1
ATOM 2605 O O . VAL B 1 4 ? -2.439 -16.906 -22.859 1 96.56 4 VAL B O 1
ATOM 2608 N N . PHE B 1 5 ? -3.555 -18.5 -24.047 1 97.88 5 PHE B N 1
ATOM 2609 C CA . PHE B 1 5 ? -3.176 -19.578 -23.141 1 97.88 5 PHE B CA 1
ATOM 2610 C C . PHE B 1 5 ? -1.981 -20.359 -23.703 1 97.88 5 PHE B C 1
ATOM 2612 O O . PHE B 1 5 ? -1.93 -20.656 -24.891 1 97.88 5 PHE B O 1
ATOM 2619 N N . PRO B 1 6 ? -1.006 -20.625 -22.828 1 98.25 6 PRO B N 1
ATOM 2620 C CA . PRO B 1 6 ? 0.068 -21.5 -23.281 1 98.25 6 PRO B CA 1
ATOM 2621 C C . PRO B 1 6 ? -0.438 -22.891 -23.672 1 98.25 6 PRO B C 1
ATOM 2623 O O . PRO B 1 6 ? -1.527 -23.297 -23.266 1 98.25 6 PRO B O 1
ATOM 2626 N N . ALA B 1 7 ? 0.345 -23.562 -24.484 1 97.5 7 ALA B N 1
ATOM 2627 C CA . ALA B 1 7 ? 0.015 -24.938 -24.875 1 97.5 7 ALA B CA 1
ATOM 2628 C C . ALA B 1 7 ? 0.021 -25.875 -23.656 1 97.5 7 ALA B C 1
ATOM 2630 O O . ALA B 1 7 ? 0.813 -25.688 -22.734 1 97.5 7 ALA B O 1
ATOM 2631 N N . PRO B 1 8 ? -0.903 -26.859 -23.641 1 98.25 8 PRO B N 1
ATOM 2632 C CA . PRO B 1 8 ? -0.875 -27.828 -22.547 1 98.25 8 PRO B CA 1
ATOM 2633 C C . PRO B 1 8 ? 0.488 -28.5 -22.391 1 98.25 8 PRO B C 1
ATOM 2635 O O . PRO B 1 8 ? 1.14 -28.828 -23.391 1 98.25 8 PRO B O 1
ATOM 2638 N N . LEU B 1 9 ? 0.893 -28.656 -21.156 1 98.06 9 LEU B N 1
ATOM 2639 C CA . LEU B 1 9 ? 2.137 -29.375 -20.906 1 98.06 9 LEU B CA 1
ATOM 2640 C C . LEU B 1 9 ? 1.976 -30.859 -21.203 1 98.06 9 LEU B C 1
ATOM 2642 O O . LEU B 1 9 ? 0.881 -31.422 -21.062 1 98.06 9 LEU B O 1
ATOM 2646 N N . GLN B 1 10 ? 3.041 -31.469 -21.594 1 97.31 10 GLN B N 1
ATOM 2647 C CA . GLN B 1 10 ? 3.156 -32.906 -21.812 1 97.31 10 GLN B CA 1
ATOM 2648 C C . GLN B 1 10 ? 4.398 -33.469 -21.125 1 97.31 10 GLN B C 1
ATOM 2650 O O . GLN B 1 10 ? 5.367 -32.75 -20.891 1 97.31 10 GLN B O 1
ATOM 2655 N N . PRO B 1 11 ? 4.234 -34.781 -20.734 1 96.19 11 PRO B N 1
ATOM 2656 C CA . PRO B 1 11 ? 5.469 -35.406 -20.234 1 96.19 11 PRO B CA 1
ATOM 2657 C C . PRO B 1 11 ? 6.66 -35.156 -21.172 1 96.19 11 PRO B C 1
ATOM 2659 O O . PRO B 1 11 ? 6.512 -35.219 -22.391 1 96.19 11 PRO B O 1
ATOM 2662 N N . GLY B 1 12 ? 7.746 -34.844 -20.609 1 98.25 12 GLY B N 1
ATOM 2663 C CA . GLY B 1 12 ? 8.945 -34.562 -21.391 1 98.25 12 GLY B CA 1
ATOM 2664 C C . GLY B 1 12 ? 9.227 -33.094 -21.531 1 98.25 12 GLY B C 1
ATOM 2665 O O . GLY B 1 12 ? 10.344 -32.688 -21.859 1 98.25 12 GLY B O 1
ATOM 2666 N N . ASP B 1 13 ? 8.242 -32.25 -21.359 1 98.69 13 ASP B N 1
ATOM 2667 C CA . ASP B 1 13 ? 8.406 -30.797 -21.5 1 98.69 13 ASP B CA 1
ATOM 2668 C C . ASP B 1 13 ? 9.375 -30.25 -20.453 1 98.69 13 ASP B C 1
ATOM 2670 O O . ASP B 1 13 ? 9.586 -30.891 -19.406 1 98.69 13 ASP B O 1
ATOM 2674 N N . LEU B 1 14 ? 9.977 -29.125 -20.719 1 98.81 14 LEU B N 1
ATOM 2675 C CA . LEU B 1 14 ? 10.945 -28.453 -19.859 1 98.81 14 LEU B CA 1
ATOM 2676 C C . LEU B 1 14 ? 10.281 -27.375 -19.016 1 98.81 14 LEU B C 1
ATOM 2678 O O . LEU B 1 14 ? 9.578 -26.516 -19.547 1 98.81 14 LEU B O 1
ATOM 2682 N N . ILE B 1 15 ? 10.477 -27.5 -17.703 1 98.94 15 ILE B N 1
ATOM 2683 C CA . ILE B 1 15 ? 9.992 -26.516 -16.734 1 98.94 15 ILE B CA 1
ATOM 2684 C C . ILE B 1 15 ? 11.172 -25.719 -16.172 1 98.94 15 ILE B C 1
ATOM 2686 O O . ILE B 1 15 ? 12.156 -26.312 -15.711 1 98.94 15 ILE B O 1
ATOM 2690 N N . GLY B 1 16 ? 11.109 -24.406 -16.297 1 98.94 16 GLY B N 1
ATOM 2691 C CA . GLY B 1 16 ? 12.125 -23.547 -15.719 1 98.94 16 GLY B CA 1
ATOM 2692 C C . GLY B 1 16 ? 11.836 -23.156 -14.289 1 98.94 16 GLY B C 1
ATOM 2693 O O . GLY B 1 16 ? 10.695 -22.859 -13.938 1 98.94 16 GLY B O 1
ATOM 2694 N N . VAL B 1 17 ? 12.883 -23.219 -13.414 1 98.94 17 VAL B N 1
ATOM 2695 C CA . VAL B 1 17 ? 12.828 -22.766 -12.031 1 98.94 17 VAL B CA 1
ATOM 2696 C C . VAL B 1 17 ? 13.773 -21.594 -11.836 1 98.94 17 VAL B C 1
ATOM 2698 O O . VAL B 1 17 ? 14.977 -21.703 -12.102 1 98.94 17 VAL B O 1
ATOM 2701 N N . THR B 1 18 ? 13.242 -20.438 -11.461 1 98.88 18 THR B N 1
ATOM 2702 C CA . THR B 1 18 ? 14.047 -19.266 -11.141 1 98.88 18 THR B CA 1
ATOM 2703 C C . THR B 1 18 ? 13.406 -18.469 -10.016 1 98.88 18 THR B C 1
ATOM 2705 O O . THR B 1 18 ? 12.195 -18.547 -9.797 1 98.88 18 THR B O 1
ATOM 2708 N N . GLY B 1 19 ? 14.211 -17.766 -9.203 1 98.81 19 GLY B N 1
ATOM 2709 C CA . GLY B 1 19 ? 13.711 -16.938 -8.109 1 98.81 19 GLY B CA 1
ATOM 2710 C C . GLY B 1 19 ? 13.578 -15.477 -8.477 1 98.81 19 GLY B C 1
ATOM 2711 O O . GLY B 1 19 ? 14.484 -14.68 -8.219 1 98.81 19 GLY B O 1
ATOM 2712 N N . PRO B 1 20 ? 12.445 -15.094 -9.102 1 98.81 20 PRO B N 1
ATOM 2713 C CA . PRO B 1 20 ? 12.297 -13.68 -9.469 1 98.81 20 PRO B CA 1
ATOM 2714 C C . PRO B 1 20 ? 12.141 -12.773 -8.25 1 98.81 20 PRO B C 1
ATOM 2716 O O . PRO B 1 20 ? 12.219 -11.547 -8.383 1 98.81 20 PRO B O 1
ATOM 2719 N N . SER B 1 21 ? 11.891 -13.289 -7.109 1 98.69 21 SER B N 1
ATOM 2720 C CA . SER B 1 21 ? 11.883 -12.586 -5.832 1 98.69 21 SER B CA 1
ATOM 2721 C C . SER B 1 21 ? 12.93 -13.156 -4.879 1 98.69 21 SER B C 1
ATOM 2723 O O . SER B 1 21 ? 14.133 -13.047 -5.137 1 98.69 21 SER B O 1
ATOM 2725 N N . SER B 1 22 ? 12.547 -13.945 -3.887 1 98.62 22 SER B N 1
ATOM 2726 C CA . SER B 1 22 ? 13.523 -14.5 -2.953 1 98.62 22 SER B CA 1
ATOM 2727 C C . SER B 1 22 ? 14.117 -15.797 -3.484 1 98.62 22 SER B C 1
ATOM 2729 O O . SER B 1 22 ? 13.5 -16.484 -4.305 1 98.62 22 SER B O 1
ATOM 2731 N N . GLY B 1 23 ? 15.336 -16.094 -3.043 1 98.56 23 GLY B N 1
ATOM 2732 C CA . GLY B 1 23 ? 15.969 -17.375 -3.322 1 98.56 23 GLY B CA 1
ATOM 2733 C C . GLY B 1 23 ? 15.781 -18.375 -2.207 1 98.56 23 GLY B C 1
ATOM 2734 O O . GLY B 1 23 ? 14.859 -18.266 -1.397 1 98.56 23 GLY B O 1
ATOM 2735 N N . VAL B 1 24 ? 16.531 -19.422 -2.328 1 98.62 24 VAL B N 1
ATOM 2736 C CA . VAL B 1 24 ? 16.406 -20.516 -1.371 1 98.62 24 VAL B CA 1
ATOM 2737 C C . VAL B 1 24 ? 17.688 -20.656 -0.561 1 98.62 24 VAL B C 1
ATOM 2739 O O . VAL B 1 24 ? 18.766 -20.812 -1.128 1 98.62 24 VAL B O 1
ATOM 2742 N N . GLY B 1 25 ? 17.531 -20.5 0.714 1 97.19 25 GLY B N 1
ATOM 2743 C CA . GLY B 1 25 ? 18.688 -20.656 1.588 1 97.19 25 GLY B CA 1
ATOM 2744 C C . GLY B 1 25 ? 19.062 -22.109 1.811 1 97.19 25 GLY B C 1
ATOM 2745 O O . GLY B 1 25 ? 18.375 -23.016 1.355 1 97.19 25 GLY B O 1
ATOM 2746 N N . GLU B 1 26 ? 20.141 -22.312 2.562 1 96.56 26 GLU B N 1
ATOM 2747 C CA . GLU B 1 26 ? 20.672 -23.641 2.824 1 96.56 26 GLU B CA 1
ATOM 2748 C C . GLU B 1 26 ? 19.672 -24.5 3.596 1 96.56 26 GLU B C 1
ATOM 2750 O O . GLU B 1 26 ? 19.531 -25.688 3.344 1 96.56 26 GLU B O 1
ATOM 2755 N N . ARG B 1 27 ? 18.984 -23.906 4.488 1 95.94 27 ARG B N 1
ATOM 2756 C CA . ARG B 1 27 ? 18.078 -24.609 5.375 1 95.94 27 ARG B CA 1
ATOM 2757 C C . ARG B 1 27 ? 16.969 -25.312 4.578 1 95.94 27 ARG B C 1
ATOM 2759 O O . ARG B 1 27 ? 16.516 -26.391 4.961 1 95.94 27 ARG B O 1
ATOM 2766 N N . GLU B 1 28 ? 16.547 -24.703 3.426 1 97.94 28 GLU B N 1
ATOM 2767 C CA . GLU B 1 28 ? 15.422 -25.234 2.674 1 97.94 28 GLU B CA 1
ATOM 2768 C C . GLU B 1 28 ? 15.883 -25.922 1.392 1 97.94 28 GLU B C 1
ATOM 2770 O O . GLU B 1 28 ? 15.07 -26.266 0.535 1 97.94 28 GLU B O 1
ATOM 2775 N N . ARG B 1 29 ? 17.156 -26.094 1.271 1 98 29 ARG B N 1
ATOM 2776 C CA . ARG B 1 29 ? 17.703 -26.703 0.066 1 98 29 ARG B CA 1
ATOM 2777 C C . ARG B 1 29 ? 17.156 -28.109 -0.149 1 98 29 ARG B C 1
ATOM 2779 O O . ARG B 1 29 ? 16.891 -28.516 -1.284 1 98 29 ARG B O 1
ATOM 2786 N N . GLY B 1 30 ? 17.016 -28.859 0.923 1 98.62 30 GLY B N 1
ATOM 2787 C CA . GLY B 1 30 ? 16.438 -30.188 0.82 1 98.62 30 GLY B CA 1
ATOM 2788 C C . GLY B 1 30 ? 15.039 -30.188 0.225 1 98.62 30 GLY B C 1
ATOM 2789 O O . GLY B 1 30 ? 14.711 -31.047 -0.59 1 98.62 30 GLY B O 1
ATOM 2790 N N . ARG B 1 31 ? 14.25 -29.281 0.67 1 98.75 31 ARG B N 1
ATOM 2791 C CA . ARG B 1 31 ? 12.891 -29.172 0.142 1 98.75 31 ARG B CA 1
ATOM 2792 C C . ARG B 1 31 ? 12.906 -28.828 -1.343 1 98.75 31 ARG B C 1
ATOM 2794 O O . ARG B 1 31 ? 12.117 -29.359 -2.119 1 98.75 31 ARG B O 1
ATOM 2801 N N . LEU B 1 32 ? 13.789 -27.906 -1.745 1 98.88 32 LEU B N 1
ATOM 2802 C CA . LEU B 1 32 ? 13.922 -27.547 -3.152 1 98.88 32 LEU B CA 1
ATOM 2803 C C . LEU B 1 32 ? 14.266 -28.781 -3.996 1 98.88 32 LEU B C 1
ATOM 2805 O O . LEU B 1 32 ? 13.625 -29.031 -5.02 1 98.88 32 LEU B O 1
ATOM 2809 N N . GLU B 1 33 ? 15.227 -29.5 -3.576 1 98.69 33 GLU B N 1
ATOM 2810 C CA . GLU B 1 33 ? 15.656 -30.688 -4.297 1 98.69 33 GLU B CA 1
ATOM 2811 C C . GLU B 1 33 ? 14.523 -31.703 -4.391 1 98.69 33 GLU B C 1
ATOM 2813 O O . GLU B 1 33 ? 14.312 -32.312 -5.441 1 98.69 33 GLU B O 1
ATOM 2818 N N . PHE B 1 34 ? 13.859 -31.875 -3.303 1 98.88 34 PHE B N 1
ATOM 2819 C CA . PHE B 1 34 ? 12.727 -32.781 -3.279 1 98.88 34 PHE B CA 1
ATOM 2820 C C . PHE B 1 34 ? 11.672 -32.375 -4.297 1 98.88 34 PHE B C 1
ATOM 2822 O O . PHE B 1 34 ? 11.172 -33.219 -5.059 1 98.88 34 PHE B O 1
ATOM 2829 N N . ALA B 1 35 ? 11.32 -31.094 -4.301 1 98.88 35 ALA B N 1
ATOM 2830 C CA . ALA B 1 35 ? 10.273 -30.594 -5.191 1 98.88 35 ALA B CA 1
ATOM 2831 C C . ALA B 1 35 ? 10.688 -30.719 -6.652 1 98.88 35 ALA B C 1
ATOM 2833 O O . ALA B 1 35 ? 9.859 -31.016 -7.516 1 98.88 35 ALA B O 1
ATOM 2834 N N . ILE B 1 36 ? 11.953 -30.453 -6.98 1 98.88 36 ILE B N 1
ATOM 2835 C CA . ILE B 1 36 ? 12.477 -30.625 -8.336 1 98.88 36 ILE B CA 1
ATOM 2836 C C . ILE B 1 36 ? 12.359 -32.094 -8.758 1 98.88 36 ILE B C 1
ATOM 2838 O O . ILE B 1 36 ? 11.883 -32.375 -9.852 1 98.88 36 ILE B O 1
ATOM 2842 N N . GLN B 1 37 ? 12.797 -32.938 -7.887 1 98.81 37 GLN B N 1
ATOM 2843 C CA . GLN B 1 37 ? 12.711 -34.375 -8.18 1 98.81 37 GLN B CA 1
ATOM 2844 C C . GLN B 1 37 ? 11.258 -34.812 -8.344 1 98.81 37 GLN B C 1
ATOM 2846 O O . GLN B 1 37 ? 10.953 -35.656 -9.188 1 98.81 37 GLN B O 1
ATOM 2851 N N . TRP B 1 38 ? 10.422 -34.281 -7.512 1 98.62 38 TRP B N 1
ATOM 2852 C CA . TRP B 1 38 ? 8.984 -34.562 -7.582 1 98.62 38 TRP B CA 1
ATOM 2853 C C . TRP B 1 38 ? 8.445 -34.281 -8.977 1 98.62 38 TRP B C 1
ATOM 2855 O O . TRP B 1 38 ? 7.684 -35.094 -9.531 1 98.62 38 TRP B O 1
ATOM 2865 N N . LEU B 1 39 ? 8.844 -33.188 -9.656 1 98.69 39 LEU B N 1
ATOM 2866 C CA . LEU B 1 39 ? 8.453 -32.875 -11.016 1 98.69 39 LEU B CA 1
ATOM 2867 C C . LEU B 1 39 ? 9.07 -33.844 -12.016 1 98.69 39 LEU B C 1
ATOM 2869 O O . LEU B 1 39 ? 8.406 -34.281 -12.953 1 98.69 39 LEU B O 1
ATOM 2873 N N . ARG B 1 40 ? 10.32 -34.156 -11.758 1 98.75 40 ARG B N 1
ATOM 2874 C CA . ARG B 1 40 ? 11.008 -35.094 -12.648 1 98.75 40 ARG B CA 1
ATOM 2875 C C . ARG B 1 40 ? 10.336 -36.469 -12.609 1 98.75 40 ARG B C 1
ATOM 2877 O O . ARG B 1 40 ? 10.188 -37.125 -13.648 1 98.75 40 ARG B O 1
ATOM 2884 N N . ASP B 1 41 ? 9.953 -36.875 -11.469 1 98.44 41 ASP B N 1
ATOM 2885 C CA . ASP B 1 41 ? 9.281 -38.156 -11.297 1 98.44 41 ASP B CA 1
ATOM 2886 C C . ASP B 1 41 ? 7.945 -38.156 -12.031 1 98.44 41 ASP B C 1
ATOM 2888 O O . ASP B 1 41 ? 7.398 -39.25 -12.305 1 98.44 41 ASP B O 1
ATOM 2892 N N . ARG B 1 42 ? 7.453 -37.094 -12.352 1 97.12 42 ARG B N 1
ATOM 2893 C CA . ARG B 1 42 ? 6.191 -37 -13.078 1 97.12 42 ARG B CA 1
ATOM 2894 C C . ARG B 1 42 ? 6.426 -36.812 -14.57 1 97.12 42 ARG B C 1
ATOM 2896 O O . ARG B 1 42 ? 5.484 -36.562 -15.336 1 97.12 42 ARG B O 1
ATOM 2903 N N . GLY B 1 43 ? 7.688 -36.844 -14.938 1 98.06 43 GLY B N 1
ATOM 2904 C CA . GLY B 1 43 ? 8.039 -36.969 -16.344 1 98.06 43 GLY B CA 1
ATOM 2905 C C . GLY B 1 43 ? 8.508 -35.656 -16.953 1 98.06 43 GLY B C 1
ATOM 2906 O O . GLY B 1 43 ? 8.672 -35.562 -18.172 1 98.06 43 GLY B O 1
ATOM 2907 N N . PHE B 1 44 ? 8.695 -34.656 -16.141 1 98.81 44 PHE B N 1
ATOM 2908 C CA . PHE B 1 44 ? 9.125 -33.375 -16.672 1 98.81 44 PHE B CA 1
ATOM 2909 C C . PHE B 1 44 ? 10.633 -33.219 -16.562 1 98.81 44 PHE B C 1
ATOM 2911 O O . PHE B 1 44 ? 11.258 -33.812 -15.688 1 98.81 44 PHE B O 1
ATOM 2918 N N . ARG B 1 45 ? 11.211 -32.5 -17.531 1 98.75 45 ARG B N 1
ATOM 2919 C CA . ARG B 1 45 ? 12.555 -31.953 -17.359 1 98.75 45 ARG B CA 1
ATOM 2920 C C . ARG B 1 45 ? 12.539 -30.625 -16.609 1 98.75 45 ARG B C 1
ATOM 2922 O O . ARG B 1 45 ? 11.547 -29.891 -16.672 1 98.75 45 ARG B O 1
ATOM 2929 N N . VAL B 1 46 ? 13.602 -30.422 -15.836 1 98.88 46 VAL B N 1
ATOM 2930 C CA . VAL B 1 46 ? 13.625 -29.203 -15.039 1 98.88 46 VAL B CA 1
ATOM 2931 C C . VAL B 1 46 ? 14.961 -28.484 -15.242 1 98.88 46 VAL B C 1
ATOM 2933 O O . VAL B 1 46 ? 16.031 -29.094 -15.164 1 98.88 46 VAL B O 1
ATOM 2936 N N . GLU B 1 47 ? 14.93 -27.234 -15.586 1 98.88 47 GLU B N 1
ATOM 2937 C CA . GLU B 1 47 ? 16.094 -26.328 -15.609 1 98.88 47 GLU B CA 1
ATOM 2938 C C . GLU B 1 47 ? 16.047 -25.359 -14.438 1 98.88 47 GLU B C 1
ATOM 2940 O O . GLU B 1 47 ? 15.094 -24.594 -14.281 1 98.88 47 GLU B O 1
ATOM 2945 N N . VAL B 1 48 ? 17.047 -25.406 -13.617 1 98.88 48 VAL B N 1
ATOM 2946 C CA . VAL B 1 48 ? 17.156 -24.484 -12.492 1 98.88 48 VAL B CA 1
ATOM 2947 C C . VAL B 1 48 ? 18.078 -23.328 -12.852 1 98.88 48 VAL B C 1
ATOM 2949 O O . VAL B 1 48 ? 19.219 -23.547 -13.281 1 98.88 48 VAL B O 1
ATOM 2952 N N . GLY B 1 49 ? 17.547 -22.125 -12.766 1 98.81 49 GLY B N 1
ATOM 2953 C CA . GLY B 1 49 ? 18.344 -20.953 -13.07 1 98.81 49 GLY B CA 1
ATOM 2954 C C . GLY B 1 49 ? 19.359 -20.625 -11.992 1 98.81 49 GLY B C 1
ATOM 2955 O O . GLY B 1 49 ? 19.531 -21.375 -11.047 1 98.81 49 GLY B O 1
ATOM 2956 N N . GLU B 1 50 ? 20.031 -19.469 -12.203 1 98.56 50 GLU B N 1
ATOM 2957 C CA . GLU B 1 50 ? 21.125 -19.062 -11.328 1 98.56 50 GLU B CA 1
ATOM 2958 C C . GLU B 1 50 ? 20.625 -18.141 -10.211 1 98.56 50 GLU B C 1
ATOM 2960 O O . GLU B 1 50 ? 21.281 -18 -9.18 1 98.56 50 GLU B O 1
ATOM 2965 N N . CYS B 1 51 ? 19.547 -17.453 -10.406 1 98.75 51 CYS B N 1
ATOM 2966 C CA . CYS B 1 51 ? 19.016 -16.516 -9.43 1 98.75 51 CYS B CA 1
ATOM 2967 C C . CYS B 1 51 ? 18.281 -17.25 -8.312 1 98.75 51 CYS B C 1
ATOM 2969 O O . CYS B 1 51 ? 17.047 -17.219 -8.242 1 98.75 51 CYS B O 1
ATOM 2971 N N . MET B 1 52 ? 19.109 -17.875 -7.379 1 98.69 52 MET B N 1
ATOM 2972 C CA . MET B 1 52 ? 18.547 -18.75 -6.363 1 98.69 52 MET B CA 1
ATOM 2973 C C . MET B 1 52 ? 19.125 -18.453 -4.988 1 98.69 52 MET B C 1
ATOM 2975 O O . MET B 1 52 ? 18.859 -19.172 -4.023 1 98.69 52 MET B O 1
ATOM 2979 N N . ASP B 1 53 ? 19.906 -17.328 -4.859 1 98.44 53 ASP B N 1
ATOM 2980 C CA . ASP B 1 53 ? 20.594 -17.016 -3.607 1 98.44 53 ASP B CA 1
ATOM 2981 C C . ASP B 1 53 ? 19.594 -16.719 -2.49 1 98.44 53 ASP B C 1
ATOM 2983 O O . ASP B 1 53 ? 18.719 -15.875 -2.648 1 98.44 53 ASP B O 1
ATOM 2987 N N . GLY B 1 54 ? 19.719 -17.422 -1.332 1 97.94 54 GLY B N 1
ATOM 2988 C CA . GLY B 1 54 ? 18.781 -17.281 -0.229 1 97.94 54 GLY B CA 1
ATOM 2989 C C . GLY B 1 54 ? 19.375 -16.578 0.974 1 97.94 54 GLY B C 1
ATOM 2990 O O . GLY B 1 54 ? 18.844 -16.672 2.08 1 97.94 54 GLY B O 1
ATOM 2991 N N . THR B 1 55 ? 20.5 -15.891 0.84 1 96.88 55 THR B N 1
ATOM 2992 C CA . THR B 1 55 ? 21.188 -15.25 1.957 1 96.88 55 THR B CA 1
ATOM 2993 C C . THR B 1 55 ? 20.438 -14 2.402 1 96.88 55 THR B C 1
ATOM 2995 O O . THR B 1 55 ? 20.5 -13.617 3.574 1 96.88 55 THR B O 1
ATOM 2998 N N . GLY B 1 56 ? 19.781 -13.336 1.555 1 96.94 56 GLY B N 1
ATOM 2999 C CA . GLY B 1 56 ? 18.969 -12.164 1.823 1 96.94 56 GLY B CA 1
ATOM 3000 C C . GLY B 1 56 ? 17.547 -12.297 1.281 1 96.94 56 GLY B C 1
ATOM 3001 O O . GLY B 1 56 ? 17.047 -13.406 1.103 1 96.94 56 GLY B O 1
ATOM 3002 N N . HIS B 1 57 ? 16.938 -11.133 1.1 1 97.5 57 HIS B N 1
ATOM 3003 C CA . HIS B 1 57 ? 15.531 -11.203 0.703 1 97.5 57 HIS B CA 1
ATOM 3004 C C . HIS B 1 57 ? 15.391 -11.289 -0.813 1 97.5 57 HIS B C 1
ATOM 3006 O O . HIS B 1 57 ? 14.305 -11.555 -1.325 1 97.5 57 HIS B O 1
ATOM 3012 N N . ILE B 1 58 ? 16.469 -11.023 -1.52 1 98.44 58 ILE B N 1
ATOM 3013 C CA . ILE B 1 58 ? 16.422 -11.148 -2.973 1 98.44 58 ILE B CA 1
ATOM 3014 C C . ILE B 1 58 ? 17.359 -12.266 -3.422 1 98.44 58 ILE B C 1
ATOM 3016 O O . ILE B 1 58 ? 18.438 -12.461 -2.844 1 98.44 58 ILE B O 1
ATOM 3020 N N . SER B 1 59 ? 17.016 -12.867 -4.504 1 98.75 59 SER B N 1
ATOM 3021 C CA . SER B 1 59 ? 17.766 -14.047 -4.961 1 98.75 59 SER B CA 1
ATOM 3022 C C . SER B 1 59 ? 19 -13.641 -5.758 1 98.75 59 SER B C 1
ATOM 3024 O O . SER B 1 59 ? 19.875 -14.469 -5.996 1 98.75 59 SER B O 1
ATOM 3026 N N . ALA B 1 60 ? 19.016 -12.5 -6.316 1 98.75 60 ALA B N 1
ATOM 3027 C CA . ALA B 1 60 ? 20.047 -11.883 -7.152 1 98.75 60 ALA B CA 1
ATOM 3028 C C . ALA B 1 60 ? 19.734 -10.422 -7.426 1 98.75 60 ALA B C 1
ATOM 3030 O O . ALA B 1 60 ? 18.625 -9.945 -7.109 1 98.75 60 ALA B O 1
ATOM 3031 N N . PRO B 1 61 ? 20.656 -9.648 -7.941 1 98.31 61 PRO B N 1
ATOM 3032 C CA . PRO B 1 61 ? 20.312 -8.281 -8.336 1 98.31 61 PRO B CA 1
ATOM 3033 C C . PRO B 1 61 ? 19.141 -8.227 -9.305 1 98.31 61 PRO B C 1
ATOM 3035 O O . PRO B 1 61 ? 18.953 -9.148 -10.109 1 98.31 61 PRO B O 1
ATOM 3038 N N . ALA B 1 62 ? 18.438 -7.16 -9.258 1 98.62 62 ALA B N 1
ATOM 3039 C CA . ALA B 1 62 ? 17.203 -7.016 -10.016 1 98.62 62 ALA B CA 1
ATOM 3040 C C . ALA B 1 62 ? 17.438 -7.277 -11.5 1 98.62 62 ALA B C 1
ATOM 3042 O O . ALA B 1 62 ? 16.641 -7.957 -12.156 1 98.62 62 ALA B O 1
ATOM 3043 N N . SER B 1 63 ? 18.5 -6.73 -12.062 1 98.69 63 SER B N 1
ATOM 3044 C CA . SER B 1 63 ? 18.781 -6.883 -13.484 1 98.69 63 SER B CA 1
ATOM 3045 C C . SER B 1 63 ? 19.016 -8.344 -13.852 1 98.69 63 SER B C 1
ATOM 3047 O O . SER B 1 63 ? 18.562 -8.805 -14.898 1 98.69 63 SER B O 1
ATOM 3049 N N . ALA B 1 64 ? 19.672 -9.078 -13.008 1 98.88 64 ALA B N 1
ATOM 3050 C CA . ALA B 1 64 ? 19.922 -10.492 -13.242 1 98.88 64 ALA B CA 1
ATOM 3051 C C . ALA B 1 64 ? 18.641 -11.312 -13.133 1 98.88 64 ALA B C 1
ATOM 3053 O O . ALA B 1 64 ? 18.391 -12.203 -13.945 1 98.88 64 ALA B O 1
ATOM 3054 N N . ARG B 1 65 ? 17.859 -11.031 -12.156 1 98.94 65 ARG B N 1
ATOM 3055 C CA . ARG B 1 65 ? 16.578 -11.719 -11.984 1 98.94 65 ARG B CA 1
ATOM 3056 C C . ARG B 1 65 ? 15.672 -11.477 -13.18 1 98.94 65 ARG B C 1
ATOM 3058 O O . ARG B 1 65 ? 15.07 -12.422 -13.703 1 98.94 65 ARG B O 1
ATOM 3065 N N . ALA B 1 66 ? 15.594 -10.195 -13.586 1 98.88 66 ALA B N 1
ATOM 3066 C CA . ALA B 1 66 ? 14.758 -9.859 -14.742 1 98.88 66 ALA B CA 1
ATOM 3067 C C . ALA B 1 66 ? 15.25 -10.57 -16 1 98.88 66 ALA B C 1
ATOM 3069 O O . ALA B 1 66 ? 14.445 -11.125 -16.75 1 98.88 66 ALA B O 1
ATOM 3070 N N . ALA B 1 67 ? 16.547 -10.547 -16.203 1 98.88 67 ALA B N 1
ATOM 3071 C CA . ALA B 1 67 ? 17.141 -11.164 -17.391 1 98.88 67 ALA B CA 1
ATOM 3072 C C . ALA B 1 67 ? 16.859 -12.664 -17.422 1 98.88 67 ALA B C 1
ATOM 3074 O O . ALA B 1 67 ? 16.5 -13.219 -18.453 1 98.88 67 ALA B O 1
ATOM 3075 N N . GLU B 1 68 ? 17.078 -13.32 -16.344 1 98.94 68 GLU B N 1
ATOM 3076 C CA . GLU B 1 68 ? 16.859 -14.766 -16.297 1 98.94 68 GLU B CA 1
ATOM 3077 C C . GLU B 1 68 ? 15.391 -15.117 -16.484 1 98.94 68 GLU B C 1
ATOM 3079 O O . GLU B 1 68 ? 15.055 -16.062 -17.203 1 98.94 68 GLU B O 1
ATOM 3084 N N . LEU B 1 69 ? 14.508 -14.383 -15.828 1 98.94 69 LEU B N 1
ATOM 3085 C CA . LEU B 1 69 ? 13.078 -14.609 -16 1 98.94 69 LEU B CA 1
ATOM 3086 C C . LEU B 1 69 ? 12.672 -14.422 -17.453 1 98.94 69 LEU B C 1
ATOM 3088 O O . LEU B 1 69 ? 11.969 -15.266 -18.031 1 98.94 69 LEU B O 1
ATOM 3092 N N . MET B 1 70 ? 13.133 -13.305 -18.094 1 98.94 70 MET B N 1
ATOM 3093 C CA . MET B 1 70 ? 12.836 -13.039 -19.5 1 98.94 70 MET B CA 1
ATOM 3094 C C . MET B 1 70 ? 13.359 -14.156 -20.391 1 98.94 70 MET B C 1
ATOM 3096 O O . MET B 1 70 ? 12.648 -14.625 -21.281 1 98.94 70 MET B O 1
ATOM 3100 N N . ARG B 1 71 ? 14.578 -14.578 -20.109 1 98.88 71 ARG B N 1
ATOM 3101 C CA . ARG B 1 71 ? 15.164 -15.656 -20.906 1 98.88 71 ARG B CA 1
ATOM 3102 C C . ARG B 1 71 ? 14.297 -16.906 -20.844 1 98.88 71 ARG B C 1
ATOM 3104 O O . ARG B 1 71 ? 14.031 -17.531 -21.875 1 98.88 71 ARG B O 1
ATOM 3111 N N . MET B 1 72 ? 13.859 -17.266 -19.688 1 98.88 72 MET B N 1
ATOM 3112 C CA . MET B 1 72 ? 13.078 -18.484 -19.531 1 98.88 72 MET B CA 1
ATOM 3113 C C . MET B 1 72 ? 11.695 -18.328 -20.156 1 98.88 72 MET B C 1
ATOM 3115 O O . MET B 1 72 ? 11.195 -19.234 -20.812 1 98.88 72 MET B O 1
ATOM 3119 N N . LEU B 1 73 ? 11.062 -17.188 -19.984 1 98.88 73 LEU B N 1
ATOM 3120 C CA . LEU B 1 73 ? 9.719 -16.953 -20.5 1 98.88 73 LEU B CA 1
ATOM 3121 C C . LEU B 1 73 ? 9.727 -16.906 -22.016 1 98.88 73 LEU B C 1
ATOM 3123 O O . LEU B 1 73 ? 8.742 -17.266 -22.672 1 98.88 73 LEU B O 1
ATOM 3127 N N . LEU B 1 74 ? 10.828 -16.5 -22.625 1 98.69 74 LEU B N 1
ATOM 3128 C CA . LEU B 1 74 ? 10.883 -16.297 -24.078 1 98.69 74 LEU B CA 1
ATOM 3129 C C . LEU B 1 74 ? 11.477 -17.5 -24.781 1 98.69 74 LEU B C 1
ATOM 3131 O O . LEU B 1 74 ? 11.461 -17.594 -26 1 98.69 74 LEU B O 1
ATOM 3135 N N . ASP B 1 75 ? 12.062 -18.438 -24.031 1 98.56 75 ASP B N 1
ATOM 3136 C CA . ASP B 1 75 ? 12.633 -19.656 -24.594 1 98.56 75 ASP B CA 1
ATOM 3137 C C . ASP B 1 75 ? 11.539 -20.641 -24.984 1 98.56 75 ASP B C 1
ATOM 3139 O O . ASP B 1 75 ? 10.859 -21.203 -24.125 1 98.56 75 ASP B O 1
ATOM 3143 N N . PRO B 1 76 ? 11.367 -20.922 -26.266 1 97.12 76 PRO B N 1
ATOM 3144 C CA . PRO B 1 76 ? 10.289 -21.812 -26.703 1 97.12 76 PRO B CA 1
ATOM 3145 C C . PRO B 1 76 ? 10.461 -23.25 -26.188 1 97.12 76 PRO B C 1
ATOM 3147 O O . PRO B 1 76 ? 9.516 -24.031 -26.219 1 97.12 76 PRO B O 1
ATOM 3150 N N . ALA B 1 77 ? 11.664 -23.547 -25.719 1 98 77 ALA B N 1
ATOM 3151 C CA . ALA B 1 77 ? 11.891 -24.891 -25.172 1 98 77 ALA B CA 1
ATOM 3152 C C . ALA B 1 77 ? 11.297 -25.016 -23.781 1 98 77 ALA B C 1
ATOM 3154 O O . ALA B 1 77 ? 11.031 -26.125 -23.312 1 98 77 ALA B O 1
ATOM 3155 N N . ILE B 1 78 ? 11.125 -23.938 -23.078 1 98.81 78 ILE B N 1
ATOM 3156 C CA . ILE B 1 78 ? 10.57 -23.922 -21.734 1 98.81 78 ILE B CA 1
ATOM 3157 C C . ILE B 1 78 ? 9.062 -23.703 -21.797 1 98.81 78 ILE B C 1
ATOM 3159 O O . ILE B 1 78 ? 8.594 -22.688 -22.328 1 98.81 78 ILE B O 1
ATOM 3163 N N . ARG B 1 79 ? 8.375 -24.625 -21.234 1 98.69 79 ARG B N 1
ATOM 3164 C CA . ARG B 1 79 ? 6.926 -24.625 -21.422 1 98.69 79 ARG B CA 1
ATOM 3165 C C . ARG B 1 79 ? 6.215 -24.109 -20.156 1 98.69 79 ARG B C 1
ATOM 3167 O O . ARG B 1 79 ? 5.031 -23.781 -20.203 1 98.69 79 ARG B O 1
ATOM 3174 N N . ALA B 1 80 ? 6.867 -24.078 -19.047 1 98.88 80 ALA B N 1
ATOM 3175 C CA . ALA B 1 80 ? 6.387 -23.484 -17.812 1 98.88 80 ALA B CA 1
ATOM 3176 C C . ALA B 1 80 ? 7.547 -22.906 -16.984 1 98.88 80 ALA B C 1
ATOM 3178 O O . ALA B 1 80 ? 8.672 -23.406 -17.078 1 98.88 80 ALA B O 1
ATOM 3179 N N . VAL B 1 81 ? 7.32 -21.875 -16.297 1 98.94 81 VAL B N 1
ATOM 3180 C CA . VAL B 1 81 ? 8.242 -21.312 -15.312 1 98.94 81 VAL B CA 1
ATOM 3181 C C . VAL B 1 81 ? 7.578 -21.297 -13.938 1 98.94 81 VAL B C 1
ATOM 3183 O O . VAL B 1 81 ? 6.434 -20.859 -13.797 1 98.94 81 VAL B O 1
ATOM 3186 N N . ILE B 1 82 ? 8.227 -21.812 -12.883 1 98.94 82 ILE B N 1
ATOM 3187 C CA . ILE B 1 82 ? 7.688 -21.844 -11.531 1 98.94 82 ILE B CA 1
ATOM 3188 C C . ILE B 1 82 ? 8.789 -21.484 -10.531 1 98.94 82 ILE B C 1
ATOM 3190 O O . ILE B 1 82 ? 9.805 -22.172 -10.453 1 98.94 82 ILE B O 1
ATOM 3194 N N . PRO B 1 83 ? 8.641 -20.359 -9.797 1 98.94 83 PRO B N 1
ATOM 3195 C CA . PRO B 1 83 ? 9.602 -20 -8.75 1 98.94 83 PRO B CA 1
ATOM 3196 C C . PRO B 1 83 ? 9.531 -20.922 -7.539 1 98.94 83 PRO B C 1
ATOM 3198 O O . PRO B 1 83 ? 8.5 -21.562 -7.309 1 98.94 83 PRO B O 1
ATOM 3201 N N . PRO B 1 84 ? 10.695 -21 -6.766 1 98.81 84 PRO B N 1
ATOM 3202 C CA . PRO B 1 84 ? 10.625 -21.781 -5.531 1 98.81 84 PRO B CA 1
ATOM 3203 C C . PRO B 1 84 ? 9.539 -21.281 -4.578 1 98.81 84 PRO B C 1
ATOM 3205 O O . PRO B 1 84 ? 8.82 -22.094 -3.986 1 98.81 84 PRO B O 1
ATOM 3208 N N . TRP B 1 85 ? 9.445 -20.078 -4.375 1 98.19 85 TRP B N 1
ATOM 3209 C CA . TRP B 1 85 ? 8.438 -19.406 -3.572 1 98.19 85 TRP B CA 1
ATOM 3210 C C . TRP B 1 85 ? 8.438 -17.906 -3.844 1 98.19 85 TRP B C 1
ATOM 3212 O O . TRP B 1 85 ? 9 -17.453 -4.84 1 98.19 85 TRP B O 1
ATOM 3222 N N . GLY B 1 86 ? 7.648 -17.125 -3.113 1 98.06 86 GLY B N 1
ATOM 3223 C CA . GLY B 1 86 ? 7.539 -15.695 -3.283 1 98.06 86 GLY B CA 1
ATOM 3224 C C . GLY B 1 86 ? 8.703 -14.93 -2.686 1 98.06 86 GLY B C 1
ATOM 3225 O O . GLY B 1 86 ? 9.859 -15.344 -2.816 1 98.06 86 GLY B O 1
ATOM 3226 N N . GLY B 1 87 ? 8.422 -13.891 -2.068 1 98.38 87 GLY B N 1
ATOM 3227 C CA . GLY B 1 87 ? 9.406 -13 -1.48 1 98.38 87 GLY B CA 1
ATOM 3228 C C . GLY B 1 87 ? 8.844 -11.633 -1.127 1 98.38 87 GLY B C 1
ATOM 3229 O O . GLY B 1 87 ? 7.754 -11.531 -0.565 1 98.38 87 GLY B O 1
ATOM 3230 N N . GLU B 1 88 ? 9.711 -10.656 -1.442 1 98.12 88 GLU B N 1
ATOM 3231 C CA . GLU B 1 88 ? 9.328 -9.367 -0.882 1 98.12 88 GLU B CA 1
ATOM 3232 C C . GLU B 1 88 ? 9.297 -8.281 -1.959 1 98.12 88 GLU B C 1
ATOM 3234 O O . GLU B 1 88 ? 8.43 -7.41 -1.938 1 98.12 88 GLU B O 1
ATOM 3239 N N . THR B 1 89 ? 10.219 -8.289 -2.904 1 98.56 89 THR B N 1
ATOM 3240 C CA . THR B 1 89 ? 10.375 -7.105 -3.746 1 98.56 89 THR B CA 1
ATOM 3241 C C . THR B 1 89 ? 10.477 -7.5 -5.219 1 98.56 89 THR B C 1
ATOM 3243 O O . THR B 1 89 ? 11.297 -6.953 -5.957 1 98.56 89 THR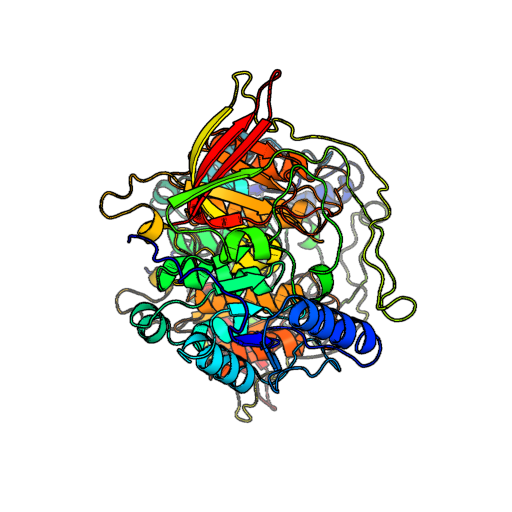 B O 1
ATOM 3246 N N . ALA B 1 90 ? 9.664 -8.461 -5.602 1 98.88 90 ALA B N 1
ATOM 3247 C CA . ALA B 1 90 ? 9.609 -8.789 -7.02 1 98.88 90 ALA B CA 1
ATOM 3248 C C . ALA B 1 90 ? 9.234 -7.57 -7.855 1 98.88 90 ALA B C 1
ATOM 3250 O O . ALA B 1 90 ? 9.469 -7.543 -9.07 1 98.88 90 ALA B O 1
ATOM 3251 N N . ILE B 1 91 ? 8.703 -6.547 -7.246 1 98.88 91 ILE B N 1
ATOM 3252 C CA . ILE B 1 91 ? 8.172 -5.359 -7.906 1 98.88 91 ILE B CA 1
ATOM 3253 C C . ILE B 1 91 ? 9.305 -4.613 -8.602 1 98.88 91 ILE B C 1
ATOM 3255 O O . ILE B 1 91 ? 9.086 -3.926 -9.602 1 98.88 91 ILE B O 1
ATOM 3259 N N . ASP B 1 92 ? 10.523 -4.738 -8.148 1 98.62 92 ASP B N 1
ATOM 3260 C CA . ASP B 1 92 ? 11.648 -4.02 -8.734 1 98.62 92 ASP B CA 1
ATOM 3261 C C . ASP B 1 92 ? 12 -4.586 -10.109 1 98.62 92 ASP B C 1
ATOM 3263 O O . ASP B 1 92 ? 12.797 -3.994 -10.852 1 98.62 92 ASP B O 1
ATOM 3267 N N . LEU B 1 93 ? 11.336 -5.723 -10.539 1 98.81 93 LEU B N 1
ATOM 3268 C CA . LEU B 1 93 ? 11.578 -6.293 -11.859 1 98.81 93 LEU B CA 1
ATOM 3269 C C . LEU B 1 93 ? 10.695 -5.637 -12.914 1 98.81 93 LEU B C 1
ATOM 3271 O O . LEU B 1 93 ? 10.992 -5.684 -14.109 1 98.81 93 LEU B O 1
ATOM 3275 N N . LEU B 1 94 ? 9.562 -5.094 -12.539 1 98.81 94 LEU B N 1
ATOM 3276 C CA . LEU B 1 94 ? 8.516 -4.684 -13.469 1 98.81 94 LEU B CA 1
ATOM 3277 C C . LEU B 1 94 ? 9.07 -3.74 -14.531 1 98.81 94 LEU B C 1
ATOM 3279 O O . LEU B 1 94 ? 8.859 -3.947 -15.727 1 98.81 94 LEU B O 1
ATOM 3283 N N . PRO B 1 95 ? 9.93 -2.717 -14.148 1 98.31 95 PRO B N 1
ATOM 3284 C CA . PRO B 1 95 ? 10.43 -1.8 -15.18 1 98.31 95 PRO B CA 1
ATOM 3285 C C . PRO B 1 95 ? 11.469 -2.443 -16.078 1 98.31 95 PRO B C 1
ATOM 3287 O O . PRO B 1 95 ? 11.836 -1.872 -17.109 1 98.31 95 PRO B O 1
ATOM 3290 N N . LEU B 1 96 ? 11.945 -3.59 -15.703 1 98.69 96 LEU B N 1
ATOM 3291 C CA . LEU B 1 96 ? 13.047 -4.227 -16.422 1 98.69 96 LEU B CA 1
ATOM 3292 C C . LEU B 1 96 ? 12.523 -5.289 -17.375 1 98.69 96 LEU B C 1
ATOM 3294 O O . LEU B 1 96 ? 13.281 -5.828 -18.188 1 98.69 96 LEU B O 1
ATOM 3298 N N . LEU B 1 97 ? 11.258 -5.645 -17.297 1 98.75 97 LEU B N 1
ATOM 3299 C CA . LEU B 1 97 ? 10.672 -6.676 -18.141 1 98.75 97 LEU B CA 1
ATOM 3300 C C . LEU B 1 97 ? 10.148 -6.07 -19.438 1 98.75 97 LEU B C 1
ATOM 3302 O O . LEU B 1 97 ? 9.57 -4.984 -19.438 1 98.75 97 LEU B O 1
ATOM 3306 N N . ASP B 1 98 ? 10.375 -6.688 -20.578 1 98.62 98 ASP B N 1
ATOM 3307 C CA . ASP B 1 98 ? 9.883 -6.277 -21.891 1 98.62 98 ASP B CA 1
ATOM 3308 C C . ASP B 1 98 ? 8.539 -6.93 -22.188 1 98.62 98 ASP B C 1
ATOM 3310 O O . ASP B 1 98 ? 8.477 -7.934 -22.906 1 98.62 98 ASP B O 1
ATOM 3314 N N . PHE B 1 99 ? 7.465 -6.301 -21.766 1 97.88 99 PHE B N 1
ATOM 3315 C CA . PHE B 1 99 ? 6.125 -6.867 -21.875 1 97.88 99 PHE B CA 1
ATOM 3316 C C . PHE B 1 99 ? 5.68 -6.941 -23.328 1 97.88 99 PHE B C 1
ATOM 3318 O O . PHE B 1 99 ? 4.855 -7.781 -23.688 1 97.88 99 PHE B O 1
ATOM 3325 N N . ASP B 1 100 ? 6.195 -6.066 -24.188 1 97.69 100 ASP B N 1
ATOM 3326 C CA . ASP B 1 100 ? 5.879 -6.133 -25.609 1 97.69 100 ASP B CA 1
ATOM 3327 C C . ASP B 1 100 ? 6.484 -7.379 -26.25 1 97.69 100 ASP B C 1
ATOM 3329 O O . ASP B 1 100 ? 5.832 -8.047 -27.062 1 97.69 100 ASP B O 1
ATOM 3333 N N . ALA B 1 101 ? 7.754 -7.633 -25.859 1 98.44 101 ALA B N 1
ATOM 3334 C CA . ALA B 1 101 ? 8.383 -8.859 -26.344 1 98.44 101 ALA B CA 1
ATOM 3335 C C . ALA B 1 101 ? 7.598 -10.094 -25.906 1 98.44 101 ALA B C 1
ATOM 3337 O O . ALA B 1 101 ? 7.398 -11.023 -26.688 1 98.44 101 ALA B O 1
ATOM 3338 N N . LEU B 1 102 ? 7.152 -10.078 -24.703 1 98.31 102 LEU B N 1
ATOM 3339 C CA . LEU B 1 102 ? 6.367 -11.188 -24.172 1 98.31 102 LEU B CA 1
ATOM 3340 C C . LEU B 1 102 ? 5.035 -11.312 -24.906 1 98.31 102 LEU B C 1
ATOM 3342 O O . LEU B 1 102 ? 4.625 -12.406 -25.281 1 98.31 102 LEU B O 1
ATOM 3346 N N . ALA B 1 103 ? 4.391 -10.227 -25.188 1 96.75 103 ALA B N 1
ATOM 3347 C CA . ALA B 1 103 ? 3.105 -10.219 -25.875 1 96.75 103 ALA B CA 1
ATOM 3348 C C . ALA B 1 103 ? 3.232 -10.836 -27.266 1 96.75 103 ALA B C 1
ATOM 3350 O O . ALA B 1 103 ? 2.289 -11.453 -27.781 1 96.75 103 ALA B O 1
ATOM 3351 N N . GLY B 1 104 ? 4.422 -10.68 -27.844 1 97.12 104 GLY B N 1
ATOM 3352 C CA . GLY B 1 104 ? 4.641 -11.156 -29.203 1 97.12 104 GLY B CA 1
ATOM 3353 C C . GLY B 1 104 ? 5.164 -12.578 -29.25 1 97.12 104 GLY B C 1
ATOM 3354 O O . GLY B 1 104 ? 5.262 -13.172 -30.328 1 97.12 104 GLY B O 1
ATOM 3355 N N . ALA B 1 105 ? 5.422 -13.117 -28.125 1 97.62 105 ALA B N 1
ATOM 3356 C CA . ALA B 1 105 ? 6.012 -14.453 -28.078 1 97.62 105 ALA B CA 1
ATOM 3357 C C . ALA B 1 105 ? 4.941 -15.516 -27.844 1 97.62 105 ALA B C 1
ATOM 3359 O O . ALA B 1 105 ? 3.805 -15.188 -27.484 1 97.62 105 ALA B O 1
ATOM 3360 N N . GLU B 1 106 ? 5.352 -16.812 -28.188 1 96.75 106 GLU B N 1
ATOM 3361 C CA . GLU B 1 106 ? 4.516 -17.906 -27.719 1 96.75 106 GLU B CA 1
ATOM 3362 C C . GLU B 1 106 ? 4.453 -17.953 -26.203 1 96.75 106 GLU B C 1
ATOM 3364 O O . GLU B 1 106 ? 5.488 -17.938 -25.531 1 96.75 106 GLU B O 1
ATOM 3369 N N . PRO B 1 107 ? 3.291 -17.969 -25.703 1 97.75 107 PRO B N 1
ATOM 3370 C CA . PRO B 1 107 ? 3.178 -17.891 -24.234 1 97.75 107 PRO B CA 1
ATOM 3371 C C . PRO B 1 107 ? 3.74 -19.125 -23.531 1 97.75 107 PRO B C 1
ATOM 3373 O O . PRO B 1 107 ? 3.705 -20.219 -24.094 1 97.75 107 PRO B O 1
ATOM 3376 N N . THR B 1 108 ? 4.25 -18.953 -22.391 1 98.31 108 THR B N 1
ATOM 3377 C CA . THR B 1 108 ? 4.746 -19.938 -21.438 1 98.31 108 THR B CA 1
ATOM 3378 C C . THR B 1 108 ? 3.982 -19.859 -20.125 1 98.31 108 THR B C 1
ATOM 3380 O O . THR B 1 108 ? 3.695 -18.766 -19.641 1 98.31 108 THR B O 1
ATOM 3383 N N . TRP B 1 109 ? 3.58 -21.047 -19.609 1 98.75 109 TRP B N 1
ATOM 3384 C CA . TRP B 1 109 ? 2.898 -21 -18.312 1 98.75 109 TRP B CA 1
ATOM 3385 C C . TRP B 1 109 ? 3.799 -20.406 -17.25 1 98.75 109 TRP B C 1
ATOM 3387 O O . TRP B 1 109 ? 4.98 -20.734 -17.156 1 98.75 109 TRP B O 1
ATOM 3397 N N . PHE B 1 110 ? 3.312 -19.469 -16.547 1 98.94 110 PHE B N 1
ATOM 3398 C CA . PHE B 1 110 ? 3.953 -18.891 -15.375 1 98.94 110 PHE B CA 1
ATOM 3399 C C . PHE B 1 110 ? 3.092 -19.078 -14.133 1 98.94 110 PHE B C 1
ATOM 3401 O O . PHE B 1 110 ? 1.937 -18.656 -14.102 1 98.94 110 PHE B O 1
ATOM 3408 N N . VAL B 1 111 ? 3.645 -19.781 -13.062 1 98.75 111 VAL B N 1
ATOM 3409 C CA . VAL B 1 111 ? 2.875 -20.234 -11.906 1 98.75 111 VAL B CA 1
ATOM 3410 C C . VAL B 1 111 ? 3.514 -19.703 -10.625 1 98.75 111 VAL B C 1
ATOM 3412 O O . VAL B 1 111 ? 4.742 -19.688 -10.492 1 98.75 111 VAL B O 1
ATOM 3415 N N . GLY B 1 112 ? 2.723 -19.281 -9.727 1 98.69 112 GLY B N 1
ATOM 3416 C CA . GLY B 1 112 ? 3.191 -18.906 -8.406 1 98.69 112 GLY B CA 1
ATOM 3417 C C . GLY B 1 112 ? 2.156 -18.125 -7.605 1 98.69 112 GLY B C 1
ATOM 3418 O O . GLY B 1 112 ? 1.016 -17.969 -8.047 1 98.69 112 GLY B O 1
ATOM 3419 N N . TYR B 1 113 ? 2.473 -17.703 -6.43 1 98.31 113 TYR B N 1
ATOM 3420 C CA . TYR B 1 113 ? 1.64 -16.844 -5.598 1 98.31 113 TYR B CA 1
ATOM 3421 C C . TYR B 1 113 ? 2.496 -15.992 -4.664 1 98.31 113 TYR B C 1
ATOM 3423 O O . TYR B 1 113 ? 3.721 -15.961 -4.793 1 98.31 113 TYR B O 1
ATOM 3431 N N . SER B 1 114 ? 1.816 -15.305 -3.738 1 98.38 114 SER B N 1
ATOM 3432 C CA . SER B 1 114 ? 2.502 -14.383 -2.836 1 98.38 114 SER B CA 1
ATOM 3433 C C . SER B 1 114 ? 3.154 -13.234 -3.602 1 98.38 114 SER B C 1
ATOM 3435 O O . SER B 1 114 ? 2.488 -12.539 -4.367 1 98.38 114 SER B O 1
ATOM 3437 N N . ASP B 1 115 ? 4.43 -13.031 -3.381 1 98.69 115 ASP B N 1
ATOM 3438 C CA . ASP B 1 115 ? 5.066 -11.906 -4.051 1 98.69 115 ASP B CA 1
ATOM 3439 C C . ASP B 1 115 ? 5.176 -12.148 -5.555 1 98.69 115 ASP B C 1
ATOM 3441 O O . ASP B 1 115 ? 5.367 -11.203 -6.328 1 98.69 115 ASP B O 1
ATOM 3445 N N . VAL B 1 116 ? 5.012 -13.344 -6.008 1 98.69 116 VAL B N 1
ATOM 3446 C CA . VAL B 1 116 ? 5.059 -13.672 -7.43 1 98.69 116 VAL B CA 1
ATOM 3447 C C . VAL B 1 116 ? 3.826 -13.102 -8.125 1 98.69 116 VAL B C 1
ATOM 3449 O O . VAL B 1 116 ? 3.854 -12.844 -9.336 1 98.69 116 VAL B O 1
ATOM 3452 N N . SER B 1 117 ? 2.717 -12.836 -7.379 1 97.75 117 SER B N 1
ATOM 3453 C CA . SER B 1 117 ? 1.533 -12.219 -7.969 1 97.75 117 SER B CA 1
ATOM 3454 C C . SER B 1 117 ? 1.865 -10.867 -8.594 1 97.75 117 SER B C 1
ATOM 3456 O O . SER B 1 117 ? 1.24 -10.461 -9.57 1 97.75 117 SER B O 1
ATOM 3458 N N . THR B 1 118 ? 2.893 -10.227 -8.062 1 98.44 118 THR B N 1
ATOM 3459 C CA . THR B 1 118 ? 3.387 -8.945 -8.57 1 98.44 118 THR B CA 1
ATOM 3460 C C . THR B 1 118 ? 3.816 -9.078 -10.031 1 98.44 118 THR B C 1
ATOM 3462 O O . THR B 1 118 ? 3.818 -8.094 -10.773 1 98.44 118 THR B O 1
ATOM 3465 N N . LEU B 1 119 ? 4.16 -10.258 -10.438 1 98.88 119 LEU B N 1
ATOM 3466 C CA . LEU B 1 119 ? 4.633 -10.516 -11.789 1 98.88 119 LEU B CA 1
ATOM 3467 C C . LEU B 1 119 ? 3.547 -11.188 -12.633 1 98.88 119 LEU B C 1
ATOM 3469 O O . LEU B 1 119 ? 3.391 -10.875 -13.812 1 98.88 119 LEU B O 1
ATOM 3473 N N . LEU B 1 120 ? 2.738 -12.078 -12.031 1 98.69 120 LEU B N 1
ATOM 3474 C CA . LEU B 1 120 ? 1.702 -12.82 -12.727 1 98.69 120 LEU B CA 1
ATOM 3475 C C . LEU B 1 120 ? 0.646 -11.883 -13.305 1 98.69 120 LEU B C 1
ATOM 3477 O O . LEU B 1 120 ? 0.304 -11.977 -14.484 1 98.69 120 LEU B O 1
ATOM 3481 N N . THR B 1 121 ? 0.145 -11.016 -12.445 1 98.44 121 THR B N 1
ATOM 3482 C CA . THR B 1 121 ? -0.982 -10.156 -12.797 1 98.44 121 THR B CA 1
ATOM 3483 C C . THR B 1 121 ? -0.592 -9.188 -13.906 1 98.44 121 THR B C 1
ATOM 3485 O O . THR B 1 121 ? -1.257 -9.117 -14.945 1 98.44 121 THR B O 1
ATOM 3488 N N . PRO B 1 122 ? 0.59 -8.516 -13.82 1 98.44 122 PRO B N 1
ATOM 3489 C CA . PRO B 1 122 ? 1.011 -7.637 -14.906 1 98.44 122 PRO B CA 1
ATOM 3490 C C . PRO B 1 122 ? 1.247 -8.391 -16.219 1 98.44 122 PRO B C 1
ATOM 3492 O O . PRO B 1 122 ? 0.967 -7.859 -17.297 1 98.44 122 PRO B O 1
ATOM 3495 N N . LEU B 1 123 ? 1.801 -9.594 -16.094 1 98.44 123 LEU B N 1
ATOM 3496 C CA . LEU B 1 123 ? 2.018 -10.367 -17.312 1 98.44 123 LEU B CA 1
ATOM 3497 C C . LEU B 1 123 ? 0.703 -10.609 -18.047 1 98.44 123 LEU B C 1
ATOM 3499 O O . LEU B 1 123 ? 0.636 -10.477 -19.266 1 98.44 123 LEU B O 1
ATOM 3503 N N . THR B 1 124 ? -0.337 -10.953 -17.344 1 98.19 124 THR B N 1
ATOM 3504 C CA . THR B 1 124 ? -1.658 -11.156 -17.922 1 98.19 124 THR B CA 1
ATOM 3505 C C . THR B 1 124 ? -2.229 -9.844 -18.453 1 98.19 124 THR B C 1
ATOM 3507 O O . THR B 1 124 ? -2.736 -9.781 -19.578 1 98.19 124 THR B O 1
ATOM 3510 N N . LEU B 1 125 ? -2.061 -8.781 -17.719 1 97.12 125 LEU B N 1
ATOM 3511 C CA . LEU B 1 125 ? -2.74 -7.531 -18.031 1 97.12 125 LEU B CA 1
ATOM 3512 C C . LEU B 1 125 ? -2.018 -6.781 -19.141 1 97.12 125 LEU B C 1
ATOM 3514 O O . LEU B 1 125 ? -2.645 -6.047 -19.906 1 97.12 125 LEU B O 1
ATOM 3518 N N . ARG B 1 126 ? -0.714 -6.977 -19.266 1 96.19 126 ARG B N 1
ATOM 3519 C CA . ARG B 1 126 ? 0.069 -6.195 -20.219 1 96.19 126 ARG B CA 1
ATOM 3520 C C . ARG B 1 126 ? 0.388 -7.016 -21.469 1 96.19 126 ARG B C 1
ATOM 3522 O O . ARG B 1 126 ? 0.416 -6.477 -22.578 1 96.19 126 ARG B O 1
ATOM 3529 N N . SER B 1 127 ? 0.625 -8.305 -21.25 1 96.25 127 SER B N 1
ATOM 3530 C CA . SER B 1 127 ? 1.07 -9.117 -22.375 1 96.25 127 SER B CA 1
ATOM 3531 C C . SER B 1 127 ? -0.045 -10.031 -22.875 1 96.25 127 SER B C 1
ATOM 3533 O O . SER B 1 127 ? 0.071 -10.641 -23.938 1 96.25 127 SER B O 1
ATOM 3535 N N . GLY B 1 128 ? -1.054 -10.188 -22.047 1 96.25 128 GLY B N 1
ATOM 3536 C CA . GLY B 1 128 ? -2.205 -10.969 -22.469 1 96.25 128 GLY B CA 1
ATOM 3537 C C . GLY B 1 128 ? -2.033 -12.453 -22.219 1 96.25 128 GLY B C 1
ATOM 3538 O O . GLY B 1 128 ? -2.828 -13.266 -22.688 1 96.25 128 GLY B O 1
ATOM 3539 N N . TRP B 1 129 ? -0.962 -12.844 -21.484 1 97.88 129 TRP B N 1
ATOM 3540 C CA . TRP B 1 129 ? -0.743 -14.258 -21.188 1 97.88 129 TRP B CA 1
ATOM 3541 C C . TRP B 1 129 ? -1.625 -14.711 -20.031 1 97.88 129 TRP B C 1
ATOM 3543 O O . TRP B 1 129 ? -1.766 -14 -19.031 1 97.88 129 TRP B O 1
ATOM 3553 N N . ALA B 1 130 ? -2.295 -15.852 -20.188 1 98.31 130 ALA B N 1
ATOM 3554 C CA . ALA B 1 130 ? -2.844 -16.516 -19 1 98.31 130 ALA B CA 1
ATOM 3555 C C . ALA B 1 130 ? -1.732 -16.969 -18.062 1 98.31 130 ALA B C 1
ATOM 3557 O O . ALA B 1 130 ? -0.717 -17.5 -18.516 1 98.31 130 ALA B O 1
ATOM 3558 N N . THR B 1 131 ? -1.843 -16.688 -16.812 1 98.75 131 THR B N 1
ATOM 3559 C CA . THR B 1 131 ? -0.926 -17.109 -15.766 1 98.75 131 THR B CA 1
ATOM 3560 C C . THR B 1 131 ? -1.682 -17.812 -14.641 1 98.75 131 THR B C 1
ATOM 3562 O O . THR B 1 131 ? -2.912 -17.766 -14.594 1 98.75 131 THR B O 1
ATOM 3565 N N . ILE B 1 132 ? -0.963 -18.469 -13.766 1 98.81 132 ILE B N 1
ATOM 3566 C CA . ILE B 1 132 ? -1.647 -19.234 -12.734 1 98.81 132 ILE B CA 1
ATOM 3567 C C . ILE B 1 132 ? -1.233 -18.734 -11.352 1 98.81 132 ILE B C 1
ATOM 3569 O O . ILE B 1 132 ? -0.055 -18.781 -10.992 1 98.81 132 ILE B O 1
ATOM 3573 N N . HIS B 1 133 ? -2.189 -18.188 -10.641 1 98.75 133 HIS B N 1
ATOM 3574 C CA . HIS B 1 133 ? -2.021 -17.984 -9.203 1 98.75 133 HIS B CA 1
ATOM 3575 C C . HIS B 1 133 ? -2.268 -19.281 -8.43 1 98.75 133 HIS B C 1
ATOM 3577 O O . HIS B 1 133 ? -3.416 -19.688 -8.234 1 98.75 133 HIS B O 1
ATOM 3583 N N . GLY B 1 134 ? -1.256 -19.938 -7.973 1 98 134 GLY B N 1
ATOM 3584 C CA . GLY B 1 134 ? -1.276 -21.219 -7.285 1 98 134 GLY B CA 1
ATOM 3585 C C . GLY B 1 134 ? 0.02 -21.531 -6.562 1 98 134 GLY B C 1
ATOM 3586 O O . GLY B 1 134 ? 0.895 -20.672 -6.449 1 98 134 GLY B O 1
ATOM 3587 N N . PRO B 1 135 ? 0.126 -22.75 -6.039 1 97.88 135 PRO B N 1
ATOM 3588 C CA . PRO B 1 135 ? 1.301 -23.094 -5.234 1 97.88 135 PRO B CA 1
ATOM 3589 C C . PRO B 1 135 ? 2.613 -22.875 -5.988 1 97.88 135 PRO B C 1
ATOM 3591 O O . PRO B 1 135 ? 2.723 -23.25 -7.16 1 97.88 135 PRO B O 1
ATOM 3594 N N . ASN B 1 136 ? 3.572 -22.25 -5.289 1 98.56 136 ASN B N 1
ATOM 3595 C CA . ASN B 1 136 ? 4.938 -22.234 -5.801 1 98.56 136 ASN B CA 1
ATOM 3596 C C . ASN B 1 136 ? 5.535 -23.641 -5.824 1 98.56 136 ASN B C 1
ATOM 3598 O O . ASN B 1 136 ? 4.883 -24.609 -5.414 1 98.56 136 ASN B O 1
ATOM 3602 N N . LEU B 1 137 ? 6.762 -23.719 -6.297 1 98.88 137 LEU B N 1
ATOM 3603 C CA . LEU B 1 137 ? 7.414 -25.016 -6.461 1 98.88 137 LEU B CA 1
ATOM 3604 C C . LEU B 1 137 ? 7.488 -25.75 -5.133 1 98.88 137 LEU B C 1
ATOM 3606 O O . LEU B 1 137 ? 7.164 -26.938 -5.062 1 98.88 137 LEU B O 1
ATOM 3610 N N . MET B 1 138 ? 7.824 -25.062 -4.066 1 98.5 138 MET B N 1
ATOM 3611 C CA . MET B 1 138 ? 8.062 -25.703 -2.775 1 98.5 138 MET B CA 1
ATOM 3612 C C . MET B 1 138 ? 6.758 -26.219 -2.174 1 98.5 138 MET B C 1
ATOM 3614 O O . MET B 1 138 ? 6.77 -27.109 -1.319 1 98.5 138 MET B O 1
ATOM 3618 N N . ASP B 1 139 ? 5.645 -25.719 -2.619 1 97.88 139 ASP B N 1
ATOM 3619 C CA . ASP B 1 139 ? 4.336 -26.141 -2.131 1 97.88 139 ASP B CA 1
ATOM 3620 C C . ASP B 1 139 ? 3.721 -27.188 -3.051 1 97.88 139 ASP B C 1
ATOM 3622 O O . ASP B 1 139 ? 2.76 -27.859 -2.674 1 97.88 139 ASP B O 1
ATOM 3626 N N . THR B 1 140 ? 4.223 -27.344 -4.156 1 98.25 140 THR B N 1
ATOM 3627 C CA . THR B 1 140 ? 3.639 -28.141 -5.23 1 98.25 140 THR B CA 1
ATOM 3628 C C . THR B 1 140 ? 3.469 -29.594 -4.801 1 98.25 140 THR B C 1
ATOM 3630 O O . THR B 1 140 ? 2.449 -30.219 -5.098 1 98.25 140 THR B O 1
ATOM 3633 N N . PRO B 1 141 ? 4.375 -30.188 -3.992 1 98.44 141 PRO B N 1
ATOM 3634 C CA . PRO B 1 141 ? 4.285 -31.625 -3.693 1 98.44 141 PRO B CA 1
ATOM 3635 C C . PRO B 1 141 ? 3.174 -31.953 -2.699 1 98.44 141 PRO B C 1
ATOM 3637 O O . PRO B 1 141 ? 2.854 -33.125 -2.49 1 98.44 141 PRO B O 1
ATOM 3640 N N . TYR B 1 142 ? 2.613 -30.969 -2.062 1 98.19 142 TYR B N 1
ATOM 3641 C CA . TYR B 1 142 ? 1.565 -31.25 -1.086 1 98.19 142 TYR B CA 1
ATOM 3642 C C . TYR B 1 142 ? 0.338 -31.859 -1.758 1 98.19 142 TYR B C 1
ATOM 3644 O O . TYR B 1 142 ? -0.078 -31.406 -2.826 1 98.19 142 TYR B O 1
ATOM 3652 N N . GLU B 1 143 ? -0.213 -32.844 -1.141 1 97.75 143 GLU B N 1
ATOM 3653 C CA . GLU B 1 143 ? -1.467 -33.438 -1.586 1 97.75 143 GLU B CA 1
ATOM 3654 C C . GLU B 1 143 ? -2.629 -32.469 -1.443 1 97.75 143 GLU B C 1
ATOM 3656 O O . GLU B 1 143 ? -2.697 -31.719 -0.469 1 97.75 143 GLU B O 1
ATOM 3661 N N . LEU B 1 144 ? -3.477 -32.531 -2.385 1 97.56 144 LEU B N 1
ATOM 3662 C CA . LEU B 1 144 ? -4.641 -31.641 -2.375 1 97.56 144 LEU B CA 1
ATOM 3663 C C . LEU B 1 144 ? -5.914 -32.438 -2.086 1 97.56 144 LEU B C 1
ATOM 3665 O O . LEU B 1 144 ? -6.023 -33.594 -2.457 1 97.56 144 LEU B O 1
ATOM 3669 N N . PRO B 1 145 ? -6.863 -31.781 -1.395 1 97.62 145 PRO B N 1
ATOM 3670 C CA . PRO B 1 145 ? -8.203 -32.375 -1.34 1 97.62 145 PRO B CA 1
ATOM 3671 C C . PRO B 1 145 ? -8.766 -32.688 -2.725 1 97.62 145 PRO B C 1
ATOM 3673 O O . PRO B 1 145 ? -8.438 -31.984 -3.695 1 97.62 145 PRO B O 1
ATOM 3676 N N . GLU B 1 146 ? -9.688 -33.625 -2.795 1 96.94 146 GLU B N 1
ATOM 3677 C CA . GLU B 1 146 ? -10.211 -34.156 -4.055 1 96.94 146 GLU B CA 1
ATOM 3678 C C . GLU B 1 146 ? -10.977 -33.094 -4.824 1 96.94 146 GLU B C 1
ATOM 3680 O O . GLU B 1 146 ? -11.109 -33.156 -6.047 1 96.94 146 GLU B O 1
ATOM 3685 N N . THR B 1 147 ? -11.461 -32.062 -4.188 1 97.69 147 THR B N 1
ATOM 3686 C CA . THR B 1 147 ? -12.32 -31.062 -4.809 1 97.69 147 THR B CA 1
ATOM 3687 C C . THR B 1 147 ? -11.492 -29.984 -5.5 1 97.69 147 THR B C 1
ATOM 3689 O O . THR B 1 147 ? -12.039 -29.094 -6.137 1 97.69 147 THR B O 1
ATOM 3692 N N . LEU B 1 148 ? -10.148 -30.047 -5.363 1 98.31 148 LEU B N 1
ATOM 3693 C CA . LEU B 1 148 ? -9.25 -29.047 -5.926 1 98.31 148 LEU B CA 1
ATOM 3694 C C . LEU B 1 148 ? -8.375 -29.656 -7.016 1 98.31 148 LEU B C 1
ATOM 3696 O O . LEU B 1 148 ? -8.055 -30.844 -6.973 1 98.31 148 LEU B O 1
ATOM 3700 N N . ALA B 1 149 ? -8.062 -28.859 -7.965 1 98.06 149 ALA B N 1
ATOM 3701 C CA . ALA B 1 149 ? -7.133 -29.234 -9.031 1 98.06 149 ALA B CA 1
ATOM 3702 C C . ALA B 1 149 ? -5.75 -28.625 -8.789 1 98.06 149 ALA B C 1
ATOM 3704 O O . ALA B 1 149 ? -5.633 -27.469 -8.383 1 98.06 149 ALA B O 1
ATOM 3705 N N . SER B 1 150 ? -4.715 -29.422 -8.984 1 97.69 150 SER B N 1
ATOM 3706 C CA . SER B 1 150 ? -3.359 -28.891 -8.914 1 97.69 150 SER B CA 1
ATOM 3707 C C . SER B 1 150 ? -3.051 -28.016 -10.125 1 97.69 150 SER B C 1
ATOM 3709 O O . SER B 1 150 ? -3.729 -28.094 -11.148 1 97.69 150 SER B O 1
ATOM 3711 N N . TRP B 1 151 ? -2.014 -27.141 -9.977 1 98.25 151 TRP B N 1
ATOM 3712 C CA . TRP B 1 151 ? -1.628 -26.359 -11.141 1 98.25 151 TRP B CA 1
ATOM 3713 C C . TRP B 1 151 ? -1.169 -27.25 -12.281 1 98.25 151 TRP B C 1
ATOM 3715 O O . TRP B 1 151 ? -1.333 -26.906 -13.453 1 98.25 151 TRP B O 1
ATOM 3725 N N . LEU B 1 152 ? -0.613 -28.438 -12.008 1 98 152 LEU B N 1
ATOM 3726 C CA . LEU B 1 152 ? -0.229 -29.391 -13.039 1 98 152 LEU B CA 1
ATOM 3727 C C . LEU B 1 152 ? -1.456 -29.906 -13.789 1 98 152 LEU B C 1
ATOM 3729 O O . LEU B 1 152 ? -1.426 -30.047 -15.008 1 98 152 LEU B O 1
ATOM 3733 N N . ASP B 1 153 ? -2.562 -30.219 -13 1 97.75 153 ASP B N 1
ATOM 3734 C CA . ASP B 1 153 ? -3.811 -30.609 -13.641 1 97.75 153 ASP B CA 1
ATOM 3735 C C . ASP B 1 153 ? -4.258 -29.562 -14.664 1 97.75 153 ASP B C 1
ATOM 3737 O O . ASP B 1 153 ? -4.695 -29.906 -15.766 1 97.75 153 ASP B O 1
ATOM 3741 N N . ILE B 1 154 ? -4.078 -28.375 -14.305 1 98.31 154 ILE B N 1
ATOM 3742 C CA . ILE B 1 154 ? -4.562 -27.266 -15.109 1 98.31 154 ILE B CA 1
ATOM 3743 C C . ILE B 1 154 ? -3.699 -27.109 -16.359 1 98.31 154 ILE B C 1
ATOM 3745 O O . ILE B 1 154 ? -4.215 -27.031 -17.484 1 98.31 154 ILE B O 1
ATOM 3749 N N . VAL B 1 155 ? -2.371 -27.141 -16.219 1 98.38 155 VAL B N 1
ATOM 3750 C CA . VAL B 1 155 ? -1.49 -26.828 -17.344 1 98.38 155 VAL B CA 1
ATOM 3751 C C . VAL B 1 155 ? -1.414 -28.016 -18.297 1 98.38 155 VAL B C 1
ATOM 3753 O O . VAL B 1 155 ? -0.945 -27.875 -19.422 1 98.38 155 VAL B O 1
ATOM 3756 N N . MET B 1 156 ? -1.826 -29.172 -17.844 1 98.25 156 MET B N 1
ATOM 3757 C CA . MET B 1 156 ? -1.798 -30.344 -18.703 1 98.25 156 MET B CA 1
ATOM 3758 C C . MET B 1 156 ? -3.146 -30.562 -19.375 1 98.25 156 MET B C 1
ATOM 3760 O O . MET B 1 156 ? -3.266 -31.391 -20.281 1 98.25 156 MET B O 1
ATOM 3764 N N . ALA B 1 157 ? -4.16 -29.844 -18.953 1 98 157 ALA B N 1
ATOM 3765 C CA . ALA B 1 157 ? -5.508 -30 -19.5 1 98 157 ALA B CA 1
ATOM 3766 C C . ALA B 1 157 ? -5.574 -29.531 -20.938 1 98 157 ALA B C 1
ATOM 3768 O O . ALA B 1 157 ? -4.977 -28.516 -21.297 1 98 157 ALA B O 1
ATOM 3769 N N . PRO B 1 158 ? -6.367 -30.281 -21.828 1 97.19 158 PRO B N 1
ATOM 3770 C CA . PRO B 1 158 ? -6.566 -29.812 -23.188 1 97.19 158 PRO B CA 1
ATOM 3771 C C . PRO B 1 158 ? -7.262 -28.453 -23.25 1 97.19 158 PRO B C 1
ATOM 3773 O O . PRO B 1 158 ? -8.078 -28.141 -22.375 1 97.19 158 PRO B O 1
ATOM 3776 N N . ARG B 1 159 ? -6.938 -27.766 -24.297 1 95.06 159 ARG B N 1
ATOM 3777 C CA . ARG B 1 159 ? -7.598 -26.484 -24.516 1 95.06 159 ARG B CA 1
ATOM 3778 C C . ARG B 1 159 ? -9.117 -26.641 -24.531 1 95.06 159 ARG B C 1
ATOM 3780 O O . ARG B 1 159 ? -9.641 -27.594 -25.094 1 95.06 159 ARG B O 1
ATOM 3787 N N . GLY B 1 160 ? -9.773 -25.719 -23.844 1 95.94 160 GLY B N 1
ATOM 3788 C CA . GLY B 1 160 ? -11.227 -25.734 -23.812 1 95.94 160 GLY B CA 1
ATOM 3789 C C . GLY B 1 160 ? -11.789 -26.469 -22.609 1 95.94 160 GLY B C 1
ATOM 3790 O O . GLY B 1 160 ? -12.984 -26.391 -22.328 1 95.94 160 GLY B O 1
ATOM 3791 N N . THR B 1 161 ? -10.938 -27.172 -21.875 1 98.12 161 THR B N 1
ATOM 3792 C CA . THR B 1 161 ? -11.375 -27.906 -20.688 1 98.12 161 THR B CA 1
ATOM 3793 C C . THR B 1 161 ? -11.953 -26.953 -19.641 1 98.12 161 THR B C 1
ATOM 3795 O O . THR B 1 161 ? -11.422 -25.875 -19.422 1 98.12 161 THR B O 1
ATOM 3798 N N . VAL B 1 162 ? -13.016 -27.359 -19.062 1 98.56 162 VAL B N 1
ATOM 3799 C CA . VAL B 1 162 ? -13.57 -26.656 -17.906 1 98.56 162 VAL B CA 1
ATOM 3800 C C . VAL B 1 162 ? -13.195 -27.391 -16.625 1 98.56 162 VAL B C 1
ATOM 3802 O O . VAL B 1 162 ? -13.531 -28.562 -16.438 1 98.56 162 VAL B O 1
ATOM 3805 N N . ILE B 1 163 ? -12.492 -26.75 -15.773 1 98.5 163 ILE B N 1
ATOM 3806 C CA . ILE B 1 163 ? -12.078 -27.312 -14.492 1 98.5 163 ILE B CA 1
ATOM 3807 C C . ILE B 1 163 ? -12.961 -26.75 -13.375 1 98.5 163 ILE B C 1
ATOM 3809 O O . ILE B 1 163 ? -13.039 -25.531 -13.188 1 98.5 163 ILE B O 1
ATOM 3813 N N . ARG B 1 164 ? -13.656 -27.625 -12.664 1 98.56 164 ARG B N 1
ATOM 3814 C CA . ARG B 1 164 ? -14.5 -27.234 -11.539 1 98.56 164 ARG B CA 1
ATOM 3815 C C . ARG B 1 164 ? -13.797 -27.516 -10.211 1 98.56 164 ARG B C 1
ATOM 3817 O O . ARG B 1 164 ? -13.266 -28.594 -9.992 1 98.56 164 ARG B O 1
ATOM 3824 N N . GLN B 1 165 ? -13.672 -26.547 -9.391 1 98.62 165 GLN B N 1
ATOM 3825 C CA . GLN B 1 165 ? -13.133 -26.656 -8.039 1 98.62 165 GLN B CA 1
ATOM 3826 C C . GLN B 1 165 ? -14.164 -26.234 -7 1 98.62 165 GLN B C 1
ATOM 3828 O O . GLN B 1 165 ? -14.969 -25.328 -7.254 1 98.62 165 GLN B O 1
ATOM 3833 N N . SER B 1 166 ? -14.188 -26.938 -5.902 1 98.56 166 SER B N 1
ATOM 3834 C CA . SER B 1 166 ? -15.133 -26.641 -4.828 1 98.56 166 SER B CA 1
ATOM 3835 C C . SER B 1 166 ? -14.43 -26.562 -3.48 1 98.56 166 SER B C 1
ATOM 3837 O O . SER B 1 166 ? -13.281 -26.984 -3.346 1 98.56 166 SER B O 1
ATOM 3839 N N . PRO B 1 167 ? -15.086 -25.953 -2.486 1 98.25 167 PRO B N 1
ATOM 3840 C CA . PRO B 1 167 ? -14.438 -25.828 -1.178 1 98.25 167 PRO B CA 1
ATOM 3841 C C . PRO B 1 167 ? -13.961 -27.172 -0.628 1 98.25 167 PRO B C 1
ATOM 3843 O O . PRO B 1 167 ? -14.656 -28.188 -0.76 1 98.25 167 PRO B O 1
ATOM 3846 N N . ALA B 1 168 ? -12.773 -27.141 -0.043 1 97.12 168 ALA B N 1
ATOM 3847 C CA . ALA B 1 168 ? -12.203 -28.328 0.582 1 97.12 168 ALA B CA 1
ATOM 3848 C C . ALA B 1 168 ? -12.836 -28.594 1.947 1 97.12 168 ALA B C 1
ATOM 3850 O O . ALA B 1 168 ? -12.789 -29.719 2.461 1 97.12 168 ALA B O 1
ATOM 3851 N N . ASN B 1 169 ? -13.336 -27.609 2.619 1 97.12 169 ASN B N 1
ATOM 3852 C CA . ASN B 1 169 ? -13.977 -27.609 3.932 1 97.12 169 ASN B CA 1
ATOM 3853 C C . ASN B 1 169 ? -12.961 -27.875 5.043 1 97.12 169 ASN B C 1
ATOM 3855 O O . ASN B 1 169 ? -13.344 -28.188 6.172 1 97.12 169 ASN B O 1
ATOM 3859 N N . LEU B 1 170 ? -11.68 -27.953 4.707 1 97.19 170 LEU B N 1
ATOM 3860 C CA . LEU B 1 170 ? -10.57 -28.031 5.648 1 97.19 170 LEU B CA 1
ATOM 3861 C C . LEU B 1 170 ? -9.469 -27.047 5.273 1 97.19 170 LEU B C 1
ATOM 3863 O O . LEU B 1 170 ? -9.297 -26.719 4.098 1 97.19 170 LEU B O 1
ATOM 3867 N N . HIS B 1 171 ? -8.797 -26.562 6.312 1 97.44 171 HIS B N 1
ATOM 3868 C CA . HIS B 1 171 ? -7.664 -25.672 6.059 1 97.44 171 HIS B CA 1
ATOM 3869 C C . HIS B 1 171 ? -6.621 -25.781 7.164 1 97.44 171 HIS B C 1
ATOM 3871 O O . HIS B 1 171 ? -6.863 -26.422 8.195 1 97.44 171 HIS B O 1
ATOM 3877 N N . ARG B 1 172 ? -5.492 -25.312 6.891 1 95.88 172 ARG B N 1
ATOM 3878 C CA . ARG B 1 172 ? -4.379 -25.234 7.832 1 95.88 172 ARG B CA 1
ATOM 3879 C C . ARG B 1 172 ? -4.016 -23.797 8.141 1 95.88 172 ARG B C 1
ATOM 3881 O O . ARG B 1 172 ? -3.354 -23.125 7.348 1 95.88 172 ARG B O 1
ATOM 3888 N N . ALA B 1 173 ? -4.461 -23.375 9.312 1 85.94 173 ALA B N 1
ATOM 3889 C CA . ALA B 1 173 ? -4.176 -22 9.688 1 85.94 173 ALA B CA 1
ATOM 3890 C C . ALA B 1 173 ? -3.051 -21.922 10.719 1 85.94 173 ALA B C 1
ATOM 3892 O O . ALA B 1 173 ? -3.021 -22.719 11.672 1 85.94 173 ALA B O 1
ATOM 3893 N N . ASN B 1 174 ? -2.051 -21.156 10.555 1 83.06 174 ASN B N 1
ATOM 3894 C CA . ASN B 1 174 ? -0.993 -20.797 11.5 1 83.06 174 ASN B CA 1
ATOM 3895 C C . ASN B 1 174 ? -0.061 -21.969 11.766 1 83.06 174 ASN B C 1
ATOM 3897 O O . ASN B 1 174 ? 0.544 -22.062 12.836 1 83.06 174 ASN B O 1
ATOM 3901 N N . ASP B 1 175 ? -0.103 -22.938 10.984 1 88.69 175 ASP B N 1
ATOM 3902 C CA . ASP B 1 175 ? 0.803 -24.078 11.047 1 88.69 175 ASP B CA 1
ATOM 3903 C C . ASP B 1 175 ? 1.633 -24.188 9.773 1 88.69 175 ASP B C 1
ATOM 3905 O O . ASP B 1 175 ? 1.177 -23.812 8.688 1 88.69 175 ASP B O 1
ATOM 3909 N N . HIS B 1 176 ? 2.84 -24.516 9.984 1 91.94 176 HIS B N 1
ATOM 3910 C CA . HIS B 1 176 ? 3.732 -24.703 8.844 1 91.94 176 HIS B CA 1
ATOM 3911 C C . HIS B 1 176 ? 4.688 -25.875 9.078 1 91.94 176 HIS B C 1
ATOM 3913 O O . HIS B 1 176 ? 5.094 -26.125 10.219 1 91.94 176 HIS B O 1
ATOM 3919 N N . ASP B 1 177 ? 4.91 -26.531 8.109 1 96.44 177 ASP B N 1
ATOM 3920 C CA . ASP B 1 177 ? 5.922 -27.594 8.195 1 96.44 177 ASP B CA 1
ATOM 3921 C C . ASP B 1 177 ? 7.328 -27 8.148 1 96.44 177 ASP B C 1
ATOM 3923 O O . ASP B 1 177 ? 7.59 -26.062 7.395 1 96.44 177 ASP B O 1
ATOM 3927 N N . ASP B 1 178 ? 8.234 -27.578 9.023 1 97.38 178 ASP B N 1
ATOM 3928 C CA . ASP B 1 178 ? 9.656 -27.219 8.953 1 97.38 178 ASP B CA 1
ATOM 3929 C C . ASP B 1 178 ? 10.367 -28.047 7.875 1 97.38 178 ASP B C 1
ATOM 3931 O O . ASP B 1 178 ? 10.812 -29.156 8.133 1 97.38 178 ASP B O 1
ATOM 3935 N N . TRP B 1 179 ? 10.586 -27.469 6.715 1 98 179 TRP B N 1
ATOM 3936 C CA . TRP B 1 179 ? 11.141 -28.156 5.551 1 98 179 TRP B CA 1
ATOM 3937 C C . TRP B 1 179 ? 12.609 -28.484 5.762 1 98 179 TRP B C 1
ATOM 3939 O O . TRP B 1 179 ? 13.188 -29.281 5.023 1 98 179 TRP B O 1
ATOM 3949 N N . SER B 1 180 ? 13.234 -27.766 6.75 1 97.38 180 SER B N 1
ATOM 3950 C CA . SER B 1 180 ? 14.617 -28.109 7.066 1 97.38 180 SER B CA 1
ATOM 3951 C C . SER B 1 180 ? 14.703 -29.469 7.77 1 97.38 180 SER B C 1
ATOM 3953 O O . SER B 1 180 ? 15.703 -30.172 7.641 1 97.38 180 SER B O 1
ATOM 3955 N N . VAL B 1 181 ? 13.672 -29.812 8.492 1 97.44 181 VAL B N 1
ATOM 3956 C CA . VAL B 1 181 ? 13.617 -31.062 9.258 1 97.44 181 VAL B CA 1
ATOM 3957 C C . VAL B 1 181 ? 12.953 -32.156 8.422 1 97.44 181 VAL B C 1
ATOM 3959 O O . VAL B 1 181 ? 13.398 -33.312 8.43 1 97.44 181 VAL B O 1
ATOM 3962 N N . GLN B 1 182 ? 11.898 -31.781 7.707 1 97.88 182 GLN B N 1
ATOM 3963 C CA . GLN B 1 182 ? 11.156 -32.719 6.895 1 97.88 182 GLN B CA 1
ATOM 3964 C C . GLN B 1 182 ? 10.992 -32.219 5.465 1 97.88 182 GLN B C 1
ATOM 3966 O O . GLN B 1 182 ? 9.883 -31.891 5.039 1 97.88 182 GLN B O 1
ATOM 3971 N N . PRO B 1 183 ? 12.016 -32.312 4.699 1 98.25 183 PRO B N 1
ATOM 3972 C CA . PRO B 1 183 ? 11.984 -31.75 3.346 1 98.25 183 PRO B CA 1
ATOM 3973 C C . PRO B 1 183 ? 11.055 -32.531 2.408 1 98.25 183 PRO B C 1
ATOM 3975 O O . PRO B 1 183 ? 10.688 -32 1.344 1 98.25 183 PRO B O 1
ATOM 3978 N N . ASP B 1 184 ? 10.586 -33.75 2.734 1 98.56 184 ASP B N 1
ATOM 3979 C CA . ASP B 1 184 ? 9.836 -34.594 1.815 1 98.56 184 ASP B CA 1
ATOM 3980 C C . ASP B 1 184 ? 8.367 -34.688 2.234 1 98.56 184 ASP B C 1
ATOM 3982 O O . ASP B 1 184 ? 7.633 -35.531 1.742 1 98.56 184 ASP B O 1
ATOM 3986 N N . VAL B 1 185 ? 7.977 -33.812 3.164 1 98.44 185 VAL B N 1
ATOM 3987 C CA . VAL B 1 185 ? 6.594 -33.812 3.627 1 98.44 185 VAL B CA 1
ATOM 3988 C C . VAL B 1 185 ? 5.656 -33.5 2.471 1 98.44 185 VAL B C 1
ATOM 3990 O O . VAL B 1 185 ? 5.941 -32.594 1.675 1 98.44 185 VAL B O 1
ATOM 3993 N N . THR B 1 186 ? 4.531 -34.25 2.314 1 98.5 186 THR B N 1
ATOM 3994 C CA . THR B 1 186 ? 3.611 -34.062 1.202 1 98.5 186 THR B CA 1
ATOM 3995 C C . THR B 1 186 ? 2.168 -34 1.695 1 98.5 186 THR B C 1
ATOM 3997 O O . THR B 1 186 ? 1.233 -33.969 0.892 1 98.5 186 THR B O 1
ATOM 4000 N N . THR B 1 187 ? 1.974 -34.094 2.998 1 97.62 187 THR B N 1
ATOM 4001 C CA . THR B 1 187 ? 0.64 -34.031 3.586 1 97.62 187 THR B CA 1
ATOM 4002 C C . THR B 1 187 ? 0.505 -32.844 4.52 1 97.62 187 THR B C 1
ATOM 4004 O O . THR B 1 187 ? 1.449 -32.469 5.23 1 97.62 187 THR B O 1
ATOM 4007 N N . HIS B 1 188 ? -0.662 -32.25 4.523 1 96.56 188 HIS B N 1
ATOM 4008 C CA . HIS B 1 188 ? -0.94 -31.156 5.441 1 96.56 188 HIS B CA 1
ATOM 4009 C C . HIS B 1 188 ? -1.523 -31.656 6.754 1 96.56 188 HIS B C 1
ATOM 4011 O O . HIS B 1 188 ? -2.254 -32.656 6.766 1 96.56 188 HIS B O 1
ATOM 4017 N N . ASN B 1 189 ? -1.146 -30.984 7.82 1 95.88 189 ASN B N 1
ATOM 4018 C CA . ASN B 1 189 ? -1.865 -31.141 9.078 1 95.88 189 ASN B CA 1
ATOM 4019 C C . ASN B 1 189 ? -3.049 -30.172 9.172 1 95.88 189 ASN B C 1
ATOM 4021 O O . ASN B 1 189 ? -2.889 -29.016 9.555 1 95.88 189 ASN B O 1
ATOM 4025 N N . TRP B 1 190 ? -4.23 -30.641 8.836 1 96.75 190 TRP B N 1
ATOM 4026 C CA . TRP B 1 190 ? -5.41 -29.781 8.82 1 96.75 190 TRP B CA 1
ATOM 4027 C C . TRP B 1 190 ? -5.781 -29.344 10.227 1 96.75 190 TRP B C 1
ATOM 4029 O O . TRP B 1 190 ? -6.082 -30.172 11.094 1 96.75 190 TRP B O 1
ATOM 4039 N N . THR B 1 191 ? -5.727 -28.047 10.516 1 96.62 191 THR B N 1
ATOM 4040 C CA . THR B 1 191 ? -5.949 -27.531 11.859 1 96.62 191 THR B CA 1
ATOM 4041 C C . THR B 1 191 ? -7.266 -26.766 11.93 1 96.62 191 THR B C 1
ATOM 4043 O O . THR B 1 191 ? -7.617 -26.203 12.969 1 96.62 191 THR B O 1
ATOM 4046 N N . GLY B 1 192 ? -7.953 -26.656 10.852 1 96.12 192 GLY B N 1
ATOM 4047 C CA . GLY B 1 192 ? -9.227 -25.938 10.828 1 96.12 192 GLY B CA 1
ATOM 4048 C C . GLY B 1 192 ? -10.211 -26.516 9.828 1 96.12 192 GLY B C 1
ATOM 4049 O O . GLY B 1 192 ? -9.852 -27.359 9 1 96.12 192 GLY B O 1
ATOM 4050 N N . THR B 1 193 ? -11.5 -26.078 10.031 1 96.31 193 THR B N 1
ATOM 4051 C CA . THR B 1 193 ? -12.578 -26.422 9.109 1 96.31 193 THR B CA 1
ATOM 4052 C C . THR B 1 193 ? -13.32 -25.172 8.664 1 96.31 193 THR B C 1
ATOM 4054 O O . THR B 1 193 ? -13.18 -24.109 9.273 1 96.31 193 THR B O 1
ATOM 4057 N N . GLY B 1 194 ? -14.008 -25.312 7.543 1 95 194 GLY B N 1
ATOM 4058 C CA . GLY B 1 194 ? -14.805 -24.188 7.047 1 95 194 GLY B CA 1
ATOM 4059 C C . GLY B 1 194 ? -15.016 -24.234 5.547 1 95 194 GLY B C 1
ATOM 4060 O O . GLY B 1 194 ? -14.297 -24.922 4.832 1 95 194 GLY B O 1
ATOM 4061 N N . THR B 1 195 ? -16.016 -23.5 5.141 1 96.75 195 THR B N 1
ATOM 4062 C CA . THR B 1 195 ? -16.375 -23.406 3.73 1 96.75 195 THR B CA 1
ATOM 4063 C C . THR B 1 195 ? -16.5 -21.938 3.303 1 96.75 195 THR B C 1
ATOM 4065 O O . THR B 1 195 ? -16.109 -21.031 4.047 1 96.75 195 THR B O 1
ATOM 4068 N N . TRP B 1 196 ? -16.859 -21.734 2.029 1 98.44 196 TRP B N 1
ATOM 4069 C CA . TRP B 1 196 ? -17.031 -20.375 1.516 1 98.44 196 TRP B CA 1
ATOM 4070 C C . TRP B 1 196 ? -18.172 -19.672 2.232 1 98.44 196 TRP B C 1
ATOM 4072 O O . TRP B 1 196 ? -19.125 -20.312 2.691 1 98.44 196 TRP B O 1
ATOM 4082 N N . ARG B 1 197 ? -18.125 -18.375 2.447 1 97.88 197 ARG B N 1
ATOM 4083 C CA . ARG B 1 197 ? -19.141 -17.562 3.109 1 97.88 197 ARG B CA 1
ATOM 4084 C C . ARG B 1 197 ? -19.453 -16.297 2.305 1 97.88 197 ARG B C 1
ATOM 4086 O O . ARG B 1 197 ? -18.547 -15.719 1.688 1 97.88 197 ARG B O 1
ATOM 4093 N N . ARG B 1 198 ? -20.656 -15.945 2.334 1 97.19 198 ARG B N 1
ATOM 4094 C CA . ARG B 1 198 ? -21.016 -14.633 1.806 1 97.19 198 ARG B CA 1
ATOM 4095 C C . ARG B 1 198 ? -20.609 -13.523 2.76 1 97.19 198 ARG B C 1
ATOM 4097 O O . ARG B 1 198 ? -20.844 -13.609 3.967 1 97.19 198 ARG B O 1
ATOM 4104 N N . LEU B 1 199 ? -19.938 -12.578 2.266 1 96.75 199 LEU B N 1
ATOM 4105 C CA . LEU B 1 199 ? -19.438 -11.516 3.133 1 96.75 199 LEU B CA 1
ATOM 4106 C C . LEU B 1 199 ? -20.266 -10.25 2.965 1 96.75 199 LEU B C 1
ATOM 4108 O O . LEU B 1 199 ? -20.391 -9.453 3.898 1 96.75 199 LEU B O 1
ATOM 4112 N N . ASP B 1 200 ? -20.734 -9.984 1.729 1 95.44 200 ASP B N 1
ATOM 4113 C CA . ASP B 1 200 ? -21.609 -8.828 1.503 1 95.44 200 ASP B CA 1
ATOM 4114 C C . ASP B 1 200 ? -22.984 -9.055 2.096 1 95.44 200 ASP B C 1
ATOM 4116 O O . ASP B 1 200 ? -23.25 -10.102 2.689 1 95.44 200 ASP B O 1
ATOM 4120 N N . ALA B 1 201 ? -23.906 -8.117 1.908 1 89.19 201 ALA B N 1
ATOM 4121 C CA . ALA B 1 201 ? -25.219 -8.164 2.57 1 89.19 201 ALA B CA 1
ATOM 4122 C C . ALA B 1 201 ? -26.25 -8.859 1.695 1 89.19 201 ALA B C 1
ATOM 4124 O O . ALA B 1 201 ? -27.422 -8.938 2.062 1 89.19 201 ALA B O 1
ATOM 4125 N N . GLY B 1 202 ? -25.781 -9.344 0.605 1 89.56 202 GLY B N 1
ATOM 4126 C CA . GLY B 1 202 ? -26.734 -10.016 -0.275 1 89.56 202 GLY B CA 1
ATOM 4127 C C . GLY B 1 202 ? -27.172 -11.367 0.248 1 89.56 202 GLY B C 1
ATOM 4128 O O . GLY B 1 202 ? -26.391 -12.094 0.858 1 89.56 202 GLY B O 1
ATOM 4129 N N . LEU B 1 203 ? -28.438 -11.656 -0.083 1 88.19 203 LEU B N 1
ATOM 4130 C CA . LEU B 1 203 ? -29 -12.898 0.43 1 88.19 203 LEU B CA 1
ATOM 4131 C C . LEU B 1 203 ? -29.219 -13.906 -0.698 1 88.19 203 LEU B C 1
ATOM 4133 O O . LEU B 1 203 ? -29.406 -15.094 -0.447 1 88.19 203 LEU B O 1
ATOM 4137 N N . GLU B 1 204 ? -29.172 -13.438 -1.886 1 93.44 204 GLU B N 1
ATOM 4138 C CA . GLU B 1 204 ? -29.422 -14.32 -3.021 1 93.44 204 GLU B CA 1
ATOM 4139 C C . GLU B 1 204 ? -28.172 -15.148 -3.35 1 93.44 204 GLU B C 1
ATOM 4141 O O . GLU B 1 204 ? -27.047 -14.727 -3.092 1 93.44 204 GLU B O 1
ATOM 4146 N N . PRO B 1 205 ? -28.484 -16.328 -3.9 1 97 205 PRO B N 1
ATOM 4147 C CA . PRO B 1 205 ? -27.328 -17.109 -4.371 1 97 205 PRO B CA 1
ATOM 4148 C C . PRO B 1 205 ? -26.438 -16.328 -5.332 1 97 205 PRO B C 1
ATOM 4150 O O . PRO B 1 205 ? -26.922 -15.453 -6.051 1 97 205 PRO B O 1
ATOM 4153 N N . VAL B 1 206 ? -25.188 -16.641 -5.242 1 98.56 206 VAL B N 1
ATOM 4154 C CA . VAL B 1 206 ? -24.219 -16.031 -6.145 1 98.56 206 VAL B CA 1
ATOM 4155 C C . VAL B 1 206 ? -24.062 -16.891 -7.398 1 98.56 206 VAL B C 1
ATOM 4157 O O . VAL B 1 206 ? -23.922 -18.109 -7.309 1 98.56 206 VAL B O 1
ATOM 4160 N N . ASP B 1 207 ? -24.234 -16.422 -8.461 1 98.69 207 ASP B N 1
ATOM 4161 C CA . ASP B 1 207 ? -23.938 -16.969 -9.781 1 98.69 207 ASP B CA 1
ATOM 4162 C C . ASP B 1 207 ? -23.359 -15.883 -10.695 1 98.69 207 ASP B C 1
ATOM 4164 O O . ASP B 1 207 ? -24.094 -15.094 -11.281 1 98.69 207 ASP B O 1
ATOM 4168 N N . ALA B 1 208 ? -22.031 -15.828 -10.781 1 98.69 208 ALA B N 1
ATOM 4169 C CA . ALA B 1 208 ? -21.359 -14.742 -11.492 1 98.69 208 ALA B CA 1
ATOM 4170 C C . ALA B 1 208 ? -20.312 -15.289 -12.461 1 98.69 208 ALA B C 1
ATOM 4172 O O . ALA B 1 208 ? -19.688 -16.312 -12.203 1 98.69 208 ALA B O 1
ATOM 4173 N N . VAL B 1 209 ? -20.188 -14.609 -13.555 1 98.38 209 VAL B N 1
ATOM 4174 C CA . VAL B 1 209 ? -19.234 -14.984 -14.594 1 98.38 209 VAL B CA 1
ATOM 4175 C C . VAL B 1 209 ? -18.297 -13.82 -14.867 1 98.38 209 VAL B C 1
ATOM 4177 O O . VAL B 1 209 ? -18.672 -12.656 -14.75 1 98.38 209 VAL B O 1
ATOM 4180 N N . GLY B 1 210 ? -17.078 -14.094 -15.188 1 97.69 210 GLY B N 1
ATOM 4181 C CA . GLY B 1 210 ? -16.109 -13.094 -15.57 1 97.69 210 GLY B CA 1
ATOM 4182 C C . GLY B 1 210 ? -14.711 -13.656 -15.75 1 97.69 210 GLY B C 1
ATOM 4183 O O . GLY B 1 210 ? -14.477 -14.836 -15.484 1 97.69 210 GLY B O 1
ATOM 4184 N N . ARG B 1 211 ? -13.789 -12.883 -16.234 1 97.5 211 ARG B N 1
ATOM 4185 C CA . ARG B 1 211 ? -12.391 -13.281 -16.344 1 97.5 211 ARG B CA 1
ATOM 4186 C C . ARG B 1 211 ? -11.68 -13.148 -15.008 1 97.5 211 ARG B C 1
ATOM 4188 O O . ARG B 1 211 ? -11.758 -12.109 -14.352 1 97.5 211 ARG B O 1
ATOM 4195 N N . LEU B 1 212 ? -10.969 -14.164 -14.625 1 98.31 212 LEU B N 1
ATOM 4196 C CA . LEU B 1 212 ? -10.273 -14.188 -13.344 1 98.31 212 LEU B CA 1
ATOM 4197 C C . LEU B 1 212 ? -9.07 -13.25 -13.359 1 98.31 212 LEU B C 1
ATOM 4199 O O . LEU B 1 212 ? -8.32 -13.211 -14.344 1 98.31 212 LEU B O 1
ATOM 4203 N N . ILE B 1 213 ? -8.898 -12.477 -12.297 1 98.62 213 ILE B N 1
ATOM 4204 C CA . ILE B 1 213 ? -7.703 -11.656 -12.102 1 98.62 213 ILE B CA 1
ATOM 4205 C C . ILE B 1 213 ? -7.535 -11.336 -10.617 1 98.62 213 ILE B C 1
ATOM 4207 O O . ILE B 1 213 ? -8.523 -11.109 -9.914 1 98.62 213 ILE B O 1
ATOM 4211 N N . GLY B 1 214 ? -6.336 -11.398 -10.094 1 98.25 214 GLY B N 1
ATOM 4212 C CA . GLY B 1 214 ? -6.137 -11.062 -8.695 1 98.25 214 GLY B CA 1
ATOM 4213 C C . GLY B 1 214 ? -4.754 -11.43 -8.188 1 98.25 214 GLY B C 1
ATOM 4214 O O . GLY B 1 214 ? -3.775 -11.367 -8.93 1 98.25 214 GLY B O 1
ATOM 4215 N N . GLY B 1 215 ? -4.676 -11.664 -6.914 1 98.38 215 GLY B N 1
ATOM 4216 C CA . GLY B 1 215 ? -3.408 -11.969 -6.27 1 98.38 215 GLY B CA 1
ATOM 4217 C C . GLY B 1 215 ? -3.365 -11.562 -4.809 1 98.38 215 GLY B C 1
ATOM 4218 O O . GLY B 1 215 ? -4.402 -11.508 -4.145 1 98.38 215 GLY B O 1
ATOM 4219 N N . CYS B 1 216 ? -2.16 -11.469 -4.281 1 98.56 216 CYS B N 1
ATOM 4220 C CA . CYS B 1 216 ? -1.923 -11.086 -2.893 1 98.56 216 CYS B CA 1
ATOM 4221 C C . CYS B 1 216 ? -2.102 -9.586 -2.703 1 98.56 216 CYS B C 1
ATOM 4223 O O . CYS B 1 216 ? -1.476 -8.789 -3.406 1 98.56 216 CYS B O 1
ATOM 4225 N N . ILE B 1 217 ? -2.891 -9.156 -1.756 1 98.81 217 ILE B N 1
ATOM 4226 C CA . ILE B 1 217 ? -3.262 -7.754 -1.578 1 98.81 217 ILE B CA 1
ATOM 4227 C C . ILE B 1 217 ? -2.014 -6.922 -1.293 1 98.81 217 ILE B C 1
ATOM 4229 O O . ILE B 1 217 ? -1.791 -5.887 -1.929 1 98.81 217 ILE B O 1
ATOM 4233 N N . GLU B 1 218 ? -1.137 -7.383 -0.42 1 98.12 218 GLU B N 1
ATOM 4234 C CA . GLU B 1 218 ? 0.016 -6.633 0.07 1 98.12 218 GLU B CA 1
ATOM 4235 C C . GLU B 1 218 ? 0.981 -6.301 -1.063 1 98.12 218 GLU B C 1
ATOM 4237 O O . GLU B 1 218 ? 1.676 -5.281 -1.017 1 98.12 218 GLU B O 1
ATOM 4242 N N . THR B 1 219 ? 0.992 -7.113 -2.072 1 98.19 219 THR B N 1
ATOM 4243 C CA . THR B 1 219 ? 1.92 -6.879 -3.174 1 98.19 219 THR B CA 1
ATOM 4244 C C . THR B 1 219 ? 1.208 -6.215 -4.348 1 98.19 219 THR B C 1
ATOM 4246 O O . THR B 1 219 ? 1.705 -5.234 -4.91 1 98.19 219 THR B O 1
ATOM 4249 N N . LEU B 1 220 ? 0.011 -6.645 -4.637 1 98.38 220 LEU B N 1
ATOM 4250 C CA . LEU B 1 220 ? -0.732 -6.152 -5.793 1 98.38 220 LEU B CA 1
ATOM 4251 C C . LEU B 1 220 ? -1.165 -4.707 -5.59 1 98.38 220 LEU B C 1
ATOM 4253 O O . LEU B 1 220 ? -1.266 -3.941 -6.551 1 98.38 220 LEU B O 1
ATOM 4257 N N . ALA B 1 221 ? -1.384 -4.312 -4.328 1 98.69 221 ALA B N 1
ATOM 4258 C CA . ALA B 1 221 ? -1.821 -2.951 -4.035 1 98.69 221 ALA B CA 1
ATOM 4259 C C . ALA B 1 221 ? -0.817 -1.928 -4.562 1 98.69 221 ALA B C 1
ATOM 4261 O O . ALA B 1 221 ? -1.183 -0.791 -4.867 1 98.69 221 ALA B O 1
ATOM 4262 N N . ASN B 1 222 ? 0.44 -2.326 -4.695 1 98.75 222 ASN B N 1
ATOM 4263 C CA . ASN B 1 222 ? 1.496 -1.43 -5.152 1 98.75 222 ASN B CA 1
ATOM 4264 C C . ASN B 1 222 ? 1.6 -1.414 -6.672 1 98.75 222 ASN B C 1
ATOM 4266 O O . ASN B 1 222 ? 2.291 -0.569 -7.246 1 98.75 222 ASN B O 1
ATOM 4270 N N . VAL B 1 223 ? 0.958 -2.34 -7.328 1 98.69 223 VAL B N 1
ATOM 4271 C CA . VAL B 1 223 ? 0.979 -2.471 -8.781 1 98.69 223 VAL B CA 1
ATOM 4272 C C . VAL B 1 223 ? -0.245 -1.782 -9.383 1 98.69 223 VAL B C 1
ATOM 4274 O O . VAL B 1 223 ? -0.156 -1.158 -10.445 1 98.69 223 VAL B O 1
ATOM 4277 N N . VAL B 1 224 ? -1.379 -1.889 -8.656 1 98.19 224 VAL B N 1
ATOM 4278 C CA . VAL B 1 224 ? -2.627 -1.263 -9.078 1 98.19 224 VAL B CA 1
ATOM 4279 C C . VAL B 1 224 ? -2.455 0.253 -9.125 1 98.19 224 VAL B C 1
ATOM 4281 O O . VAL B 1 224 ? -1.835 0.844 -8.242 1 98.19 224 VAL B O 1
ATOM 4284 N N . GLY B 1 225 ? -2.953 0.902 -10.148 1 97 225 GLY B N 1
ATOM 4285 C CA . GLY B 1 225 ? -2.785 2.336 -10.312 1 97 225 GLY B CA 1
ATOM 4286 C C . GLY B 1 225 ? -1.549 2.703 -11.117 1 97 225 GLY B C 1
ATOM 4287 O O . GLY B 1 225 ? -1.331 3.875 -11.43 1 97 225 GLY B O 1
ATOM 4288 N N . THR B 1 226 ? -0.698 1.725 -11.391 1 98.12 226 THR B N 1
ATOM 4289 C CA . THR B 1 226 ? 0.454 1.894 -12.273 1 98.12 226 THR B CA 1
ATOM 4290 C C . THR B 1 226 ? 0.137 1.4 -13.68 1 98.12 226 THR B C 1
ATOM 4292 O O . THR B 1 226 ? -0.918 0.807 -13.914 1 98.12 226 THR B O 1
ATOM 4295 N N . PRO B 1 227 ? 1.047 1.611 -14.641 1 96.38 227 PRO B N 1
ATOM 4296 C CA . PRO B 1 227 ? 0.83 1.083 -15.992 1 96.38 227 PRO B CA 1
ATOM 4297 C C . PRO B 1 227 ? 0.79 -0.443 -16.031 1 96.38 227 PRO B C 1
ATOM 4299 O O . PRO B 1 227 ? 0.382 -1.029 -17.031 1 96.38 227 PRO B O 1
ATOM 4302 N N . PHE B 1 228 ? 1.113 -1.117 -14.93 1 97.62 228 PHE B N 1
ATOM 4303 C CA . PHE B 1 228 ? 1.228 -2.57 -14.914 1 97.62 228 PHE B CA 1
ATOM 4304 C C . PHE B 1 228 ? -0.025 -3.207 -14.328 1 97.62 228 PHE B C 1
ATOM 4306 O O . PHE B 1 228 ? -0.177 -4.43 -14.352 1 97.62 228 PHE B O 1
ATOM 4313 N N . GLY B 1 229 ? -0.93 -2.395 -13.734 1 96.44 229 GLY B N 1
ATOM 4314 C CA . GLY B 1 229 ? -1.99 -2.967 -12.914 1 96.44 229 GLY B CA 1
ATOM 4315 C C . GLY B 1 229 ? -3.379 -2.588 -13.398 1 96.44 229 GLY B C 1
ATOM 4316 O O . GLY B 1 229 ? -4.336 -2.607 -12.617 1 96.44 229 GLY B O 1
ATOM 4317 N N . SER B 1 230 ? -3.541 -2.154 -14.648 1 92.56 230 SER B N 1
ATOM 4318 C CA . SER B 1 230 ? -4.848 -1.759 -15.164 1 92.56 230 SER B CA 1
ATOM 4319 C C . SER B 1 230 ? -5.582 -2.945 -15.781 1 92.56 230 SER B C 1
ATOM 4321 O O . SER B 1 230 ? -5.102 -3.547 -16.75 1 92.56 230 SER B O 1
ATOM 4323 N N . PRO B 1 231 ? -6.742 -3.195 -15.227 1 91.19 231 PRO B N 1
ATOM 4324 C CA . PRO B 1 231 ? -7.469 -4.332 -15.789 1 91.19 231 PRO B CA 1
ATOM 4325 C C . PRO B 1 231 ? -8.258 -3.967 -17.047 1 91.19 231 PRO B C 1
ATOM 4327 O O . PRO B 1 231 ? -9.008 -4.789 -17.562 1 91.19 231 PRO B O 1
ATOM 4330 N N . THR B 1 232 ? -8.125 -2.762 -17.547 1 87.62 232 THR B N 1
ATOM 4331 C CA . THR B 1 232 ? -8.922 -2.23 -18.641 1 87.62 232 THR B CA 1
ATOM 4332 C C . THR B 1 232 ? -8.828 -3.135 -19.875 1 87.62 232 THR B C 1
ATOM 4334 O O . THR B 1 232 ? -9.844 -3.459 -20.484 1 87.62 232 THR B O 1
ATOM 4337 N N . LEU B 1 233 ? -7.664 -3.621 -20.141 1 84.5 233 LEU B N 1
ATOM 4338 C CA . LEU B 1 233 ? -7.473 -4.43 -21.328 1 84.5 233 LEU B CA 1
ATOM 4339 C C . LEU B 1 233 ? -8.164 -5.785 -21.188 1 84.5 233 LEU B C 1
ATOM 4341 O O . LEU B 1 233 ? -8.664 -6.34 -22.172 1 84.5 233 LEU B O 1
ATOM 4345 N N . LEU B 1 234 ? -8.211 -6.246 -19.938 1 92 234 LEU B N 1
ATOM 4346 C CA . LEU B 1 234 ? -8.828 -7.547 -19.703 1 92 234 LEU B CA 1
ATOM 4347 C C . LEU B 1 234 ? -10.344 -7.469 -19.906 1 92 234 LEU B C 1
ATOM 4349 O O . LEU B 1 234 ? -10.984 -8.477 -20.203 1 92 234 LEU B O 1
ATOM 4353 N N . ARG B 1 235 ? -10.93 -6.305 -19.844 1 91.25 235 ARG B N 1
ATOM 4354 C CA . ARG B 1 235 ? -12.367 -6.09 -19.953 1 91.25 235 ARG B CA 1
ATOM 4355 C C . ARG B 1 235 ? -12.805 -5.949 -21.406 1 91.25 235 ARG B C 1
ATOM 4357 O O . ARG B 1 235 ? -13.984 -5.746 -21.688 1 91.25 235 ARG B O 1
ATOM 4364 N N . GLY B 1 236 ? -11.859 -5.969 -22.312 1 86.12 236 GLY B N 1
ATOM 4365 C CA . GLY B 1 236 ? -12.156 -5.953 -23.75 1 86.12 236 GLY B CA 1
ATOM 4366 C C . GLY B 1 236 ? -12.305 -4.551 -24.297 1 86.12 236 GLY B C 1
ATOM 4367 O O . GLY B 1 236 ? -12.188 -3.568 -23.562 1 86.12 236 GLY B O 1
ATOM 4368 N N . GLY B 1 237 ? -12.492 -4.465 -25.625 1 79.12 237 GLY B N 1
ATOM 4369 C CA . GLY B 1 237 ? -12.562 -3.209 -26.359 1 79.12 237 GLY B CA 1
ATOM 4370 C C . GLY B 1 237 ? -13.68 -2.301 -25.875 1 79.12 237 GLY B C 1
ATOM 4371 O O . GLY B 1 237 ? -13.5 -1.084 -25.781 1 79.12 237 GLY B O 1
ATOM 4372 N N . SER B 1 238 ? -14.828 -2.971 -25.531 1 79.81 238 SER B N 1
ATOM 4373 C CA . SER B 1 238 ? -15.969 -2.182 -25.078 1 79.81 238 SER B CA 1
ATOM 4374 C C . SER B 1 238 ? -15.859 -1.857 -23.594 1 79.81 238 SER B C 1
ATOM 4376 O O . SER B 1 238 ? -16.594 -0.999 -23.094 1 79.81 238 SER B O 1
ATOM 4378 N N . GLY B 1 239 ? -14.906 -2.559 -23 1 82.06 239 GLY B N 1
ATOM 4379 C CA . GLY B 1 239 ? -14.781 -2.391 -21.562 1 82.06 239 GLY B CA 1
ATOM 4380 C C . GLY B 1 239 ? -15.906 -3.049 -20.781 1 82.06 239 GLY B C 1
ATOM 4381 O O . GLY B 1 239 ? -16.109 -2.754 -19.594 1 82.06 239 GLY B O 1
ATOM 4382 N N . GLN B 1 240 ? -16.578 -3.963 -21.359 1 86.31 240 GLN B N 1
ATOM 4383 C CA . GLN B 1 240 ? -17.797 -4.449 -20.734 1 86.31 240 GLN B CA 1
ATOM 4384 C C . GLN B 1 240 ? -17.641 -5.906 -20.312 1 86.31 240 GLN B C 1
ATOM 4386 O O . GLN B 1 240 ? -18.531 -6.453 -19.641 1 86.31 240 GLN B O 1
ATOM 4391 N N . GLU B 1 241 ? -16.578 -6.492 -20.688 1 92.44 241 GLU B N 1
ATOM 4392 C CA . GLU B 1 241 ? -16.359 -7.859 -20.219 1 92.44 241 GLU B CA 1
ATOM 4393 C C . GLU B 1 241 ? -16.141 -7.898 -18.703 1 92.44 241 GLU B C 1
ATOM 4395 O O . GLU B 1 241 ? -15.266 -7.203 -18.188 1 92.44 241 GLU B O 1
ATOM 4400 N N . PRO B 1 242 ? -16.922 -8.68 -18.016 1 96.31 242 PRO B N 1
ATOM 4401 C CA . PRO B 1 242 ? -16.797 -8.68 -16.562 1 96.31 242 PRO B CA 1
ATOM 4402 C C . PRO B 1 242 ? -15.562 -9.414 -16.062 1 96.31 242 PRO B C 1
ATOM 4404 O O . PRO B 1 242 ? -15.031 -10.289 -16.75 1 96.31 242 PRO B O 1
ATOM 4407 N N . THR B 1 243 ? -15.141 -9.016 -14.914 1 97.81 243 THR B N 1
ATOM 4408 C CA . THR B 1 243 ? -14.047 -9.711 -14.234 1 97.81 243 THR B CA 1
ATOM 4409 C C . THR B 1 243 ? -14.539 -10.383 -12.961 1 97.81 243 THR B C 1
ATOM 4411 O O . THR B 1 243 ? -15.586 -10.008 -12.414 1 97.81 243 THR B O 1
ATOM 4414 N N . LEU B 1 244 ? -13.953 -11.477 -12.578 1 98.56 244 LEU B N 1
ATOM 4415 C CA . LEU B 1 244 ? -13.984 -12.062 -11.25 1 98.56 244 LEU B CA 1
ATOM 4416 C C . LEU B 1 244 ? -12.68 -11.805 -10.508 1 98.56 244 LEU B C 1
ATOM 4418 O O . LEU B 1 244 ? -11.656 -12.414 -10.805 1 98.56 244 LEU B O 1
ATOM 4422 N N . VAL B 1 245 ? -12.742 -10.883 -9.555 1 98.81 245 VAL B N 1
ATOM 4423 C CA . VAL B 1 245 ? -11.523 -10.461 -8.875 1 98.81 245 VAL B CA 1
ATOM 4424 C C . VAL B 1 245 ? -11.32 -11.305 -7.617 1 98.81 245 VAL B C 1
ATOM 4426 O O . VAL B 1 245 ? -12.219 -11.406 -6.781 1 98.81 245 VAL B O 1
ATOM 4429 N N . TYR B 1 246 ? -10.188 -11.953 -7.531 1 98.88 246 TYR B N 1
ATOM 4430 C CA . TYR B 1 246 ? -9.852 -12.68 -6.312 1 98.88 246 TYR B CA 1
ATOM 4431 C C . TYR B 1 246 ? -8.648 -12.07 -5.621 1 98.88 246 TYR B C 1
ATOM 4433 O O . TYR B 1 246 ? -7.691 -11.641 -6.277 1 98.88 246 TYR B O 1
ATOM 4441 N N . LEU B 1 247 ? -8.711 -11.953 -4.328 1 98.81 247 LEU B N 1
ATOM 4442 C CA . LEU B 1 247 ? -7.637 -11.383 -3.518 1 98.81 247 LEU B CA 1
ATOM 4443 C C . LEU B 1 247 ? -7.441 -12.188 -2.236 1 98.81 247 LEU B C 1
ATOM 4445 O O . LEU B 1 247 ? -8.352 -12.891 -1.788 1 98.81 247 LEU B O 1
ATOM 4449 N N . GLU B 1 248 ? -6.281 -12.062 -1.636 1 98.19 248 GLU B N 1
ATOM 4450 C CA . GLU B 1 248 ? -6.047 -12.648 -0.319 1 98.19 248 GLU B CA 1
ATOM 4451 C C . GLU B 1 248 ? -5.051 -11.812 0.486 1 98.19 248 GLU B C 1
ATOM 4453 O O . GLU B 1 248 ? -4.055 -11.336 -0.057 1 98.19 248 GLU B O 1
ATOM 4458 N N . ALA B 1 249 ? -5.328 -11.609 1.784 1 98.31 249 ALA B N 1
ATOM 4459 C CA . ALA B 1 249 ? -4.402 -11.008 2.738 1 98.31 249 ALA B CA 1
ATOM 4460 C C . ALA B 1 249 ? -3.498 -12.062 3.367 1 98.31 249 ALA B C 1
ATOM 4462 O O . ALA B 1 249 ? -3.979 -13.086 3.863 1 98.31 249 ALA B O 1
ATOM 4463 N N . ALA B 1 250 ? -2.236 -11.758 3.377 1 97.06 250 ALA B N 1
ATOM 4464 C CA . ALA B 1 250 ? -1.281 -12.75 3.865 1 97.06 250 ALA B CA 1
ATOM 4465 C C . ALA B 1 250 ? -0.878 -12.461 5.309 1 97.06 250 ALA B C 1
ATOM 4467 O O . ALA B 1 250 ? -0.975 -13.328 6.172 1 97.06 250 ALA B O 1
ATOM 4468 N N . GLU B 1 251 ? -0.417 -11.188 5.59 1 96.38 251 GLU B N 1
ATOM 4469 C CA . GLU B 1 251 ? 0.243 -10.945 6.871 1 96.38 251 GLU B CA 1
ATOM 4470 C C . GLU B 1 251 ? -0.193 -9.617 7.477 1 96.38 251 GLU B C 1
ATOM 4472 O O . GLU B 1 251 ? -0.227 -9.469 8.703 1 96.38 251 GLU B O 1
ATOM 4477 N N . ASP B 1 252 ? -0.455 -8.633 6.664 1 97.94 252 ASP B N 1
ATOM 4478 C CA . ASP B 1 252 ? -0.702 -7.281 7.156 1 97.94 252 ASP B CA 1
ATOM 4479 C C . ASP B 1 252 ? -1.994 -7.219 7.965 1 97.94 252 ASP B C 1
ATOM 4481 O O . ASP B 1 252 ? -2.93 -7.98 7.711 1 97.94 252 ASP B O 1
ATOM 4485 N N . ASN B 1 253 ? -2.043 -6.309 8.898 1 98.38 253 ASN B N 1
ATOM 4486 C CA . ASN B 1 253 ? -3.213 -6.215 9.766 1 98.38 253 ASN B CA 1
ATOM 4487 C C . ASN B 1 253 ? -4.406 -5.609 9.031 1 98.38 253 ASN B C 1
ATOM 4489 O O . ASN B 1 253 ? -4.262 -5.098 7.918 1 98.38 253 ASN B O 1
ATOM 4493 N N . ALA B 1 254 ? -5.523 -5.578 9.711 1 98.81 254 ALA B N 1
ATOM 4494 C CA . ALA B 1 254 ? -6.793 -5.227 9.086 1 98.81 254 ALA B CA 1
ATOM 4495 C C . ALA B 1 254 ? -6.801 -3.764 8.648 1 98.81 254 ALA B C 1
ATOM 4497 O O . ALA B 1 254 ? -7.426 -3.41 7.645 1 98.81 254 ALA B O 1
ATOM 4498 N N . PHE B 1 255 ? -6.133 -2.832 9.336 1 98.69 255 PHE B N 1
ATOM 4499 C CA . PHE B 1 255 ? -6.078 -1.433 8.93 1 98.69 255 PHE B CA 1
ATOM 4500 C C . PHE B 1 255 ? -5.32 -1.281 7.617 1 98.69 255 PHE B C 1
ATOM 4502 O O . PHE B 1 255 ? -5.781 -0.593 6.703 1 98.69 255 PHE B O 1
ATOM 4509 N N . ASP B 1 256 ? -4.164 -1.963 7.562 1 98.62 256 ASP B N 1
ATOM 4510 C CA . ASP B 1 256 ? -3.354 -1.92 6.348 1 98.62 256 ASP B CA 1
ATOM 4511 C C . ASP B 1 256 ? -4.129 -2.469 5.152 1 98.62 256 ASP B C 1
ATOM 4513 O O . ASP B 1 256 ? -4.16 -1.848 4.086 1 98.62 256 ASP B O 1
ATOM 4517 N N . ILE B 1 257 ? -4.734 -3.59 5.367 1 98.88 257 ILE B N 1
ATOM 4518 C CA . ILE B 1 257 ? -5.473 -4.246 4.293 1 98.88 257 ILE B CA 1
ATOM 4519 C C . ILE B 1 257 ? -6.637 -3.359 3.855 1 98.88 257 ILE B C 1
ATOM 4521 O O . ILE B 1 257 ? -6.902 -3.221 2.658 1 98.88 257 ILE B O 1
ATOM 4525 N N . CYS B 1 258 ? -7.312 -2.756 4.801 1 98.88 258 CYS B N 1
ATOM 4526 C CA . CYS B 1 258 ? -8.422 -1.858 4.5 1 98.88 258 CYS B CA 1
ATOM 4527 C C . CYS B 1 258 ? -7.969 -0.705 3.613 1 98.88 258 CYS B C 1
ATOM 4529 O O . CYS B 1 258 ? -8.594 -0.417 2.594 1 98.88 258 CYS B O 1
ATOM 4531 N N . ARG B 1 259 ? -6.871 -0.066 3.945 1 98.81 259 ARG B N 1
ATOM 4532 C CA . ARG B 1 259 ? -6.348 1.046 3.16 1 98.81 259 ARG B CA 1
ATOM 4533 C C . ARG B 1 259 ? -5.941 0.587 1.763 1 98.81 259 ARG B C 1
ATOM 4535 O O . ARG B 1 259 ? -6.227 1.268 0.774 1 98.81 259 ARG B O 1
ATOM 4542 N N . ASN B 1 260 ? -5.324 -0.579 1.708 1 98.88 260 ASN B N 1
ATOM 4543 C CA . ASN B 1 260 ? -4.922 -1.115 0.412 1 98.88 260 ASN B CA 1
ATOM 4544 C C . ASN B 1 260 ? -6.125 -1.353 -0.495 1 98.88 260 ASN B C 1
ATOM 4546 O O . ASN B 1 260 ? -6.105 -0.983 -1.671 1 98.88 260 ASN B O 1
ATOM 4550 N N . LEU B 1 261 ? -7.168 -1.932 0.097 1 98.94 261 LEU B N 1
ATOM 4551 C CA . LEU B 1 261 ? -8.359 -2.248 -0.688 1 98.94 261 LEU B CA 1
ATOM 4552 C C . LEU B 1 261 ? -9.062 -0.975 -1.144 1 98.94 261 LEU B C 1
ATOM 4554 O O . LEU B 1 261 ? -9.547 -0.897 -2.275 1 98.94 261 LEU B O 1
ATOM 4558 N N . HIS B 1 262 ? -9.133 0.027 -0.303 1 98.94 262 HIS B N 1
ATOM 4559 C CA . HIS B 1 262 ? -9.68 1.315 -0.715 1 98.94 262 HIS B CA 1
ATOM 4560 C C . HIS B 1 262 ? -8.891 1.903 -1.878 1 98.94 262 HIS B C 1
ATOM 4562 O O . HIS B 1 262 ? -9.469 2.398 -2.846 1 98.94 262 HIS B O 1
ATOM 4568 N N . GLY B 1 263 ? -7.531 1.868 -1.722 1 98.81 263 GLY B N 1
ATOM 4569 C CA . GLY B 1 263 ? -6.688 2.375 -2.793 1 98.81 263 GLY B CA 1
ATOM 4570 C C . GLY B 1 263 ? -6.922 1.676 -4.117 1 98.81 263 GLY B C 1
ATOM 4571 O O . GLY B 1 263 ? -7.043 2.328 -5.156 1 98.81 263 GLY B O 1
ATOM 4572 N N . MET B 1 264 ? -6.988 0.369 -4.055 1 98.81 264 MET B N 1
ATOM 4573 C CA . MET B 1 264 ? -7.227 -0.417 -5.262 1 98.81 264 MET B CA 1
ATOM 4574 C C . MET B 1 264 ? -8.57 -0.06 -5.887 1 98.81 264 MET B C 1
ATOM 4576 O O . MET B 1 264 ? -8.695 0.029 -7.109 1 98.81 264 MET B O 1
ATOM 4580 N N . ARG B 1 265 ? -9.586 0.121 -5.051 1 98.62 265 ARG B N 1
ATOM 4581 C CA . ARG B 1 265 ? -10.906 0.51 -5.531 1 98.62 265 ARG B CA 1
ATOM 4582 C C . ARG B 1 265 ? -10.859 1.878 -6.207 1 98.62 265 ARG B C 1
ATOM 4584 O O . ARG B 1 265 ? -11.391 2.049 -7.309 1 98.62 265 ARG B O 1
ATOM 4591 N N . LEU B 1 266 ? -10.188 2.83 -5.57 1 98.38 266 LEU B N 1
ATOM 4592 C CA . LEU B 1 266 ? -10.102 4.188 -6.094 1 98.38 266 LEU B CA 1
ATOM 4593 C C . LEU B 1 266 ? -9.328 4.215 -7.41 1 98.38 266 LEU B C 1
ATOM 4595 O O . LEU B 1 266 ? -9.57 5.078 -8.258 1 98.38 266 LEU B O 1
ATOM 4599 N N . ALA B 1 267 ? -8.43 3.234 -7.605 1 98.06 267 ALA B N 1
ATOM 4600 C CA . ALA B 1 267 ? -7.621 3.145 -8.82 1 98.06 267 ALA B CA 1
ATOM 4601 C C . ALA B 1 267 ? -8.375 2.428 -9.93 1 98.06 267 ALA B C 1
ATOM 4603 O O . ALA B 1 267 ? -7.879 2.307 -11.055 1 98.06 267 ALA B O 1
ATOM 4604 N N . GLY B 1 268 ? -9.57 1.854 -9.633 1 96.69 268 GLY B N 1
ATOM 4605 C CA . GLY B 1 268 ? -10.438 1.298 -10.664 1 96.69 268 GLY B CA 1
ATOM 4606 C C . GLY B 1 268 ? -10.219 -0.187 -10.891 1 96.69 268 GLY B C 1
ATOM 4607 O O . GLY B 1 268 ? -10.672 -0.742 -11.891 1 96.69 268 GLY B O 1
ATOM 4608 N N . PHE B 1 269 ? -9.516 -0.823 -9.992 1 98.12 269 PHE B N 1
ATOM 4609 C CA . PHE B 1 269 ? -9.148 -2.221 -10.195 1 98.12 269 PHE B CA 1
ATOM 4610 C C . PHE B 1 269 ? -10.383 -3.109 -10.203 1 98.12 269 PHE B C 1
ATOM 4612 O O . PHE B 1 269 ? -10.367 -4.199 -10.781 1 98.12 269 PHE B O 1
ATOM 4619 N N . PHE B 1 270 ? -11.492 -2.688 -9.57 1 98.19 270 PHE B N 1
ATOM 4620 C CA . PHE B 1 270 ? -12.68 -3.52 -9.414 1 98.19 270 PHE B CA 1
ATOM 4621 C C . PHE B 1 270 ? -13.766 -3.107 -10.398 1 98.19 270 PHE B C 1
ATOM 4623 O O . PHE B 1 270 ? -14.875 -3.646 -10.367 1 98.19 270 PHE B O 1
ATOM 4630 N N . ASP B 1 271 ? -13.438 -2.117 -11.242 1 95.75 271 ASP B N 1
ATOM 4631 C CA . ASP B 1 271 ? -14.414 -1.703 -12.25 1 95.75 271 ASP B CA 1
ATOM 4632 C C . ASP B 1 271 ? -14.805 -2.873 -13.148 1 95.75 271 ASP B C 1
ATOM 4634 O O . ASP B 1 271 ? -13.945 -3.561 -13.695 1 95.75 271 ASP B O 1
ATOM 4638 N N . GLY B 1 272 ? -16.078 -3.137 -13.242 1 95.75 272 GLY B N 1
ATOM 4639 C CA . GLY B 1 272 ? -16.562 -4.188 -14.117 1 95.75 272 GLY B CA 1
ATOM 4640 C C . GLY B 1 272 ? -16.562 -5.559 -13.461 1 95.75 272 GLY B C 1
ATOM 4641 O O . GLY B 1 272 ? -16.875 -6.559 -14.102 1 95.75 272 GLY B O 1
ATOM 4642 N N . ALA B 1 273 ? -16.219 -5.648 -12.172 1 97.88 273 ALA B N 1
ATOM 4643 C CA . ALA B 1 273 ? -16.234 -6.934 -11.477 1 97.88 273 ALA B CA 1
ATOM 4644 C C . ALA B 1 273 ? -17.672 -7.438 -11.297 1 97.88 273 ALA B C 1
ATOM 4646 O O . ALA B 1 273 ? -18.562 -6.668 -10.938 1 97.88 273 ALA B O 1
ATOM 4647 N N . SER B 1 274 ? -17.875 -8.695 -11.562 1 98.38 274 SER B N 1
ATOM 4648 C CA . SER B 1 274 ? -19.188 -9.305 -11.359 1 98.38 274 SER B CA 1
ATOM 4649 C C . SER B 1 274 ? -19.281 -9.945 -9.977 1 98.38 274 SER B C 1
ATOM 4651 O O . SER B 1 274 ? -20.391 -10.18 -9.469 1 98.38 274 SER B O 1
ATOM 4653 N N . ALA B 1 275 ? -18.172 -10.242 -9.359 1 98.75 275 ALA B N 1
ATOM 4654 C CA . ALA B 1 275 ? -18.047 -10.734 -7.992 1 98.75 275 ALA B CA 1
ATOM 4655 C C . ALA B 1 275 ? -16.609 -10.586 -7.488 1 98.75 275 ALA B C 1
ATOM 4657 O O . ALA B 1 275 ? -15.68 -10.406 -8.281 1 98.75 275 ALA B O 1
ATOM 4658 N N . ILE B 1 276 ? -16.469 -10.57 -6.25 1 98.88 276 ILE B N 1
ATOM 4659 C CA . ILE B 1 276 ? -15.172 -10.516 -5.59 1 98.88 276 ILE B CA 1
ATOM 4660 C C . ILE B 1 276 ? -14.992 -11.742 -4.703 1 98.88 276 ILE B C 1
ATOM 4662 O O . ILE B 1 276 ? -15.891 -12.102 -3.936 1 98.88 276 ILE B O 1
ATOM 4666 N N . LEU B 1 277 ? -13.883 -12.43 -4.867 1 98.94 277 LEU B N 1
ATOM 4667 C CA . LEU B 1 277 ? -13.523 -13.602 -4.086 1 98.94 277 LEU B CA 1
ATOM 4668 C C . LEU B 1 277 ? -12.375 -13.289 -3.135 1 98.94 277 LEU B C 1
ATOM 4670 O O . LEU B 1 277 ? -11.297 -12.859 -3.568 1 98.94 277 LEU B O 1
ATOM 4674 N N . ILE B 1 278 ? -12.586 -13.477 -1.856 1 98.94 278 ILE B N 1
ATOM 4675 C CA . ILE B 1 278 ? -11.586 -13.156 -0.844 1 98.94 278 ILE B CA 1
ATOM 4676 C C . ILE B 1 278 ? -11.07 -14.445 -0.207 1 98.94 278 ILE B C 1
ATOM 4678 O O . ILE B 1 278 ? -11.844 -15.219 0.354 1 98.94 278 ILE B O 1
ATOM 4682 N N . GLY B 1 279 ? -9.766 -14.609 -0.279 1 98.56 279 GLY B N 1
ATOM 4683 C CA . GLY B 1 279 ? -9.156 -15.812 0.27 1 98.56 279 GLY B CA 1
ATOM 4684 C C . GLY B 1 279 ? -9.234 -15.875 1.783 1 98.56 279 GLY B C 1
ATOM 4685 O O . GLY B 1 279 ? -9.258 -14.844 2.457 1 98.56 279 GLY B O 1
ATOM 4686 N N . ARG B 1 280 ? -9.195 -17.156 2.281 1 97.88 280 ARG B N 1
ATOM 4687 C CA . ARG B 1 280 ? -9.008 -17.359 3.713 1 97.88 280 ARG B CA 1
ATOM 4688 C C . ARG B 1 280 ? -7.688 -16.766 4.188 1 97.88 280 ARG B C 1
ATOM 4690 O O . ARG B 1 280 ? -6.68 -16.828 3.484 1 97.88 280 ARG B O 1
ATOM 4697 N N . THR B 1 281 ? -7.734 -16.109 5.41 1 97.69 281 THR B N 1
ATOM 4698 C CA . THR B 1 281 ? -6.52 -15.445 5.855 1 97.69 281 THR B CA 1
ATOM 4699 C C . THR B 1 281 ? -6.27 -15.711 7.34 1 97.69 281 THR B C 1
ATOM 4701 O O . THR B 1 281 ? -7.215 -15.883 8.109 1 97.69 281 THR B O 1
ATOM 4704 N N . ALA B 1 282 ? -5.012 -15.789 7.66 1 96.31 282 ALA B N 1
ATOM 4705 C CA . ALA B 1 282 ? -4.594 -15.828 9.062 1 96.31 282 ALA B CA 1
ATOM 4706 C C . ALA B 1 282 ? -4.027 -14.484 9.508 1 96.31 282 ALA B C 1
ATOM 4708 O O . ALA B 1 282 ? -3.465 -14.367 10.594 1 96.31 282 ALA B O 1
ATOM 4709 N N . ALA B 1 283 ? -4.059 -13.453 8.586 1 97.38 283 ALA B N 1
ATOM 4710 C CA . ALA B 1 283 ? -3.586 -12.117 8.938 1 97.38 283 ALA B CA 1
ATOM 4711 C C . ALA B 1 283 ? -4.367 -11.547 10.117 1 97.38 283 ALA B C 1
ATOM 4713 O O . ALA B 1 283 ? -5.555 -11.844 10.281 1 97.38 283 ALA B O 1
ATOM 4714 N N . PRO B 1 284 ? -3.766 -10.742 10.898 1 97.81 284 PRO B N 1
ATOM 4715 C CA . PRO B 1 284 ? -4.387 -10.359 12.172 1 97.81 284 PRO B CA 1
ATOM 4716 C C . PRO B 1 284 ? -5.48 -9.305 11.992 1 97.81 284 PRO B C 1
ATOM 4718 O O . PRO B 1 284 ? -5.348 -8.406 11.164 1 97.81 284 PRO B O 1
ATOM 4721 N N . ASP B 1 285 ? -6.516 -9.453 12.766 1 98.38 285 ASP B N 1
ATOM 4722 C CA . ASP B 1 285 ? -7.484 -8.383 12.992 1 98.38 285 ASP B CA 1
ATOM 4723 C C . ASP B 1 285 ? -6.867 -7.25 13.82 1 98.38 285 ASP B C 1
ATOM 4725 O O . ASP B 1 285 ? -5.738 -7.371 14.297 1 98.38 285 ASP B O 1
ATOM 4729 N N . MET B 1 286 ? -7.512 -6.16 13.836 1 98.25 286 MET B N 1
ATOM 4730 C CA . MET B 1 286 ? -7.293 -5.117 14.836 1 98.25 286 MET B CA 1
ATOM 4731 C C . MET B 1 286 ? -8.469 -5.035 15.805 1 98.25 286 MET B C 1
ATOM 4733 O O . MET B 1 286 ? -9.523 -5.629 15.555 1 98.25 286 MET B O 1
ATOM 4737 N N . ASP B 1 287 ? -8.32 -4.418 16.938 1 97.31 287 ASP B N 1
ATOM 4738 C CA . ASP B 1 287 ? -9.336 -4.391 17.984 1 97.31 287 ASP B CA 1
ATOM 4739 C C . ASP B 1 287 ? -10.664 -3.871 17.453 1 97.31 287 ASP B C 1
ATOM 4741 O O . ASP B 1 287 ? -11.727 -4.387 17.797 1 97.31 287 ASP B O 1
ATOM 4745 N N . SER B 1 288 ? -10.609 -2.879 16.594 1 98.19 288 SER B N 1
ATOM 4746 C CA . SER B 1 288 ? -11.844 -2.213 16.172 1 98.19 288 SER B CA 1
ATOM 4747 C C . SER B 1 288 ? -12.172 -2.525 14.711 1 98.19 288 SER B C 1
ATOM 4749 O O . SER B 1 288 ? -13.031 -1.882 14.117 1 98.19 288 SER B O 1
ATOM 4751 N N . LEU B 1 289 ? -11.445 -3.502 14.094 1 98.69 289 LEU B N 1
ATOM 4752 C CA . LEU B 1 289 ? -11.656 -3.836 12.688 1 98.69 289 LEU B CA 1
ATOM 4753 C C . LEU B 1 289 ? -11.141 -5.238 12.383 1 98.69 289 LEU B C 1
ATOM 4755 O O . LEU B 1 289 ? -9.938 -5.492 12.469 1 98.69 289 LEU B O 1
ATOM 4759 N N . SER B 1 290 ? -12.031 -6.113 12.023 1 98.75 290 SER B N 1
ATOM 4760 C CA . SER B 1 290 ? -11.617 -7.441 11.594 1 98.75 290 SER B CA 1
ATOM 4761 C C . SER B 1 290 ? -11.234 -7.449 10.117 1 98.75 290 SER B C 1
ATOM 4763 O O . SER B 1 290 ? -11.555 -6.512 9.383 1 98.75 290 SER B O 1
ATOM 4765 N N . GLN B 1 291 ? -10.57 -8.484 9.688 1 98.75 291 GLN B N 1
ATOM 4766 C CA . GLN B 1 291 ? -10.227 -8.641 8.281 1 98.75 291 GLN B CA 1
ATOM 4767 C C . GLN B 1 291 ? -11.477 -8.633 7.402 1 98.75 291 GLN B C 1
ATOM 4769 O O . GLN B 1 291 ? -11.492 -8.008 6.344 1 98.75 291 GLN B O 1
ATOM 4774 N N . ASP B 1 292 ? -12.523 -9.312 7.844 1 98.69 292 ASP B N 1
ATOM 4775 C CA . ASP B 1 292 ? -13.781 -9.328 7.105 1 98.69 292 ASP B CA 1
ATOM 4776 C C . ASP B 1 292 ? -14.359 -7.918 6.984 1 98.69 292 ASP B C 1
ATOM 4778 O O . ASP B 1 292 ? -14.789 -7.508 5.902 1 98.69 292 ASP B O 1
ATOM 4782 N N . GLU B 1 293 ? -14.344 -7.215 8.094 1 98.62 293 GLU B N 1
ATOM 4783 C CA . GLU B 1 293 ? -14.891 -5.863 8.109 1 98.62 293 GLU B CA 1
ATOM 4784 C C . GLU B 1 293 ? -14.078 -4.93 7.219 1 98.62 293 GLU B C 1
ATOM 4786 O O . GLU B 1 293 ? -14.633 -4.012 6.605 1 98.62 293 GLU B O 1
ATOM 4791 N N . ALA B 1 294 ? -12.727 -5.121 7.156 1 98.88 294 ALA B N 1
ATOM 4792 C CA . ALA B 1 294 ? -11.875 -4.332 6.273 1 98.88 294 ALA B CA 1
ATOM 4793 C C . ALA B 1 294 ? -12.312 -4.469 4.82 1 98.88 294 ALA B C 1
ATOM 4795 O O . ALA B 1 294 ? -12.383 -3.479 4.09 1 98.88 294 ALA B O 1
ATOM 4796 N N . VAL B 1 295 ? -12.641 -5.688 4.426 1 98.88 295 VAL B N 1
ATOM 4797 C CA . VAL B 1 295 ? -13.086 -5.961 3.061 1 98.88 295 VAL B CA 1
ATOM 4798 C C . VAL B 1 295 ? -14.414 -5.262 2.799 1 98.88 295 VAL B C 1
ATOM 4800 O O . VAL B 1 295 ? -14.57 -4.57 1.789 1 98.88 295 VAL B O 1
ATOM 4803 N N . VAL B 1 296 ? -15.336 -5.422 3.686 1 98.62 296 VAL B N 1
ATOM 4804 C CA . VAL B 1 296 ? -16.672 -4.859 3.502 1 98.62 296 VAL B CA 1
ATOM 4805 C C . VAL B 1 296 ? -16.594 -3.336 3.512 1 98.62 296 VAL B C 1
ATOM 4807 O O . VAL B 1 296 ? -17.281 -2.668 2.736 1 98.62 296 VAL B O 1
ATOM 4810 N N . ASP B 1 297 ? -15.781 -2.834 4.379 1 98.31 297 ASP B N 1
ATOM 4811 C CA . ASP B 1 297 ? -15.617 -1.386 4.457 1 98.31 297 ASP B CA 1
ATOM 4812 C C . ASP B 1 297 ? -15.164 -0.809 3.117 1 98.31 297 ASP B C 1
ATOM 4814 O O . ASP B 1 297 ? -15.727 0.184 2.645 1 98.31 297 ASP B O 1
ATOM 4818 N N . ALA B 1 298 ? -14.227 -1.438 2.492 1 98.69 298 ALA B N 1
ATOM 4819 C CA . ALA B 1 298 ? -13.617 -0.911 1.276 1 98.69 298 ALA B CA 1
ATOM 4820 C C . ALA B 1 298 ? -14.453 -1.258 0.047 1 98.69 298 ALA B C 1
ATOM 4822 O O . ALA B 1 298 ? -14.539 -0.467 -0.896 1 98.69 298 ALA B O 1
ATOM 4823 N N . LEU B 1 299 ? -15.125 -2.461 0.032 1 98.62 299 LEU B N 1
ATOM 4824 C CA . LEU B 1 299 ? -15.625 -2.977 -1.237 1 98.62 299 LEU B CA 1
ATOM 4825 C C . LEU B 1 299 ? -17.125 -3.203 -1.177 1 98.62 299 LEU B C 1
ATOM 4827 O O . LEU B 1 299 ? -17.766 -3.465 -2.201 1 98.62 299 LEU B O 1
ATOM 4831 N N . GLY B 1 300 ? -17.703 -3.121 0.016 1 97.5 300 GLY B N 1
ATOM 4832 C CA . GLY B 1 300 ? -19.109 -3.414 0.187 1 97.5 300 GLY B CA 1
ATOM 4833 C C . GLY B 1 300 ? -20.016 -2.531 -0.658 1 97.5 300 GLY B C 1
ATOM 4834 O O . GLY B 1 300 ? -21.094 -2.949 -1.066 1 97.5 300 GLY B O 1
ATOM 4835 N N . SER B 1 301 ? -19.594 -1.357 -0.971 1 95.62 301 SER B N 1
ATOM 4836 C CA . SER B 1 301 ? -20.422 -0.379 -1.673 1 95.62 301 SER B CA 1
ATOM 4837 C C . SER B 1 301 ? -20.438 -0.653 -3.174 1 95.62 301 SER B C 1
ATOM 4839 O O . SER B 1 301 ? -21.203 -0.028 -3.91 1 95.62 301 SER B O 1
ATOM 4841 N N . LEU B 1 302 ? -19.656 -1.578 -3.67 1 96.88 302 LEU B N 1
ATOM 4842 C CA . LEU B 1 302 ? -19.578 -1.873 -5.098 1 96.88 302 LEU B CA 1
ATOM 4843 C C . LEU B 1 302 ? -20.875 -2.516 -5.586 1 96.88 302 LEU B C 1
ATOM 4845 O O . LEU B 1 302 ? -21.156 -2.533 -6.789 1 96.88 302 LEU B O 1
ATOM 4849 N N . GLY B 1 303 ? -21.625 -3.164 -4.695 1 95.94 303 GLY B N 1
ATOM 4850 C CA . GLY B 1 303 ? -22.906 -3.756 -5.047 1 95.94 303 GLY B CA 1
ATOM 4851 C C . GLY B 1 303 ? -22.766 -5.094 -5.754 1 95.94 303 GLY B C 1
ATOM 4852 O O . GLY B 1 303 ? -23.688 -5.527 -6.453 1 95.94 303 GLY B O 1
ATOM 4853 N N . VAL B 1 304 ? -21.641 -5.727 -5.707 1 97.88 304 VAL B N 1
ATOM 4854 C CA . VAL B 1 304 ? -21.438 -7.055 -6.277 1 97.88 304 VAL B CA 1
ATOM 4855 C C . VAL B 1 304 ? -21.219 -8.07 -5.156 1 97.88 304 VAL B C 1
ATOM 4857 O O . VAL B 1 304 ? -20.812 -7.703 -4.051 1 97.88 304 VAL B O 1
ATOM 4860 N N . PRO B 1 305 ? -21.469 -9.352 -5.434 1 98.62 305 PRO B N 1
ATOM 4861 C CA . PRO B 1 305 ? -21.234 -10.367 -4.406 1 98.62 305 PRO B CA 1
ATOM 4862 C C . PRO B 1 305 ? -19.781 -10.461 -3.971 1 98.62 305 PRO B C 1
ATOM 4864 O O . PRO B 1 305 ? -18.875 -10.328 -4.801 1 98.62 305 PRO B O 1
ATOM 4867 N N . ILE B 1 306 ? -19.609 -10.625 -2.684 1 98.88 306 ILE B N 1
ATOM 4868 C CA . ILE B 1 306 ? -18.312 -10.898 -2.098 1 98.88 306 ILE B CA 1
ATOM 4869 C C . ILE B 1 306 ? -18.328 -12.25 -1.386 1 98.88 306 ILE B C 1
ATOM 4871 O O . ILE B 1 306 ? -19.078 -12.438 -0.419 1 98.88 306 ILE B O 1
ATOM 4875 N N . VAL B 1 307 ? -17.578 -13.188 -1.871 1 98.75 307 VAL B N 1
ATOM 4876 C CA . VAL B 1 307 ? -17.469 -14.516 -1.279 1 98.75 307 VAL B CA 1
ATOM 4877 C C . VAL B 1 307 ? -16.109 -14.68 -0.598 1 98.75 307 VAL B C 1
ATOM 4879 O O . VAL B 1 307 ? -15.07 -14.43 -1.208 1 98.75 307 VAL B O 1
ATOM 4882 N N . ALA B 1 308 ? -16.109 -15.086 0.646 1 98.38 308 ALA B N 1
ATOM 4883 C CA . ALA B 1 308 ? -14.898 -15.172 1.449 1 98.38 308 ALA B CA 1
ATOM 4884 C C . ALA B 1 308 ? -14.516 -16.625 1.709 1 98.38 308 ALA B C 1
ATOM 4886 O O . ALA B 1 308 ? -15.289 -17.547 1.398 1 98.38 308 ALA B O 1
ATOM 4887 N N . ASP B 1 309 ? -13.328 -16.766 2.252 1 98.12 309 ASP B N 1
ATOM 4888 C CA . ASP B 1 309 ? -12.734 -18.031 2.689 1 98.12 309 ASP B CA 1
ATOM 4889 C C . ASP B 1 309 ? -12.445 -18.953 1.5 1 98.12 309 ASP B C 1
ATOM 4891 O O . ASP B 1 309 ? -12.523 -20.172 1.618 1 98.12 309 ASP B O 1
ATOM 4895 N N . ILE B 1 310 ? -12.25 -18.266 0.35 1 98.38 310 ILE B N 1
ATOM 4896 C CA . ILE B 1 310 ? -11.773 -18.984 -0.818 1 98.38 310 ILE B CA 1
ATOM 4897 C C . ILE B 1 310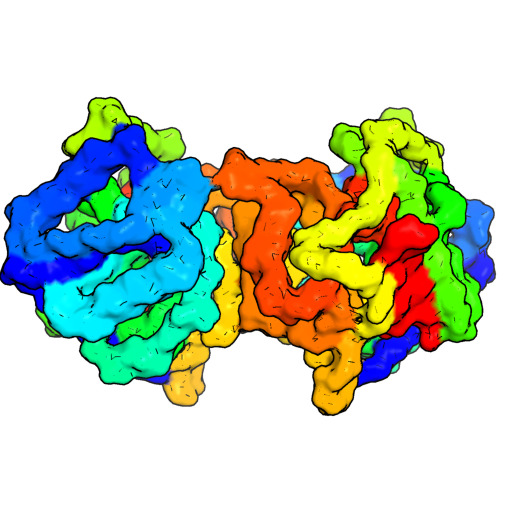 ? -10.383 -19.562 -0.537 1 98.38 310 ILE B C 1
ATOM 4899 O O . ILE B 1 310 ? -9.562 -18.922 0.131 1 98.38 310 ILE B O 1
ATOM 4903 N N . GLU B 1 311 ? -10.047 -20.672 -1.074 1 96.88 311 GLU B N 1
ATOM 4904 C CA . GLU B 1 311 ? -8.75 -21.312 -0.875 1 96.88 311 GLU B CA 1
ATOM 4905 C C . GLU B 1 311 ? -7.707 -20.75 -1.834 1 96.88 311 GLU B C 1
ATOM 4907 O O . GLU B 1 311 ? -7.027 -21.5 -2.531 1 96.88 311 GLU B O 1
ATOM 4912 N N . CYS B 1 312 ? -7.531 -19.359 -1.831 1 94.5 312 CYS B N 1
ATOM 4913 C CA . CYS B 1 312 ? -6.586 -18.797 -2.791 1 94.5 312 CYS B CA 1
ATOM 4914 C C . CYS B 1 312 ? -5.484 -18.016 -2.08 1 94.5 312 CYS B C 1
ATOM 4916 O O . CYS B 1 312 ? -5.594 -16.812 -1.896 1 94.5 312 CYS B O 1
ATOM 4918 N N . GLY B 1 313 ? -4.441 -18.688 -1.552 1 94.25 313 GLY B N 1
ATOM 4919 C CA . GLY B 1 313 ? -3.357 -17.922 -0.968 1 94.25 313 GLY B CA 1
ATOM 4920 C C . GLY B 1 313 ? -2.6 -18.672 0.11 1 94.25 313 GLY B C 1
ATOM 4921 O O . GLY B 1 313 ? -2.188 -19.812 -0.096 1 94.25 313 GLY B O 1
ATOM 4922 N N . HIS B 1 314 ? -2.389 -18.016 1.314 1 97.19 314 HIS B N 1
ATOM 4923 C CA . HIS B 1 314 ? -1.365 -18.453 2.26 1 97.19 314 HIS B CA 1
ATOM 4924 C C . HIS B 1 314 ? -1.936 -19.422 3.283 1 97.19 314 HIS B C 1
ATOM 4926 O O . HIS B 1 314 ? -1.202 -19.953 4.125 1 97.19 314 HIS B O 1
ATOM 4932 N N . VAL B 1 315 ? -3.209 -19.688 3.238 1 97.44 315 VAL B N 1
ATOM 4933 C CA . VAL B 1 315 ? -3.826 -20.688 4.102 1 97.44 315 VAL B CA 1
ATOM 4934 C C . VAL B 1 315 ? -4.176 -21.938 3.281 1 97.44 315 VAL B C 1
ATOM 4936 O O . VAL B 1 315 ? -5.184 -21.953 2.572 1 97.44 315 VAL B O 1
ATOM 4939 N N . PRO B 1 316 ? -3.426 -23.047 3.387 1 97.19 316 PRO B N 1
ATOM 4940 C CA . PRO B 1 316 ? -3.721 -24.25 2.619 1 97.19 316 PRO B CA 1
ATOM 4941 C C . PRO B 1 316 ? -5.066 -24.875 2.99 1 97.19 316 PRO B C 1
ATOM 4943 O O . PRO B 1 316 ? -5.535 -24.703 4.121 1 97.19 316 PRO B O 1
ATOM 4946 N N . PRO B 1 317 ? -5.664 -25.578 1.99 1 97.44 317 PRO B N 1
ATOM 4947 C CA . PRO B 1 317 ? -5.133 -25.891 0.66 1 97.44 317 PRO B CA 1
ATOM 4948 C C . PRO B 1 317 ? -5.258 -24.719 -0.313 1 97.44 317 PRO B C 1
ATOM 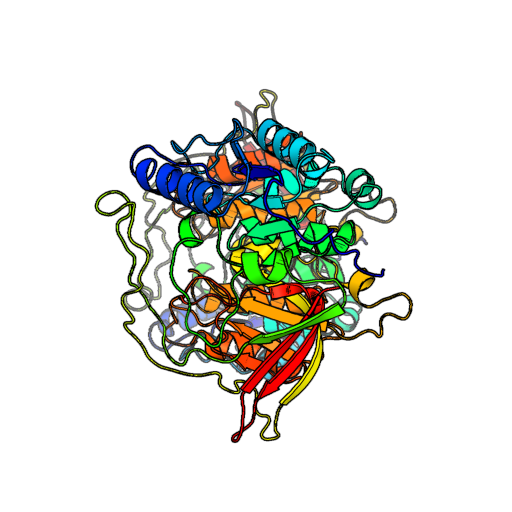4950 O O . PRO B 1 317 ? -5.848 -23.688 0.026 1 97.44 317 PRO B O 1
ATOM 4953 N N . GLN B 1 318 ? -4.609 -24.828 -1.451 1 96.25 318 GLN B N 1
ATOM 4954 C CA . GLN B 1 318 ? -4.641 -23.703 -2.395 1 96.25 318 GLN B CA 1
ATOM 4955 C C . GLN B 1 318 ? -5.344 -24.109 -3.689 1 96.25 318 GLN B C 1
ATOM 4957 O O . GLN B 1 318 ? -4.969 -25.094 -4.328 1 96.25 318 GLN B O 1
ATOM 4962 N N . MET B 1 319 ? -6.336 -23.328 -3.957 1 97.25 319 MET B N 1
ATOM 4963 C CA . MET B 1 319 ? -6.98 -23.375 -5.266 1 97.25 319 MET B CA 1
ATOM 4964 C C . MET B 1 319 ? -6.137 -22.656 -6.312 1 97.25 319 MET B C 1
ATOM 4966 O O . MET B 1 319 ? -5.691 -21.516 -6.09 1 97.25 319 MET B O 1
ATOM 4970 N N . SER B 1 320 ? -5.816 -23.375 -7.406 1 98.44 320 SER B N 1
ATOM 4971 C CA . SER B 1 320 ? -5.117 -22.703 -8.5 1 98.44 320 SER B CA 1
ATOM 4972 C C . SER B 1 320 ? -6.09 -21.953 -9.398 1 98.44 320 SER B C 1
ATOM 4974 O O . SER B 1 320 ? -7.074 -22.516 -9.875 1 98.44 320 SER B O 1
ATOM 4976 N N . LEU B 1 321 ? -5.844 -20.672 -9.586 1 98.75 321 LEU B N 1
ATOM 4977 C CA . LEU B 1 321 ? -6.695 -19.781 -10.367 1 98.75 321 LEU B CA 1
ATOM 4978 C C . LEU B 1 321 ? -5.945 -19.234 -11.578 1 98.75 321 LEU B C 1
ATOM 4980 O O . LEU B 1 321 ? -4.832 -18.719 -11.445 1 98.75 321 LEU B O 1
ATOM 4984 N N . VAL B 1 322 ? -6.531 -19.344 -12.766 1 98.75 322 VAL B N 1
ATOM 4985 C CA . VAL B 1 322 ? -5.871 -18.938 -14 1 98.75 322 VAL B CA 1
ATOM 4986 C C . VAL B 1 322 ? -6.27 -17.516 -14.352 1 98.75 322 VAL B C 1
ATOM 4988 O O . VAL B 1 322 ? -7.398 -17.266 -14.781 1 98.75 322 VAL B O 1
ATOM 4991 N N . ASN B 1 323 ? -5.312 -16.562 -14.203 1 98.56 323 ASN B N 1
ATOM 4992 C CA . ASN B 1 323 ? -5.559 -15.203 -14.648 1 98.56 323 ASN B CA 1
ATOM 4993 C C . ASN B 1 323 ? -5.945 -15.156 -16.125 1 98.56 323 ASN B C 1
ATOM 4995 O O . ASN B 1 323 ? -5.285 -15.773 -16.969 1 98.56 323 ASN B O 1
ATOM 4999 N N . GLY B 1 324 ? -6.996 -14.461 -16.422 1 97.56 324 GLY B N 1
ATOM 5000 C CA . GLY B 1 324 ? -7.441 -14.297 -17.797 1 97.56 324 GLY B CA 1
ATOM 5001 C C . GLY B 1 324 ? -8.5 -15.312 -18.203 1 97.56 324 GLY B C 1
ATOM 5002 O O . GLY B 1 324 ? -9.195 -15.117 -19.203 1 97.56 324 GLY B O 1
ATOM 5003 N N . ALA B 1 325 ? -8.625 -16.391 -17.469 1 98.06 325 ALA B N 1
ATOM 5004 C CA . ALA B 1 325 ? -9.594 -17.422 -17.812 1 98.06 325 ALA B CA 1
ATOM 5005 C C . ALA B 1 325 ? -11.023 -16.969 -17.531 1 98.06 325 ALA B C 1
ATOM 5007 O O . ALA B 1 325 ? -11.281 -16.328 -16.5 1 98.06 325 ALA B O 1
ATOM 5008 N N . MET B 1 326 ? -11.906 -17.297 -18.453 1 97.25 326 MET B N 1
ATOM 5009 C CA . MET B 1 326 ? -13.328 -17.141 -18.141 1 97.25 326 MET B CA 1
ATOM 5010 C C . MET B 1 326 ? -13.758 -18.125 -17.062 1 97.25 326 MET B C 1
ATOM 5012 O O . MET B 1 326 ? -13.445 -19.312 -17.125 1 97.25 326 MET B O 1
ATOM 5016 N N . ALA B 1 327 ? -14.43 -17.609 -16.047 1 98.56 327 ALA B N 1
ATOM 5017 C CA . ALA B 1 327 ? -14.805 -18.438 -14.906 1 98.56 327 ALA B CA 1
ATOM 5018 C C . ALA B 1 327 ? -16.234 -18.125 -14.445 1 98.56 327 ALA B C 1
ATOM 5020 O O . ALA B 1 327 ? -16.781 -17.078 -14.805 1 98.56 327 ALA B O 1
ATOM 5021 N N . ARG B 1 328 ? -16.797 -19.062 -13.836 1 98.81 328 ARG B N 1
ATOM 5022 C CA . ARG B 1 328 ? -18.109 -18.953 -13.18 1 98.81 328 ARG B CA 1
ATOM 5023 C C . ARG B 1 328 ? -18.016 -19.375 -11.711 1 98.81 328 ARG B C 1
ATOM 5025 O O . ARG B 1 328 ? -17.5 -20.453 -11.398 1 98.81 328 ARG B O 1
ATOM 5032 N N . VAL B 1 329 ? -18.438 -18.516 -10.812 1 98.88 329 VAL B N 1
ATOM 5033 C CA . VAL B 1 329 ? -18.484 -18.844 -9.398 1 98.88 329 VAL B CA 1
ATOM 5034 C C . VAL B 1 329 ? -19.953 -18.984 -8.953 1 98.88 329 VAL B C 1
ATOM 5036 O O . VAL B 1 329 ? -20.781 -18.156 -9.305 1 98.88 329 VAL B O 1
ATOM 5039 N N . VAL B 1 330 ? -20.234 -20.031 -8.328 1 98.81 330 VAL B N 1
ATOM 5040 C CA . VAL B 1 330 ? -21.547 -20.297 -7.754 1 98.81 330 VAL B CA 1
ATOM 5041 C C . VAL B 1 330 ? -21.422 -20.531 -6.25 1 98.81 330 VAL B C 1
ATOM 5043 O O . VAL B 1 330 ? -20.547 -21.281 -5.805 1 98.81 330 VAL B O 1
ATOM 5046 N N . HIS B 1 331 ? -22.188 -19.875 -5.461 1 98.69 331 HIS B N 1
ATOM 5047 C CA . HIS B 1 331 ? -22.266 -20.078 -4.016 1 98.69 331 HIS B CA 1
ATOM 5048 C C . HIS B 1 331 ? -23.703 -19.969 -3.523 1 98.69 331 HIS B C 1
ATOM 5050 O O . HIS B 1 331 ? -24.328 -18.922 -3.615 1 98.69 331 HIS B O 1
ATOM 5056 N N . SER B 1 332 ? -24.25 -21.047 -3.09 1 97.06 332 SER B N 1
ATOM 5057 C CA . SER B 1 332 ? -25.594 -21.172 -2.531 1 97.06 332 SER B CA 1
ATOM 5058 C C . SER B 1 332 ? -25.625 -22.156 -1.371 1 97.06 332 SER B C 1
ATOM 5060 O O . SER B 1 332 ? -24.594 -22.719 -1.005 1 97.06 332 SER B O 1
ATOM 5062 N N . ASP B 1 333 ? -26.859 -22.25 -0.81 1 94 333 ASP B N 1
ATOM 5063 C CA . ASP B 1 333 ? -27.016 -23.25 0.252 1 94 333 ASP B CA 1
ATOM 5064 C C . ASP B 1 333 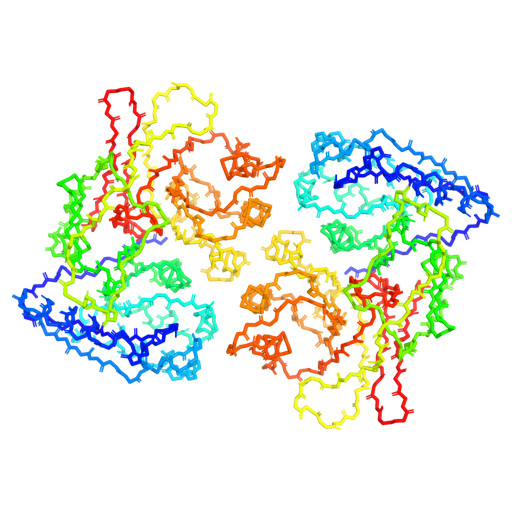? -26.812 -24.656 -0.28 1 94 333 ASP B C 1
ATOM 5066 O O . ASP B 1 333 ? -26.406 -25.547 0.465 1 94 333 ASP B O 1
ATOM 5070 N N . ALA B 1 334 ? -27 -24.828 -1.558 1 95.25 334 ALA B N 1
ATOM 5071 C CA . ALA B 1 334 ? -26.984 -26.156 -2.15 1 95.25 334 ALA B CA 1
ATOM 5072 C C . ALA B 1 334 ? -25.578 -26.531 -2.621 1 95.25 334 ALA B C 1
ATOM 5074 O O . ALA B 1 334 ? -25.172 -27.688 -2.518 1 95.25 334 ALA B O 1
ATOM 5075 N N . GLU B 1 335 ? -24.875 -25.578 -3.174 1 97.12 335 GLU B N 1
ATOM 5076 C CA . GLU B 1 335 ? -23.578 -25.906 -3.748 1 97.12 335 GLU B CA 1
ATOM 5077 C C . GLU B 1 335 ? -22.688 -24.672 -3.83 1 97.12 335 GLU B C 1
ATOM 5079 O O . GLU B 1 335 ? -23.172 -23.547 -3.836 1 97.12 335 GLU B O 1
ATOM 5084 N N . SER B 1 336 ? -21.422 -24.906 -3.797 1 98.56 336 SER B N 1
ATOM 5085 C CA . SER B 1 336 ? -20.375 -23.922 -4.031 1 98.56 336 SER B CA 1
ATOM 5086 C C . SER B 1 336 ? -19.297 -24.469 -4.969 1 98.56 336 SER B C 1
ATOM 5088 O O . SER B 1 336 ? -18.812 -25.578 -4.77 1 98.56 336 SER B O 1
ATOM 5090 N N . TYR B 1 337 ? -18.984 -23.688 -6.023 1 98.81 337 TYR B N 1
ATOM 5091 C CA . TYR B 1 337 ? -17.891 -24.109 -6.895 1 98.81 337 TYR B CA 1
ATOM 5092 C C . TYR B 1 337 ? -17.391 -22.969 -7.762 1 98.81 337 TYR B C 1
ATOM 5094 O O . TYR B 1 337 ? -18.078 -21.938 -7.895 1 98.81 337 TYR B O 1
ATOM 5102 N N . LEU B 1 338 ? -16.25 -23.016 -8.258 1 98.88 338 LEU B N 1
ATOM 5103 C CA . LEU B 1 338 ? -15.664 -22.156 -9.289 1 98.88 338 LEU B CA 1
ATOM 5104 C C . LEU B 1 338 ? -15.242 -22.984 -10.508 1 98.88 338 LEU B C 1
ATOM 5106 O O . LEU B 1 338 ? -14.461 -23.922 -10.383 1 98.88 338 LEU B O 1
ATOM 5110 N N . GLU B 1 339 ? -15.836 -22.703 -11.633 1 98.88 339 GLU B N 1
ATOM 5111 C CA . GLU B 1 339 ? -15.438 -23.297 -12.906 1 98.88 339 GLU B CA 1
ATOM 5112 C C . GLU B 1 339 ? -14.586 -22.328 -13.727 1 98.88 339 GLU B C 1
ATOM 5114 O O . GLU B 1 339 ? -14.891 -21.141 -13.797 1 98.88 339 GLU B O 1
ATOM 5119 N N . GLN B 1 340 ? -13.492 -22.812 -14.188 1 98.56 340 GLN B N 1
ATOM 5120 C CA . GLN B 1 340 ? -12.688 -21.984 -15.078 1 98.56 340 GLN B CA 1
ATOM 5121 C C . GLN B 1 340 ? -12.375 -22.719 -16.375 1 98.56 340 GLN B C 1
ATOM 5123 O O . GLN B 1 340 ? -12.07 -23.922 -16.359 1 98.56 340 GLN B O 1
ATOM 5128 N N . ARG B 1 341 ? -12.492 -22.031 -17.469 1 97.94 341 ARG B N 1
ATOM 5129 C CA . ARG B 1 341 ? -12.219 -22.594 -18.781 1 97.94 341 ARG B CA 1
ATOM 5130 C C . ARG B 1 341 ? -10.773 -22.359 -19.203 1 97.94 341 ARG B C 1
ATOM 5132 O O . ARG B 1 341 ? -10.305 -21.219 -19.234 1 97.94 341 ARG B O 1
ATOM 5139 N N . ILE B 1 342 ? -10.109 -23.516 -19.484 1 97 342 ILE B N 1
ATOM 5140 C CA . ILE B 1 342 ? -8.711 -23.438 -19.891 1 97 342 ILE B CA 1
ATOM 5141 C C . ILE B 1 342 ? -8.609 -23.297 -21.406 1 97 342 ILE B C 1
ATOM 5143 O O . ILE B 1 342 ? -8.734 -24.297 -22.125 1 97 342 ILE 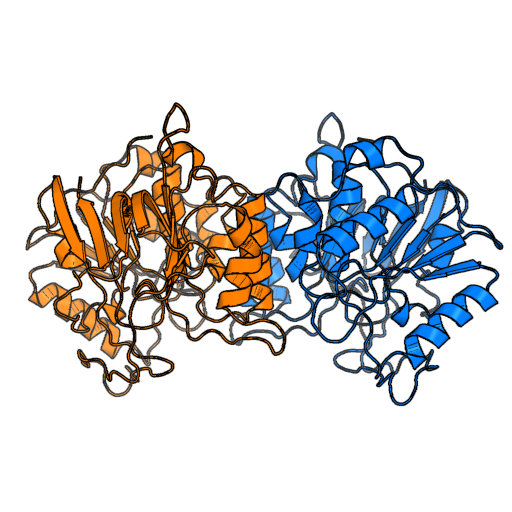B O 1
ATOM 5147 N N . GLY B 1 343 ? -8.43 -22.062 -21.984 1 91.69 343 GLY B N 1
ATOM 5148 C CA . GLY B 1 343 ? -8.312 -21.828 -23.422 1 91.69 343 GLY B CA 1
ATOM 5149 C C . GLY B 1 343 ? -9.5 -21.078 -24 1 91.69 343 GLY B C 1
ATOM 5150 O O . GLY B 1 343 ? -10.555 -20.984 -23.359 1 91.69 343 GLY B O 1
#

Secondary structure (DSSP, 8-state):
---BPPPPP-TT-EEEE--SS--B-GGGHHHHHHHHHHHHHTT-EEEE-S--B-SSSSSS-HHHHHHHHHHHHH-TTEEEE--S---S-GGGGGGGS-HHHHHHSPP-EEEE-GGGHHHHHHIIIII-B-EEES--GGGTTS---TTS--HHHHHHSPTTEEEEE---SEE--S----TTT-TT-------EE---EE-SS--SPEEEEEEEEEEEHHHHTTTTTSTTS-GGGGG-SSS---EEEEEE--SS-HHHHHHHHHHHHHTTTTTTEEEEEEE---PPPBTTB-HHHHHHHHHGGG-S-EEEEES-SSSSS---EEET-EEEEEE-SS-EEEEEEE-/--PBPPPPP-TT-EEEE--SS--B-GGGHHHHHHHHHHHHHTT-EEEE-S--B-SSSSSS-HHHHHHHHHHHHH-TTEEEE--S---S-GGGGGGGS-HHHHHHSPP-EEEE-GGGHHHHHHIIIII-B-EEES--GGGTTS---TTS--HHHHHHSPTTEEEEE---SEE--S----TTT-TT-------EE---EE-SS--SPEEEEEEEEEEEHHHHTTTTTSTTS-GGGGG-SSS---EEEEEE--SS-HHHHHHHHHHHHHTTTTTTEEEEEEE---PPPBTTB-HHHHHHHHHGGG-S-EEEEES-SSSSS---EEET-EEEEEE-SS-EEEEEEE-

InterPro domains:
  IPR003507 Peptidase family S66 [PIRSF028757] (5-339)
  IPR003507 Peptidase family S66 [PTHR30237] (6-337)
  IPR027461 LD-carboxypeptidase A, C-terminal domain superfamily [G3DSA:3.50.30.60] (172-341)
  IPR027461 LD-carboxypeptidase A, C-terminal domain superfamily [SSF141986] (205-331)
  IPR027478 Murein tetrapeptide carboxypeptidase, N-terminal [G3DSA:3.40.50.10740] (3-159)
  IPR029062 Class I glutamine amidotransferase-like [SSF52317] (2-165)
  IPR040449 LD-carboxypeptidase, N-terminal [PF02016] (15-134)
  IPR040921 LD-carboxypeptidase, C-terminal [PF17676] (210-329)

Organism: NCBI:txid2079792

Foldseek 3Di:
DAFDEFAFDDQAAEEEEAFLWAADDPLQVLLLVLLQVVVVVVRYHYHYDQQHCHPDQGSDPLLVSLVVVQVQQQDPRHQEYFYQAAGDPSLSNVVVHDLCSNLPGRGHEYEYADLCLSVQQLNCQRSRYKYKQAHGSSLQLADAAPQADGVSNQRNDHAFDKRKHAWSQFWAAPDDDSCSVVSNDHYDDTPDGDGKDWLAPDDDWDKFKAFEGEGELVNLLVVQLPPRQDNQVLCPPVSQTAYEYEYEYEAAELVVSLVSLLSNVVSCNRPRHQEYEYADYNYYYDPVGGNSRSCCVRCNVVPHIYMYHQQRHDMDDHHMDIGSWMKIFIDDPVGTIIMTGRD/DAFDEFAFDDQAAEEEEAFLWAADDPLQVLLLVLLQVVVVVVRYHYHYDQQHCHPDQGSDPLLVSLVVVQCQQQDPRHQEYFYQAAGDPSLSNVVVHDLCSNLPGRGHEYEYADLCLSVQQLNCQRSRYKYKQAHGSSLQLADAAPQADGVSNQRNDHAFDKRKHAWSQFWAAPDDDSCSVVSNDHYDDTPDGDGKDWLAPDDDWDKFKAFEGEGELVNLLVVQLPPRQDNQVLCPPVSQTAYEYEYEYEAAELVVSLVSLLSNVVSCNRPRHQEYEYADYNYYYDPVGGNSRSCCVRCNVVPHIYMYHQQRHDMDDHHMDIGSWMKIFIDDPVGTIIMTGRD